Protein AF-A0A8T2HVH9-F1 (afdb_monomer)

Nearest PDB structures (foldseek):
  6mdp-assembly1_C  TM=9.374E-01  e=4.762E-47  Cricetulus griseus
  6mdp-assembly1_D  TM=8.667E-01  e=8.777E-45  Cricetulus griseus
  3j94-assembly1_C  TM=9.258E-01  e=2.550E-43  Cricetulus griseus
  3j95-assembly1_D  TM=8.815E-01  e=1.040E-39  Cricetulus griseus
  1nsf-assembly1_A  TM=9.453E-01  e=9.531E-25  Cricetulus griseus

Structure (mmCIF, N/CA/C/O backbone):
data_AF-A0A8T2HVH9-F1
#
_entry.id   AF-A0A8T2HVH9-F1
#
loop_
_atom_site.group_PDB
_atom_site.id
_atom_site.type_symbol
_atom_site.label_atom_id
_atom_site.label_alt_id
_atom_site.label_comp_id
_atom_site.label_asym_id
_atom_site.label_entity_id
_atom_site.label_seq_id
_atom_site.pdbx_PDB_ins_code
_atom_site.Cartn_x
_atom_site.Cartn_y
_atom_site.Cartn_z
_atom_site.occupancy
_atom_site.B_iso_or_equiv
_atom_site.auth_seq_id
_atom_site.auth_comp_id
_atom_site.auth_asym_id
_atom_site.auth_atom_id
_atom_site.pdbx_PDB_model_num
ATOM 1 N N . MET A 1 1 ? 22.590 8.966 -42.755 1.00 43.91 1 MET A N 1
ATOM 2 C CA . MET A 1 1 ? 21.648 9.404 -41.703 1.00 43.91 1 MET A CA 1
ATOM 3 C C . MET A 1 1 ? 21.648 8.360 -40.606 1.00 43.91 1 MET A C 1
ATOM 5 O O . MET A 1 1 ? 21.025 7.314 -40.762 1.00 43.91 1 MET A O 1
ATOM 9 N N . SER A 1 2 ? 22.388 8.633 -39.539 1.00 50.88 2 SER A N 1
ATOM 10 C CA . SER A 1 2 ? 22.513 7.785 -38.356 1.00 50.88 2 SER A CA 1
ATOM 11 C C . SER A 1 2 ? 21.171 7.737 -37.625 1.00 50.88 2 SER A C 1
ATOM 13 O O . SER A 1 2 ? 20.785 8.691 -36.957 1.00 50.88 2 SER A O 1
ATOM 15 N N . LYS A 1 3 ? 20.405 6.655 -37.791 1.00 59.06 3 LYS A N 1
ATOM 16 C CA . LYS A 1 3 ? 19.099 6.515 -37.130 1.00 59.06 3 LYS A CA 1
ATOM 17 C C . LYS A 1 3 ? 19.305 5.932 -35.741 1.00 59.06 3 LYS A C 1
ATOM 19 O O . LYS A 1 3 ? 19.208 4.728 -35.549 1.00 59.06 3 LYS A O 1
ATOM 24 N N . VAL A 1 4 ? 19.639 6.767 -34.767 1.00 64.25 4 VAL A N 1
ATOM 25 C CA . VAL A 1 4 ? 19.788 6.283 -33.396 1.00 64.25 4 VAL A CA 1
ATOM 26 C C . VAL A 1 4 ? 18.400 6.126 -32.765 1.00 64.25 4 VAL A C 1
ATOM 28 O O . VAL A 1 4 ? 17.608 7.069 -32.719 1.00 64.25 4 VAL A O 1
ATOM 31 N N . PHE A 1 5 ? 18.096 4.908 -32.323 1.00 64.81 5 PHE A N 1
ATOM 32 C CA . PHE A 1 5 ? 16.792 4.495 -31.813 1.00 64.81 5 PHE A CA 1
ATOM 33 C C . PHE A 1 5 ? 16.856 4.304 -30.301 1.00 64.81 5 PHE A C 1
ATOM 35 O O . PHE A 1 5 ? 17.710 3.583 -29.787 1.00 64.81 5 PHE A O 1
ATOM 42 N N . TYR A 1 6 ? 15.949 4.942 -29.574 1.00 69.31 6 TYR A N 1
ATOM 43 C CA . TYR A 1 6 ? 15.973 4.969 -28.119 1.00 69.31 6 TYR A CA 1
ATOM 44 C C . TYR A 1 6 ? 14.690 4.386 -27.532 1.00 69.31 6 TYR A C 1
ATOM 46 O O . TYR A 1 6 ? 13.602 4.846 -27.863 1.00 69.31 6 TYR A O 1
ATOM 54 N N . CYS A 1 7 ? 14.812 3.385 -26.656 1.00 71.06 7 CYS A N 1
ATOM 55 C CA . CYS A 1 7 ? 13.674 2.731 -26.007 1.00 71.06 7 CYS A CA 1
ATOM 56 C C . CYS A 1 7 ? 13.588 3.066 -24.517 1.00 71.06 7 CYS A C 1
ATOM 58 O O . CYS A 1 7 ? 14.483 2.704 -23.749 1.00 71.06 7 CYS A O 1
ATOM 60 N N . THR A 1 8 ? 12.464 3.643 -24.090 1.00 68.94 8 THR A N 1
ATOM 61 C CA . THR A 1 8 ? 12.123 3.843 -22.671 1.00 68.94 8 THR A CA 1
ATOM 62 C C . THR A 1 8 ? 10.962 2.967 -22.270 1.00 68.94 8 THR A C 1
ATOM 64 O O . THR A 1 8 ? 9.930 2.990 -22.932 1.00 68.94 8 THR A O 1
ATOM 67 N N . ALA A 1 9 ? 11.086 2.231 -21.168 1.00 67.94 9 ALA A N 1
ATOM 68 C CA . ALA A 1 9 ? 9.950 1.485 -20.631 1.00 67.94 9 ALA A CA 1
ATOM 69 C C . ALA A 1 9 ? 10.119 1.131 -19.154 1.00 67.94 9 ALA A C 1
ATOM 71 O O . ALA A 1 9 ? 11.252 1.125 -18.666 1.00 67.94 9 ALA A O 1
ATOM 72 N N . PRO A 1 10 ? 9.042 0.719 -18.469 1.00 69.38 10 PRO A N 1
ATOM 73 C CA . PRO A 1 10 ? 9.141 -0.023 -17.217 1.00 69.38 10 PRO A CA 1
ATOM 74 C C . PRO A 1 10 ? 10.019 -1.283 -17.356 1.00 69.38 10 PRO A C 1
ATOM 76 O O . PRO A 1 10 ? 10.120 -1.842 -18.460 1.00 69.38 10 PRO A O 1
ATOM 79 N N . PRO A 1 11 ? 10.665 -1.751 -16.275 1.00 72.31 11 PRO A N 1
ATOM 80 C CA . PRO A 1 11 ? 11.405 -3.014 -16.286 1.00 72.31 11 PRO A CA 1
ATOM 81 C C . PRO A 1 11 ? 10.483 -4.192 -16.655 1.00 72.31 11 PRO A C 1
ATOM 83 O O . PRO A 1 11 ? 9.273 -4.128 -16.462 1.00 72.31 11 PRO A O 1
ATOM 86 N N . GLY A 1 12 ? 11.042 -5.250 -17.251 1.00 75.50 12 GLY A N 1
ATOM 87 C CA . GLY A 1 12 ? 10.284 -6.468 -17.590 1.00 75.50 12 GLY A CA 1
ATOM 88 C C . GLY A 1 12 ? 9.411 -6.401 -18.855 1.00 75.50 12 GLY A C 1
ATOM 89 O O . GLY A 1 12 ? 8.790 -7.390 -19.231 1.00 75.50 12 GLY A O 1
ATOM 90 N N . THR A 1 13 ? 9.385 -5.277 -19.575 1.00 78.69 13 THR A N 1
ATOM 91 C CA . THR A 1 13 ? 8.596 -5.089 -20.818 1.00 78.69 13 THR A CA 1
ATOM 92 C C . THR A 1 13 ? 9.232 -5.679 -22.085 1.00 78.69 13 THR A C 1
ATOM 94 O O . THR A 1 13 ? 8.674 -5.554 -23.170 1.00 78.69 13 THR A O 1
ATOM 97 N N . GLY A 1 14 ? 10.395 -6.332 -21.977 1.00 79.44 14 GLY A N 1
ATOM 98 C CA . GLY A 1 14 ? 11.037 -7.003 -23.113 1.00 79.44 14 GLY A CA 1
ATOM 99 C C . GLY A 1 14 ? 11.838 -6.089 -24.050 1.00 79.44 14 GLY A C 1
ATOM 100 O O . GLY A 1 14 ? 12.079 -6.469 -25.194 1.00 79.44 14 GLY A O 1
ATOM 101 N N . LYS A 1 15 ? 12.297 -4.918 -23.582 1.00 84.00 15 LYS A N 1
ATOM 102 C CA . LYS A 1 15 ? 13.140 -3.979 -24.358 1.00 84.00 15 LYS A CA 1
ATOM 103 C C . LYS A 1 15 ? 14.326 -4.665 -25.048 1.00 84.00 15 LYS A C 1
ATOM 105 O O . LYS A 1 15 ? 14.467 -4.575 -26.265 1.00 84.00 15 LYS A O 1
ATOM 110 N N . THR A 1 16 ? 15.113 -5.428 -24.287 1.00 83.62 16 THR A N 1
ATOM 111 C CA . THR A 1 16 ? 16.286 -6.158 -24.794 1.00 83.62 16 THR A CA 1
ATOM 112 C C . THR A 1 16 ? 15.906 -7.206 -25.842 1.00 83.62 16 THR A C 1
ATOM 114 O O . THR A 1 16 ? 16.629 -7.390 -26.820 1.00 83.62 16 THR A O 1
ATOM 117 N N . LEU A 1 17 ? 14.752 -7.871 -25.694 1.00 84.38 17 LEU A N 1
ATOM 118 C CA . LEU A 1 17 ? 14.256 -8.827 -26.690 1.00 84.38 17 LEU A CA 1
ATOM 119 C C . LEU A 1 17 ? 13.877 -8.122 -27.994 1.00 84.38 17 LEU A C 1
ATOM 121 O O . LEU A 1 17 ? 14.274 -8.584 -29.061 1.00 84.38 17 LEU A O 1
ATOM 125 N N . ILE A 1 18 ? 13.172 -6.991 -27.916 1.00 84.81 18 ILE A N 1
ATOM 126 C CA . ILE A 1 18 ? 12.781 -6.199 -29.088 1.00 84.81 18 ILE A CA 1
ATOM 127 C C . ILE A 1 18 ? 14.023 -5.711 -29.838 1.00 84.81 18 ILE A C 1
ATOM 129 O O . ILE A 1 18 ? 14.132 -5.944 -31.039 1.00 84.81 18 ILE A O 1
ATOM 133 N N . ALA A 1 19 ? 14.996 -5.120 -29.140 1.00 83.06 19 ALA A N 1
ATOM 134 C CA . ALA A 1 19 ? 16.227 -4.637 -29.766 1.00 83.06 19 ALA A CA 1
ATOM 135 C C . ALA A 1 19 ? 17.013 -5.765 -30.455 1.00 83.06 19 ALA A C 1
ATOM 137 O O . ALA A 1 19 ? 17.465 -5.604 -31.588 1.00 83.06 19 ALA A O 1
ATOM 138 N N . ARG A 1 20 ? 17.117 -6.941 -29.817 1.00 83.06 20 ARG A N 1
ATOM 139 C CA . ARG A 1 20 ? 17.764 -8.123 -30.412 1.00 83.06 20 ARG A CA 1
ATOM 140 C C . ARG A 1 20 ? 17.046 -8.612 -31.666 1.00 83.06 20 ARG A C 1
ATOM 142 O O . ARG A 1 20 ? 17.709 -8.990 -32.626 1.00 83.06 20 ARG A O 1
ATOM 149 N N . GLN A 1 21 ? 15.714 -8.631 -31.664 1.00 85.06 21 GLN A N 1
ATOM 150 C CA . GLN A 1 21 ? 14.946 -9.062 -32.833 1.00 85.06 21 GLN A CA 1
ATOM 151 C C . GLN A 1 21 ? 15.016 -8.043 -33.970 1.00 85.06 21 GLN A C 1
ATOM 153 O O . GLN A 1 21 ? 15.196 -8.447 -35.112 1.00 85.06 21 GLN A O 1
ATOM 158 N N . ILE A 1 22 ? 14.977 -6.741 -33.668 1.00 84.25 22 ILE A N 1
ATOM 159 C CA . ILE A 1 22 ? 15.203 -5.683 -34.664 1.00 84.25 22 ILE A CA 1
ATOM 160 C C . ILE A 1 22 ? 16.586 -5.854 -35.300 1.00 84.25 22 ILE A C 1
ATOM 162 O O . ILE A 1 22 ? 16.689 -5.878 -36.522 1.00 84.25 22 ILE A O 1
ATOM 166 N N . GLY A 1 23 ? 17.630 -6.060 -34.491 1.00 82.00 23 GLY A N 1
ATOM 167 C CA . GLY A 1 23 ? 18.984 -6.301 -34.994 1.00 82.00 23 GLY A CA 1
ATOM 168 C C . GLY A 1 23 ? 19.099 -7.537 -35.894 1.00 82.00 23 GLY A C 1
ATOM 169 O O . GLY A 1 23 ? 19.873 -7.512 -36.839 1.00 82.00 23 GLY A O 1
ATOM 170 N N . LYS A 1 24 ? 18.313 -8.594 -35.642 1.00 82.00 24 LYS A N 1
ATOM 171 C CA . LYS A 1 24 ? 18.267 -9.800 -36.491 1.00 82.00 24 LYS A CA 1
ATOM 172 C C . LYS A 1 24 ? 17.433 -9.635 -37.763 1.00 82.00 24 LYS A C 1
ATOM 174 O O . LYS A 1 24 ? 17.734 -10.275 -38.762 1.00 82.00 24 LYS A O 1
ATOM 179 N N . MET A 1 25 ? 16.352 -8.856 -37.708 1.00 82.38 25 MET A N 1
ATOM 180 C CA . MET A 1 25 ? 15.458 -8.614 -38.849 1.00 82.38 25 MET A CA 1
ATOM 181 C C . MET A 1 25 ? 16.049 -7.627 -39.853 1.00 82.38 25 MET A C 1
ATOM 183 O O . MET A 1 25 ? 15.717 -7.668 -41.036 1.00 82.38 25 MET A O 1
ATOM 187 N N . LEU A 1 26 ? 16.900 -6.718 -39.385 1.00 80.19 26 LEU A N 1
ATOM 188 C CA . LEU A 1 26 ? 17.710 -5.887 -40.255 1.00 80.19 26 LEU A CA 1
ATOM 189 C C . LEU A 1 26 ? 18.788 -6.787 -40.866 1.00 80.19 26 LEU A C 1
ATOM 191 O O . LEU A 1 26 ? 19.667 -7.255 -40.153 1.00 80.19 26 LEU A O 1
ATOM 195 N N . ASN A 1 27 ? 18.698 -7.048 -42.172 1.00 67.19 27 ASN A N 1
ATOM 196 C CA . ASN A 1 27 ? 19.650 -7.862 -42.941 1.00 67.19 27 ASN A CA 1
ATOM 197 C C . ASN A 1 27 ? 21.042 -7.190 -43.037 1.00 67.19 27 ASN A C 1
ATOM 199 O O . ASN A 1 27 ? 21.473 -6.805 -44.122 1.00 67.19 27 ASN A O 1
ATOM 203 N N . GLY A 1 28 ? 21.717 -7.001 -41.905 1.00 73.62 28 GLY A N 1
ATOM 204 C CA . GLY A 1 28 ? 23.070 -6.464 -41.780 1.00 73.62 28 GLY A CA 1
ATOM 205 C C . GLY A 1 28 ? 24.011 -7.456 -41.098 1.00 73.62 28 GLY A C 1
ATOM 206 O O . GLY A 1 28 ? 23.739 -8.657 -41.033 1.00 73.62 28 GLY A O 1
ATOM 207 N N . LYS A 1 29 ? 25.132 -6.949 -40.575 1.00 77.81 29 LYS A N 1
ATOM 208 C CA . LYS A 1 29 ? 26.064 -7.759 -39.778 1.00 77.81 29 LYS A CA 1
ATOM 209 C C . LYS A 1 29 ? 25.474 -8.107 -38.412 1.00 77.81 29 LYS A C 1
ATOM 211 O O . LYS A 1 29 ? 24.542 -7.455 -37.942 1.00 77.81 29 LYS A O 1
ATOM 216 N N . GLU A 1 30 ? 26.034 -9.135 -37.768 1.00 79.81 30 GLU A N 1
ATOM 217 C CA . GLU A 1 30 ? 25.585 -9.552 -36.437 1.00 79.81 30 GLU A CA 1
ATOM 218 C C . GLU A 1 30 ? 25.586 -8.367 -35.451 1.00 79.81 30 GLU A C 1
ATOM 220 O O . GLU A 1 30 ? 26.577 -7.630 -35.373 1.00 79.81 30 GLU A O 1
ATOM 225 N N . PRO A 1 31 ? 24.490 -8.160 -34.695 1.00 84.19 31 PRO A N 1
ATOM 226 C CA . PRO A 1 31 ? 24.372 -7.021 -33.800 1.00 84.19 31 PRO A CA 1
ATOM 227 C C . PRO A 1 31 ? 25.344 -7.151 -32.624 1.00 84.19 31 PRO A C 1
ATOM 229 O O . PRO A 1 31 ? 25.348 -8.157 -31.910 1.00 84.19 31 PRO A O 1
ATOM 232 N N . LYS A 1 32 ? 26.116 -6.094 -32.368 1.00 87.56 32 LYS A N 1
ATOM 233 C CA . LYS A 1 32 ? 26.979 -5.994 -31.187 1.00 87.56 32 LYS A CA 1
ATOM 234 C C . LYS A 1 32 ? 26.144 -5.537 -29.999 1.00 87.56 32 LYS A C 1
ATOM 236 O O . LYS A 1 32 ? 25.638 -4.418 -29.999 1.00 87.56 32 LYS A O 1
ATOM 241 N N . ILE A 1 33 ? 25.995 -6.394 -28.995 1.00 87.25 33 ILE A N 1
ATOM 242 C CA . ILE A 1 33 ? 25.245 -6.087 -27.772 1.00 87.25 33 ILE A CA 1
ATOM 243 C C . ILE A 1 33 ? 26.250 -5.808 -26.665 1.00 87.25 33 ILE A C 1
ATOM 245 O O . ILE A 1 33 ? 27.099 -6.650 -26.389 1.00 87.25 33 ILE A O 1
ATOM 249 N N . VAL A 1 34 ? 26.137 -4.643 -26.039 1.00 88.88 34 VAL A N 1
ATOM 250 C CA . VAL A 1 34 ? 27.033 -4.193 -24.975 1.00 88.88 34 VAL A CA 1
ATOM 251 C C . VAL A 1 34 ? 26.195 -3.705 -23.807 1.00 88.88 34 VAL A C 1
ATOM 253 O O . VAL A 1 34 ? 25.233 -2.958 -24.000 1.00 88.88 34 VAL A O 1
ATOM 256 N N . ASN A 1 35 ? 26.551 -4.113 -22.592 1.00 87.31 35 ASN A N 1
ATOM 257 C CA . ASN A 1 35 ? 25.904 -3.584 -21.400 1.00 87.31 35 ASN A CA 1
ATOM 258 C C . ASN A 1 35 ? 26.593 -2.282 -20.956 1.00 87.31 35 ASN A C 1
ATOM 260 O O . ASN A 1 35 ? 27.819 -2.209 -20.936 1.00 87.31 35 ASN A O 1
ATOM 264 N N . GLY A 1 36 ? 25.837 -1.250 -20.581 1.00 83.50 36 GLY A N 1
ATOM 265 C CA . GLY A 1 36 ? 26.367 0.055 -20.178 1.00 83.50 36 GLY A CA 1
ATOM 266 C C . GLY A 1 36 ? 27.497 -0.041 -19.140 1.00 83.50 36 GLY A C 1
ATOM 267 O O . GLY A 1 36 ? 28.587 0.478 -19.387 1.00 83.50 36 GLY A O 1
ATOM 268 N N . PRO A 1 37 ? 27.317 -0.761 -18.016 1.00 84.12 37 PRO A N 1
ATOM 269 C CA . PRO A 1 37 ? 28.366 -0.948 -17.015 1.00 84.12 37 PRO A CA 1
ATOM 270 C C . PRO A 1 37 ? 29.622 -1.667 -17.527 1.00 84.12 37 PRO A C 1
ATOM 272 O O . PRO A 1 37 ? 30.704 -1.422 -17.005 1.00 84.12 37 PRO A O 1
ATOM 275 N N . GLU A 1 38 ? 29.507 -2.523 -18.545 1.00 84.69 38 GLU A N 1
ATOM 276 C CA . GLU A 1 38 ? 30.632 -3.278 -19.118 1.00 84.69 38 GLU A CA 1
ATOM 277 C C . GLU A 1 38 ? 31.627 -2.366 -19.850 1.00 84.69 38 GLU A C 1
ATOM 279 O O . GLU A 1 38 ? 32.821 -2.649 -19.921 1.00 84.69 38 GLU A O 1
ATOM 284 N N . VAL A 1 39 ? 31.150 -1.222 -20.345 1.00 83.44 39 VAL A N 1
ATOM 285 C CA . VAL A 1 39 ? 31.986 -0.206 -20.996 1.00 83.44 39 VAL A CA 1
ATOM 286 C C . VAL A 1 39 ? 32.873 0.528 -19.982 1.00 83.44 39 VAL A C 1
ATOM 288 O O . VAL A 1 39 ? 33.931 1.047 -20.347 1.00 83.44 39 VAL A O 1
ATOM 291 N N . LEU A 1 40 ? 32.471 0.572 -18.707 1.00 81.94 40 LEU A N 1
ATOM 292 C CA . LEU A 1 40 ? 33.159 1.325 -17.663 1.00 81.94 40 LEU A CA 1
ATOM 293 C C . LEU A 1 40 ? 34.313 0.519 -17.053 1.00 81.94 40 LEU A C 1
ATOM 295 O O . LEU A 1 40 ? 34.129 -0.546 -16.472 1.00 81.94 40 LEU A O 1
ATOM 299 N N . SER A 1 41 ? 35.514 1.090 -17.104 1.00 78.75 41 SER A N 1
ATOM 300 C CA . SER A 1 41 ? 36.712 0.575 -16.442 1.00 78.75 41 SER A CA 1
ATOM 301 C C . SER A 1 41 ? 37.213 1.542 -15.366 1.00 78.75 41 SER A C 1
ATOM 303 O O . SER A 1 41 ? 37.041 2.757 -15.461 1.00 78.75 41 SER A O 1
ATOM 305 N N . LYS A 1 42 ? 37.874 0.997 -14.335 1.00 75.38 42 LYS A N 1
ATOM 306 C CA . LYS A 1 42 ? 38.548 1.782 -13.282 1.00 75.38 42 LYS A CA 1
ATOM 307 C C . LYS A 1 42 ? 39.834 2.455 -13.778 1.00 75.38 42 LYS A C 1
ATOM 309 O O . LYS A 1 42 ? 40.339 3.358 -13.117 1.00 75.38 42 LYS A O 1
ATOM 314 N N . TYR A 1 43 ? 40.375 2.010 -14.911 1.00 78.94 43 TYR A N 1
ATOM 315 C CA . TYR A 1 43 ? 41.579 2.575 -15.508 1.00 78.94 43 TYR A CA 1
ATOM 316 C C . TYR A 1 43 ? 41.219 3.784 -16.380 1.00 78.94 43 TYR A C 1
ATOM 318 O O . TYR A 1 43 ? 40.391 3.685 -17.287 1.00 78.94 43 TYR A O 1
ATOM 326 N N . VAL A 1 44 ? 41.843 4.932 -16.104 1.00 76.69 44 VAL A N 1
ATOM 327 C CA . VAL A 1 44 ? 41.630 6.178 -16.858 1.00 76.69 44 VAL A CA 1
ATOM 328 C C . VAL A 1 44 ? 41.968 5.951 -18.337 1.00 76.69 44 VAL A C 1
ATOM 330 O O . VAL A 1 44 ? 43.012 5.390 -18.654 1.00 76.69 44 VAL A O 1
ATOM 333 N N . GLY A 1 45 ? 41.072 6.359 -19.239 1.00 81.19 45 GLY A N 1
ATOM 334 C CA . GLY A 1 45 ? 41.221 6.201 -20.693 1.00 81.19 45 GLY A CA 1
ATOM 335 C C . GLY A 1 45 ? 40.791 4.839 -21.257 1.00 81.19 45 GLY A C 1
ATOM 336 O O . GLY A 1 45 ? 40.420 4.768 -22.428 1.00 81.19 45 GLY A O 1
ATOM 337 N N . ALA A 1 46 ? 40.731 3.779 -20.441 1.00 84.94 46 ALA A N 1
ATOM 338 C CA . ALA A 1 46 ? 40.316 2.451 -20.909 1.00 84.94 46 ALA A CA 1
ATOM 339 C C . ALA A 1 46 ? 38.835 2.417 -21.331 1.00 84.94 46 ALA A C 1
ATOM 341 O O . ALA A 1 46 ? 38.490 1.808 -22.339 1.00 84.94 46 ALA A O 1
ATOM 342 N N . SER A 1 47 ? 37.960 3.131 -20.615 1.00 86.31 47 SER A N 1
ATOM 343 C CA . SER A 1 47 ? 36.538 3.245 -20.981 1.00 86.31 47 SER A CA 1
ATOM 344 C C . SER A 1 47 ? 36.338 3.938 -22.339 1.00 86.31 47 SER A C 1
ATOM 346 O O . SER A 1 47 ? 35.468 3.555 -23.116 1.00 86.31 47 SER A O 1
ATOM 348 N N . GLU A 1 48 ? 37.167 4.935 -22.667 1.00 86.12 48 GLU A N 1
ATOM 349 C CA . GLU A 1 48 ? 37.125 5.634 -23.963 1.00 86.12 48 GLU A CA 1
ATOM 350 C C . GLU A 1 48 ? 37.670 4.764 -25.099 1.00 86.12 48 GLU A C 1
ATOM 352 O O . GLU A 1 48 ? 37.155 4.789 -26.218 1.00 86.12 48 GLU A O 1
ATOM 357 N N . GLU A 1 49 ? 38.722 3.991 -24.825 1.00 87.56 49 GLU A N 1
ATOM 358 C CA . GLU A 1 49 ? 39.256 3.008 -25.763 1.00 87.56 49 GLU A CA 1
ATOM 359 C C . GLU A 1 49 ? 38.230 1.913 -26.072 1.00 87.56 49 GLU A C 1
ATOM 361 O O . GLU A 1 49 ? 38.014 1.607 -27.243 1.00 87.56 49 GLU A O 1
ATOM 366 N N . ASN A 1 50 ? 37.519 1.406 -25.060 1.00 87.94 50 ASN A N 1
ATOM 367 C CA . ASN A 1 50 ? 36.438 0.438 -25.240 1.00 87.94 50 ASN A CA 1
ATOM 368 C C . ASN A 1 50 ? 35.347 0.976 -26.170 1.00 87.94 50 ASN A C 1
ATOM 370 O O . ASN A 1 50 ? 34.975 0.296 -27.124 1.00 87.94 50 ASN A O 1
ATOM 374 N N . VAL A 1 51 ? 34.891 2.219 -25.961 1.00 87.50 51 VAL A N 1
ATOM 375 C CA . VAL A 1 51 ? 33.934 2.857 -26.880 1.00 87.50 51 VAL A CA 1
ATOM 376 C C . VAL A 1 51 ? 34.521 2.944 -28.288 1.00 87.50 51 VAL A C 1
ATOM 378 O O . VAL A 1 51 ? 33.859 2.534 -29.232 1.00 87.50 51 VAL A O 1
ATOM 381 N N . ARG A 1 52 ? 35.771 3.395 -28.466 1.00 87.44 52 ARG A N 1
ATOM 382 C CA . ARG A 1 52 ? 36.404 3.464 -29.800 1.00 87.44 52 ARG A CA 1
ATOM 383 C C . ARG A 1 52 ? 36.490 2.102 -30.491 1.00 87.44 52 ARG A C 1
ATOM 385 O O . ARG A 1 52 ? 36.214 2.013 -31.685 1.00 87.44 52 ARG A O 1
ATOM 392 N N . ASN A 1 53 ? 36.816 1.049 -29.750 1.00 88.75 53 ASN A N 1
ATOM 393 C CA . ASN A 1 53 ? 36.923 -0.305 -30.283 1.00 88.75 53 ASN A CA 1
ATOM 394 C C . ASN A 1 53 ? 35.575 -0.849 -30.785 1.00 88.75 53 ASN A C 1
ATOM 396 O O . ASN A 1 53 ? 35.558 -1.592 -31.764 1.00 88.75 53 ASN A O 1
ATOM 400 N N . LEU A 1 54 ? 34.444 -0.435 -30.199 1.00 87.69 54 LEU A N 1
ATOM 401 C CA . LEU A 1 54 ? 33.113 -0.838 -30.675 1.00 87.69 54 LEU A CA 1
ATOM 402 C C . LEU A 1 54 ? 32.803 -0.314 -32.087 1.00 87.69 54 LEU A C 1
ATOM 404 O O . LEU A 1 54 ? 32.240 -1.055 -32.899 1.00 87.69 54 LEU A O 1
ATOM 408 N N . PHE A 1 55 ? 33.211 0.925 -32.386 1.00 87.69 55 PHE A N 1
ATOM 409 C CA . PHE A 1 55 ? 32.971 1.593 -33.674 1.00 87.69 55 PHE A CA 1
ATOM 410 C C . PHE A 1 55 ? 34.041 1.288 -34.738 1.00 87.69 55 PHE A C 1
ATOM 412 O O . PHE A 1 55 ? 33.772 1.433 -35.928 1.00 87.69 55 PHE A O 1
ATOM 419 N N . LYS A 1 56 ? 35.227 0.805 -34.342 1.00 88.31 56 LYS A N 1
ATOM 420 C CA . LYS A 1 56 ? 36.380 0.573 -35.232 1.00 88.31 56 LYS A CA 1
ATOM 421 C C . LYS A 1 56 ? 36.079 -0.330 -36.434 1.00 88.31 56 LYS A C 1
ATOM 423 O O . LYS A 1 56 ? 36.542 -0.051 -37.537 1.00 88.31 56 LYS A O 1
ATOM 428 N N . ASP A 1 57 ? 35.305 -1.396 -36.240 1.00 86.31 57 ASP A N 1
ATOM 429 C CA . ASP A 1 57 ? 34.965 -2.315 -37.338 1.00 86.31 57 ASP A CA 1
ATOM 430 C C . ASP A 1 57 ? 34.030 -1.655 -38.358 1.00 86.31 57 ASP A C 1
ATOM 432 O O . ASP A 1 57 ? 34.196 -1.831 -39.564 1.00 86.31 57 ASP A O 1
ATOM 436 N N . ALA A 1 58 ? 33.082 -0.848 -37.875 1.00 84.50 58 ALA A N 1
ATOM 437 C CA . ALA A 1 58 ? 32.161 -0.112 -38.729 1.00 84.50 58 ALA A CA 1
ATOM 438 C C . ALA A 1 58 ? 32.880 1.002 -39.508 1.00 84.50 58 ALA A C 1
ATOM 440 O O . ALA A 1 58 ? 32.605 1.193 -40.693 1.00 84.50 58 ALA A O 1
ATOM 441 N N . GLU A 1 59 ? 33.851 1.671 -38.874 1.00 84.44 59 GLU A N 1
ATOM 442 C CA . GLU A 1 59 ? 34.755 2.638 -39.512 1.00 84.44 59 GLU A CA 1
ATOM 443 C C . GLU A 1 59 ? 35.589 1.993 -40.620 1.00 84.44 59 GLU A C 1
ATOM 445 O O . GLU A 1 59 ? 35.659 2.517 -41.732 1.00 84.44 59 GLU A O 1
ATOM 450 N N . ALA A 1 60 ? 36.200 0.840 -40.340 1.00 85.88 60 ALA A N 1
ATOM 451 C CA . ALA A 1 60 ? 37.040 0.134 -41.301 1.00 85.88 60 ALA A CA 1
ATOM 452 C C . ALA A 1 60 ? 36.247 -0.337 -42.529 1.00 85.88 60 ALA A C 1
ATOM 454 O O . ALA A 1 60 ? 36.736 -0.242 -43.656 1.00 85.88 60 ALA A O 1
ATOM 455 N N . ASP A 1 61 ? 35.022 -0.824 -42.329 1.00 84.06 61 ASP A N 1
ATOM 456 C CA . ASP A 1 61 ? 34.152 -1.242 -43.428 1.00 84.06 61 ASP A CA 1
ATOM 457 C C . ASP A 1 61 ? 33.651 -0.053 -44.253 1.00 84.06 61 ASP A C 1
ATOM 459 O O . ASP A 1 61 ? 33.666 -0.111 -45.485 1.00 84.06 61 ASP A O 1
ATOM 463 N N . TYR A 1 62 ? 33.280 1.051 -43.597 1.00 83.56 62 TYR A N 1
ATOM 464 C CA . TYR A 1 62 ? 32.873 2.276 -44.284 1.00 83.56 62 TYR A CA 1
ATOM 465 C C . TYR A 1 62 ? 34.014 2.862 -45.125 1.00 83.56 62 TYR A C 1
ATOM 467 O O . TYR A 1 62 ? 33.805 3.245 -46.271 1.00 83.56 62 TYR A O 1
ATOM 475 N N . GLN A 1 63 ? 35.251 2.855 -44.617 1.00 83.56 63 GLN A N 1
ATOM 476 C CA . GLN A 1 63 ? 36.425 3.303 -45.380 1.00 83.56 63 GLN A CA 1
ATOM 477 C C . GLN A 1 63 ? 36.714 2.431 -46.611 1.00 83.56 63 GLN A C 1
ATOM 479 O O . GLN A 1 63 ? 37.252 2.928 -47.600 1.00 83.56 63 GLN A O 1
ATOM 484 N N . ARG A 1 64 ? 36.379 1.135 -46.568 1.00 84.19 64 ARG A N 1
ATOM 485 C CA . ARG A 1 64 ? 36.618 0.195 -47.678 1.00 84.19 64 ARG A CA 1
ATOM 486 C C . ARG A 1 64 ? 35.543 0.250 -48.756 1.00 84.19 64 ARG A C 1
ATOM 488 O O . ARG A 1 64 ? 35.868 0.111 -49.931 1.00 84.19 64 ARG A O 1
ATOM 495 N N . MET A 1 65 ? 34.279 0.374 -48.358 1.00 79.56 65 MET A N 1
ATOM 496 C CA . MET A 1 65 ? 33.123 0.168 -49.242 1.00 79.56 65 MET A CA 1
ATOM 497 C C . MET A 1 65 ? 32.221 1.405 -49.376 1.00 79.56 65 MET A C 1
ATOM 499 O O . MET A 1 65 ? 31.287 1.394 -50.176 1.00 79.56 65 MET A O 1
ATOM 503 N N . GLY A 1 66 ? 32.500 2.481 -48.634 1.00 80.62 66 GLY A N 1
ATOM 504 C CA . GLY A 1 66 ? 31.711 3.712 -48.641 1.00 80.62 66 GLY A CA 1
ATOM 505 C C . GLY A 1 66 ? 30.244 3.459 -48.286 1.00 80.62 66 GLY A C 1
ATOM 506 O O . GLY A 1 66 ? 29.928 2.681 -47.383 1.00 80.62 66 GLY A O 1
ATOM 507 N N . ASP A 1 67 ? 29.338 4.075 -49.043 1.00 74.44 67 ASP A N 1
ATOM 508 C CA . ASP A 1 67 ? 27.884 3.962 -48.851 1.00 74.44 67 ASP A CA 1
ATOM 509 C C . ASP A 1 67 ? 27.306 2.573 -49.185 1.00 74.44 67 ASP A C 1
ATOM 511 O O . ASP A 1 67 ? 26.155 2.297 -48.859 1.00 74.44 67 ASP A O 1
ATOM 515 N N . ALA A 1 68 ? 28.090 1.687 -49.811 1.00 75.38 68 ALA A N 1
ATOM 516 C CA . ALA A 1 68 ? 27.704 0.297 -50.068 1.00 75.38 68 ALA A CA 1
ATOM 517 C C . ALA A 1 68 ? 28.068 -0.654 -48.911 1.00 75.38 68 ALA A C 1
ATOM 519 O O . ALA A 1 68 ? 27.953 -1.869 -49.056 1.00 75.38 68 ALA A O 1
ATOM 520 N N . SER A 1 69 ? 28.555 -0.119 -47.788 1.00 79.81 69 SER A N 1
ATOM 521 C CA . SER A 1 69 ? 28.890 -0.911 -46.605 1.00 79.81 69 SER A CA 1
ATOM 522 C C . SER A 1 69 ? 27.646 -1.483 -45.919 1.00 79.81 69 SER A C 1
ATOM 524 O O . SER A 1 69 ? 26.585 -0.857 -45.871 1.00 79.81 69 SER A O 1
ATOM 526 N N . ASP A 1 70 ? 27.799 -2.681 -45.355 1.00 82.50 70 ASP A N 1
ATOM 527 C CA . ASP A 1 70 ? 26.746 -3.316 -44.566 1.00 82.50 70 ASP A CA 1
ATOM 528 C C . ASP A 1 70 ? 26.405 -2.480 -43.327 1.00 82.50 70 ASP A C 1
ATOM 530 O O . ASP A 1 70 ? 27.268 -1.841 -42.716 1.00 82.50 70 ASP A O 1
ATOM 534 N N . LEU A 1 71 ? 25.136 -2.536 -42.920 1.00 84.62 71 LEU A N 1
ATOM 535 C CA . LEU A 1 71 ? 24.670 -1.889 -41.701 1.00 84.62 71 LEU A CA 1
ATOM 536 C C . LEU A 1 71 ? 25.255 -2.594 -40.469 1.00 84.62 71 LEU A C 1
ATOM 538 O O . LEU A 1 71 ? 25.029 -3.789 -40.254 1.00 84.62 71 LEU A O 1
ATOM 542 N N . HIS A 1 72 ? 25.947 -1.831 -39.627 1.00 86.56 72 HIS A N 1
ATOM 543 C CA . HIS A 1 72 ? 26.406 -2.261 -38.309 1.00 86.56 72 HIS A CA 1
ATOM 544 C C . HIS A 1 72 ? 25.404 -1.828 -37.245 1.00 86.56 72 HIS A C 1
ATOM 546 O O . HIS A 1 72 ? 25.136 -0.638 -37.079 1.00 86.56 72 HIS A O 1
ATOM 552 N N . VAL A 1 73 ? 24.857 -2.790 -36.503 1.00 87.25 73 VAL A N 1
ATOM 553 C CA . VAL A 1 73 ? 23.921 -2.518 -35.406 1.00 87.25 73 VAL A CA 1
ATOM 554 C C . VAL A 1 73 ? 24.656 -2.635 -34.074 1.00 87.25 73 VAL A C 1
ATOM 556 O O . VAL A 1 73 ? 25.183 -3.698 -33.743 1.00 87.25 73 VAL A O 1
ATOM 559 N N . ILE A 1 74 ? 24.672 -1.553 -33.296 1.00 88.50 74 ILE A N 1
ATOM 560 C CA . ILE A 1 74 ? 25.234 -1.521 -31.941 1.00 88.50 74 ILE A CA 1
ATOM 561 C C . ILE A 1 74 ? 24.086 -1.291 -30.958 1.00 88.50 74 ILE A C 1
ATOM 563 O O . ILE A 1 74 ? 23.336 -0.325 -31.081 1.00 88.50 74 ILE A O 1
ATOM 567 N N . ILE A 1 75 ? 23.936 -2.187 -29.988 1.00 88.81 75 ILE A N 1
ATOM 568 C CA . ILE A 1 75 ? 22.876 -2.153 -28.981 1.00 88.81 75 ILE A CA 1
ATOM 569 C C . ILE A 1 75 ? 23.519 -1.907 -27.616 1.00 88.81 75 ILE A C 1
ATOM 571 O O . ILE A 1 75 ? 24.253 -2.764 -27.127 1.00 88.81 75 ILE A O 1
ATOM 575 N N . PHE A 1 76 ? 23.210 -0.770 -26.994 1.00 89.00 76 PHE A N 1
ATOM 576 C CA . PHE A 1 76 ? 23.540 -0.491 -25.598 1.00 89.00 76 PHE A CA 1
ATOM 577 C C . PHE A 1 76 ? 22.340 -0.799 -24.708 1.00 89.00 76 PHE A C 1
ATOM 579 O O . PHE A 1 76 ? 21.293 -0.154 -24.826 1.00 89.00 76 PHE A O 1
ATOM 586 N N . ASP A 1 77 ? 22.500 -1.769 -23.810 1.00 87.94 77 ASP A N 1
ATOM 587 C CA . ASP A 1 77 ? 21.588 -1.946 -22.677 1.00 87.94 77 ASP A CA 1
ATOM 588 C C . ASP A 1 77 ? 22.026 -1.053 -21.511 1.00 87.94 77 ASP A C 1
ATOM 590 O O . ASP A 1 77 ? 23.214 -0.778 -21.365 1.00 87.94 77 ASP A O 1
ATOM 594 N N . GLU A 1 78 ? 21.075 -0.569 -20.713 1.00 86.69 78 GLU A N 1
ATOM 595 C CA . GLU A 1 78 ? 21.333 0.331 -19.573 1.00 86.69 78 GLU A CA 1
ATOM 596 C C . GLU A 1 78 ? 22.252 1.520 -19.919 1.00 86.69 78 GLU A C 1
ATOM 598 O O . GLU A 1 78 ? 23.224 1.830 -19.221 1.00 86.69 78 GLU A O 1
ATOM 603 N N . ILE A 1 79 ? 21.951 2.213 -21.026 1.00 87.25 79 ILE A N 1
ATOM 604 C CA . ILE A 1 79 ? 22.773 3.335 -21.512 1.00 87.25 79 ILE A CA 1
ATOM 605 C C . ILE A 1 79 ? 22.859 4.492 -20.495 1.00 87.25 79 ILE A C 1
ATOM 607 O O . ILE A 1 79 ? 23.822 5.255 -20.492 1.00 87.25 79 ILE A O 1
ATOM 611 N N . ASP A 1 80 ? 21.913 4.592 -19.560 1.00 85.00 80 ASP A N 1
ATOM 612 C CA . ASP A 1 80 ? 21.938 5.535 -18.436 1.00 85.00 80 ASP A CA 1
ATOM 613 C C . ASP A 1 80 ? 23.074 5.288 -17.434 1.00 85.00 80 ASP A C 1
ATOM 615 O O . ASP A 1 80 ? 23.439 6.197 -16.686 1.00 85.00 80 ASP A O 1
ATOM 619 N N . ALA A 1 81 ? 23.698 4.107 -17.439 1.00 84.38 81 ALA A N 1
ATOM 620 C CA . ALA A 1 81 ? 24.895 3.853 -16.642 1.00 84.38 81 ALA A CA 1
ATOM 621 C C . ALA A 1 81 ? 26.106 4.665 -17.139 1.00 84.38 81 ALA A C 1
ATOM 623 O O . ALA A 1 81 ? 26.895 5.159 -16.325 1.00 84.38 81 ALA A O 1
ATOM 624 N N . ILE A 1 82 ? 26.236 4.826 -18.462 1.00 84.88 82 ILE A N 1
ATOM 625 C CA . ILE A 1 82 ? 27.346 5.545 -19.107 1.00 84.88 82 ILE A CA 1
ATOM 626 C C . ILE A 1 82 ? 27.003 7.003 -19.410 1.00 84.88 82 ILE A C 1
ATOM 628 O O . ILE A 1 82 ? 27.873 7.862 -19.304 1.00 84.88 82 ILE A O 1
ATOM 632 N N . CYS A 1 83 ? 25.742 7.293 -19.733 1.00 82.31 83 CYS A N 1
ATOM 633 C CA . CYS A 1 83 ? 25.295 8.576 -20.265 1.00 82.31 83 CYS A CA 1
ATOM 634 C C . CYS A 1 83 ? 24.534 9.441 -19.260 1.00 82.31 83 CYS A C 1
ATOM 636 O O . CYS A 1 83 ? 23.479 9.981 -19.584 1.00 82.31 83 CYS A O 1
ATOM 638 N N . LYS A 1 84 ? 25.067 9.586 -18.044 1.00 81.19 84 LYS A N 1
ATOM 639 C CA . LYS A 1 84 ? 24.446 10.413 -16.998 1.00 81.19 84 LYS A CA 1
ATOM 640 C C . LYS A 1 84 ? 24.523 11.908 -17.317 1.00 81.19 84 LYS A C 1
ATOM 642 O O . LYS A 1 84 ? 25.459 12.349 -17.982 1.00 81.19 84 LYS A O 1
ATOM 647 N N . GLN A 1 85 ? 23.586 12.696 -16.783 1.00 77.12 85 GLN A N 1
ATOM 648 C CA . GLN A 1 85 ? 23.662 14.160 -16.833 1.00 77.12 85 GLN A CA 1
ATOM 649 C C . GLN A 1 85 ? 25.004 14.672 -16.291 1.00 77.12 85 GLN A C 1
ATOM 651 O O . GLN A 1 85 ? 25.403 14.370 -15.158 1.00 77.12 85 GLN A O 1
ATOM 656 N N . ARG A 1 86 ? 25.681 15.483 -17.107 1.00 71.44 86 ARG A N 1
ATOM 657 C CA . ARG A 1 86 ? 26.979 16.090 -16.788 1.00 71.44 86 ARG A CA 1
ATOM 658 C C . ARG A 1 86 ? 26.864 16.998 -15.568 1.00 71.44 86 ARG A C 1
ATOM 660 O O . ARG A 1 86 ? 25.896 17.741 -15.434 1.00 71.44 86 ARG A O 1
ATOM 667 N N . GLY A 1 87 ? 27.858 16.957 -14.684 1.00 64.56 87 GLY A N 1
ATOM 668 C CA . GLY A 1 87 ? 27.901 17.812 -13.489 1.00 64.56 87 GLY A CA 1
ATOM 669 C C . GLY A 1 87 ? 26.977 17.396 -12.333 1.00 64.56 87 GLY A C 1
ATOM 670 O O . GLY A 1 87 ? 26.953 18.082 -11.315 1.00 64.56 87 GLY A O 1
ATOM 671 N N . SER A 1 88 ? 26.256 16.271 -12.442 1.00 60.72 88 SER A N 1
ATOM 672 C CA . SER A 1 88 ? 25.373 15.759 -11.376 1.00 60.72 88 SER A CA 1
ATOM 673 C C . SER A 1 88 ? 26.110 15.055 -10.223 1.00 60.72 88 SER A C 1
ATOM 675 O O . SER A 1 88 ? 25.538 14.862 -9.151 1.00 60.72 88 SER A O 1
ATOM 677 N N . VAL A 1 89 ? 27.385 14.684 -10.402 1.00 56.09 89 VAL A N 1
ATOM 678 C CA . VAL A 1 89 ? 28.170 13.925 -9.413 1.00 56.09 89 VAL A CA 1
ATOM 679 C C . VAL A 1 89 ? 29.371 14.751 -8.940 1.00 56.09 89 VAL A C 1
ATOM 681 O O . VAL A 1 89 ? 30.378 14.838 -9.633 1.00 56.09 89 VAL A O 1
ATOM 684 N N . GLN A 1 90 ? 29.304 15.306 -7.723 1.00 53.47 90 GLN A N 1
ATOM 685 C CA . GLN A 1 90 ? 30.428 16.005 -7.064 1.00 53.47 90 GLN A CA 1
ATOM 686 C C . GLN A 1 90 ? 31.583 15.069 -6.629 1.00 53.47 90 GLN A C 1
ATOM 688 O O . GLN A 1 90 ? 32.588 15.542 -6.107 1.00 53.47 90 GLN A O 1
ATOM 693 N N . SER A 1 91 ? 31.464 13.747 -6.820 1.00 51.53 91 SER A N 1
ATOM 694 C CA . SER A 1 91 ? 32.365 12.743 -6.213 1.00 51.53 91 SER A CA 1
ATOM 695 C C . SER A 1 91 ? 32.936 11.681 -7.172 1.00 51.53 91 SER A C 1
ATOM 697 O O . SER A 1 91 ? 33.480 10.683 -6.708 1.00 51.53 91 SER A O 1
ATOM 699 N N . GLY A 1 92 ? 32.828 11.851 -8.496 1.00 56.31 92 GLY A N 1
ATOM 700 C CA . GLY A 1 92 ? 33.324 10.887 -9.494 1.00 56.31 92 GLY A CA 1
ATOM 701 C C . GLY A 1 92 ? 34.484 11.440 -10.325 1.00 56.31 92 GLY A C 1
ATOM 702 O O . GLY A 1 92 ? 34.516 12.628 -10.617 1.00 56.31 92 GLY A O 1
ATOM 703 N N . SER A 1 93 ? 35.419 10.582 -10.743 1.00 61.19 93 SER A N 1
ATOM 704 C CA . SER A 1 93 ? 36.683 10.909 -11.434 1.00 61.19 93 SER A CA 1
ATOM 705 C C . SER A 1 93 ? 36.560 11.512 -12.850 1.00 61.19 93 SER A C 1
ATOM 707 O O . SER A 1 93 ? 37.460 11.325 -13.664 1.00 61.19 93 SER A O 1
ATOM 709 N N . GLY A 1 94 ? 35.450 12.171 -13.203 1.00 69.50 94 GLY A N 1
ATOM 710 C CA . GLY A 1 94 ? 35.212 12.765 -14.530 1.00 69.50 94 GLY A CA 1
ATOM 711 C C . GLY A 1 94 ? 35.112 11.765 -15.695 1.00 69.50 94 GLY A C 1
ATOM 712 O O . GLY A 1 94 ? 34.778 12.156 -16.807 1.00 69.50 94 GLY A O 1
ATOM 713 N N . VAL A 1 95 ? 35.345 10.469 -15.449 1.00 75.06 95 VAL A N 1
ATOM 714 C CA . VAL A 1 95 ? 35.362 9.400 -16.467 1.00 75.06 95 VAL A CA 1
ATOM 715 C C . VAL A 1 95 ? 34.012 9.262 -17.174 1.00 75.06 95 VAL A C 1
ATOM 717 O O . VAL A 1 95 ? 33.968 8.953 -18.359 1.00 75.06 95 VAL A O 1
ATOM 720 N N . HIS A 1 96 ? 32.901 9.524 -16.480 1.00 76.75 96 HIS A N 1
ATOM 721 C CA . HIS A 1 96 ? 31.577 9.508 -17.108 1.00 76.75 96 HIS A CA 1
ATOM 722 C C . HIS A 1 96 ? 31.454 10.587 -18.193 1.00 76.75 96 HIS A C 1
ATOM 724 O O . HIS A 1 96 ? 31.035 10.285 -19.306 1.00 76.75 96 HIS A O 1
ATOM 730 N N . ASP A 1 97 ? 31.896 11.816 -17.915 1.00 81.44 97 ASP A N 1
ATOM 731 C CA . ASP A 1 97 ? 31.784 12.928 -18.864 1.00 81.44 97 ASP A CA 1
ATOM 732 C C . ASP A 1 97 ? 32.644 12.692 -20.116 1.00 81.44 97 ASP A C 1
ATOM 734 O O . ASP A 1 97 ? 32.226 13.013 -21.234 1.00 81.44 97 ASP A O 1
ATOM 738 N N . THR A 1 98 ? 33.833 12.097 -19.958 1.00 83.44 98 THR A N 1
ATOM 739 C CA . THR A 1 98 ? 34.717 11.812 -21.097 1.00 83.44 98 THR A CA 1
ATOM 740 C C . THR A 1 98 ? 34.181 10.688 -21.983 1.00 83.44 98 THR A C 1
ATOM 742 O O . THR A 1 98 ? 34.211 10.817 -23.209 1.00 83.44 98 THR A O 1
ATOM 745 N N . VAL A 1 99 ? 33.581 9.646 -21.398 1.00 86.12 99 VAL A N 1
ATOM 746 C CA . VAL A 1 99 ? 32.907 8.566 -22.141 1.00 86.12 99 VAL A CA 1
ATOM 747 C C . VAL A 1 99 ? 31.714 9.098 -22.941 1.00 86.12 99 VAL A C 1
ATOM 749 O O . VAL A 1 99 ? 31.566 8.752 -24.116 1.00 86.12 99 VAL A O 1
ATOM 752 N N . VAL A 1 100 ? 30.896 9.989 -22.365 1.00 86.06 100 VAL A N 1
ATOM 753 C CA . VAL A 1 100 ? 29.772 10.609 -23.091 1.00 86.06 100 VAL A CA 1
ATOM 754 C C . VAL A 1 100 ? 30.264 11.457 -24.260 1.00 86.06 100 VAL A C 1
ATOM 756 O O . VAL A 1 100 ? 29.722 11.364 -25.361 1.00 86.06 100 VAL A O 1
ATOM 759 N N . ASN A 1 101 ? 31.313 12.258 -24.062 1.00 86.25 101 ASN A N 1
ATOM 760 C CA . ASN A 1 101 ? 31.917 13.045 -25.141 1.00 86.25 101 ASN A CA 1
ATOM 761 C C . ASN A 1 101 ? 32.470 12.164 -26.265 1.00 86.25 101 ASN A C 1
ATOM 763 O O . ASN A 1 101 ? 32.281 12.477 -27.444 1.00 86.25 101 ASN A O 1
ATOM 767 N N . GLN A 1 102 ? 33.111 11.051 -25.914 1.00 87.12 102 GLN A N 1
ATOM 768 C CA . GLN A 1 102 ? 33.624 10.098 -26.889 1.00 87.12 102 GLN A CA 1
ATOM 769 C C . GLN A 1 102 ? 32.492 9.461 -27.706 1.00 87.12 102 GLN A C 1
ATOM 771 O O . GLN A 1 102 ? 32.611 9.365 -28.929 1.00 87.12 102 GLN A O 1
ATOM 776 N N . LEU A 1 103 ? 31.384 9.076 -27.063 1.00 87.06 103 LEU A N 1
ATOM 777 C CA . LEU A 1 103 ? 30.212 8.526 -27.747 1.00 87.06 103 LEU A CA 1
ATOM 778 C C . LEU A 1 103 ? 29.571 9.560 -28.686 1.00 87.06 103 LEU A C 1
ATOM 780 O O . LEU A 1 103 ? 29.305 9.257 -29.845 1.00 87.06 103 LEU A O 1
ATOM 784 N N . LEU A 1 104 ? 29.393 10.802 -28.226 1.00 84.88 104 LEU A N 1
ATOM 785 C CA . LEU A 1 104 ? 28.853 11.894 -29.044 1.00 84.88 104 LEU A CA 1
ATOM 786 C C . LEU A 1 104 ? 29.711 12.198 -30.273 1.00 84.88 104 LEU A C 1
ATOM 788 O O . LEU A 1 104 ? 29.172 12.406 -31.356 1.00 84.88 104 LEU A O 1
ATOM 792 N N . THR A 1 105 ? 31.035 12.177 -30.119 1.00 84.12 105 THR A N 1
ATOM 793 C CA . THR A 1 105 ? 31.974 12.409 -31.226 1.00 84.12 105 THR A CA 1
ATOM 794 C C . THR A 1 105 ? 31.884 11.304 -32.281 1.00 84.12 105 THR A C 1
ATOM 796 O O . THR A 1 105 ? 32.066 11.575 -33.461 1.00 84.12 105 THR A O 1
ATOM 799 N N . LYS A 1 106 ? 31.570 10.061 -31.891 1.00 83.44 106 LYS A N 1
ATOM 800 C CA . LYS A 1 106 ? 31.381 8.949 -32.839 1.00 83.44 106 LYS A CA 1
ATOM 801 C C . LYS A 1 106 ? 30.020 8.956 -33.542 1.00 83.44 106 LYS A C 1
ATOM 803 O O . LYS A 1 106 ? 29.904 8.385 -34.619 1.00 83.44 106 LYS A O 1
ATOM 808 N N . ILE A 1 107 ? 29.009 9.603 -32.961 1.00 81.75 107 ILE A N 1
ATOM 809 C CA . ILE A 1 107 ? 27.660 9.695 -33.545 1.00 81.75 107 ILE A CA 1
ATOM 810 C C . ILE A 1 107 ? 27.523 10.914 -34.475 1.00 81.75 107 ILE A C 1
ATOM 812 O O . ILE A 1 107 ? 26.940 10.791 -35.547 1.00 81.75 107 ILE A O 1
ATOM 816 N N . ASP A 1 108 ? 28.043 12.071 -34.055 1.00 78.31 108 ASP A N 1
ATOM 817 C CA . ASP A 1 108 ? 27.772 13.398 -34.646 1.00 78.31 108 ASP A CA 1
ATOM 818 C C . ASP A 1 108 ? 29.063 14.189 -34.957 1.00 78.31 108 ASP A C 1
ATOM 820 O O . ASP A 1 108 ? 29.038 15.380 -35.254 1.00 78.31 108 ASP A O 1
ATOM 824 N N . GLY A 1 109 ? 30.232 13.558 -34.820 1.00 74.62 109 GLY A N 1
ATOM 825 C CA . GLY A 1 109 ? 31.513 14.206 -35.098 1.00 74.62 109 GLY A CA 1
ATOM 826 C C . GLY A 1 109 ? 31.822 14.340 -36.589 1.00 74.62 109 GLY A C 1
ATOM 827 O O . GLY A 1 109 ? 31.046 13.963 -37.462 1.00 74.62 109 GLY A O 1
ATOM 828 N N . VAL A 1 110 ? 33.018 14.857 -36.877 1.00 67.50 110 VAL A N 1
ATOM 829 C CA . VAL A 1 110 ? 33.524 15.068 -38.247 1.00 67.50 110 VAL A CA 1
ATOM 830 C C . VAL A 1 110 ? 33.594 13.754 -39.046 1.00 67.50 110 VAL A C 1
ATOM 832 O O . VAL A 1 110 ? 33.400 13.770 -40.257 1.00 67.50 110 VAL A O 1
ATOM 835 N N . ASP A 1 111 ? 33.775 12.625 -38.352 1.00 68.69 111 ASP A N 1
ATOM 836 C CA . ASP A 1 111 ? 33.803 11.267 -38.909 1.00 68.69 111 ASP A CA 1
ATOM 837 C C . ASP A 1 111 ? 32.470 10.512 -38.691 1.00 68.69 111 ASP A C 1
ATOM 839 O O . ASP A 1 111 ? 32.471 9.329 -38.350 1.00 68.69 111 ASP A O 1
ATOM 843 N N . ALA A 1 112 ? 31.316 11.180 -38.810 1.00 68.00 112 ALA A N 1
ATOM 844 C CA . ALA A 1 112 ? 30.016 10.526 -38.634 1.00 68.00 112 ALA A CA 1
ATOM 845 C C . ALA A 1 112 ? 29.741 9.487 -39.739 1.00 68.00 112 ALA A C 1
ATOM 847 O O . ALA A 1 112 ? 29.805 9.775 -40.936 1.00 68.00 112 ALA A O 1
ATOM 848 N N . LEU A 1 113 ? 29.399 8.266 -39.325 1.00 73.12 113 LEU A N 1
ATOM 849 C CA . LEU A 1 113 ? 29.250 7.106 -40.205 1.00 73.12 113 LEU A CA 1
ATOM 850 C C . LEU A 1 113 ? 27.780 6.864 -40.545 1.00 73.12 113 LEU A C 1
ATOM 852 O O . LEU A 1 113 ? 26.936 6.722 -39.661 1.00 73.12 113 LEU A O 1
ATOM 856 N N . ASN A 1 114 ? 27.467 6.759 -41.838 1.00 76.25 114 ASN A N 1
ATOM 857 C CA . ASN A 1 114 ? 26.096 6.533 -42.304 1.00 76.25 114 ASN A CA 1
ATOM 858 C C . ASN A 1 114 ? 25.638 5.068 -42.210 1.00 76.25 114 ASN A C 1
ATOM 860 O O . ASN A 1 114 ? 24.439 4.810 -42.313 1.00 76.25 114 ASN A O 1
ATOM 864 N N . ASN A 1 115 ? 26.564 4.128 -42.008 1.00 82.25 115 ASN A N 1
ATOM 865 C CA . ASN A 1 115 ? 26.330 2.682 -41.975 1.00 82.25 115 ASN A CA 1
ATOM 866 C C . ASN A 1 115 ? 26.160 2.116 -40.553 1.00 82.25 115 ASN A C 1
ATOM 868 O O . ASN A 1 115 ? 26.288 0.908 -40.358 1.00 82.25 115 ASN A O 1
ATOM 872 N N . ILE A 1 116 ? 25.879 2.962 -39.555 1.00 84.38 116 ILE A N 1
ATOM 873 C CA . ILE A 1 116 ? 25.691 2.535 -38.162 1.00 84.38 116 ILE A CA 1
ATOM 874 C C . ILE A 1 116 ? 24.270 2.829 -37.692 1.00 84.38 116 ILE A C 1
ATOM 876 O O . ILE A 1 116 ? 23.775 3.954 -37.789 1.00 84.38 116 ILE A O 1
ATOM 880 N N . LEU A 1 117 ? 23.636 1.809 -37.118 1.00 85.38 117 LEU A N 1
ATOM 881 C CA . LEU A 1 117 ? 22.411 1.933 -36.343 1.00 85.38 117 LEU A CA 1
ATOM 882 C C . LEU A 1 117 ? 22.746 1.737 -34.870 1.00 85.38 117 LEU A C 1
ATOM 884 O O . LEU A 1 117 ? 23.166 0.654 -34.461 1.00 85.38 117 LEU A O 1
ATOM 888 N N . LEU A 1 118 ? 22.528 2.775 -34.069 1.00 86.88 118 LEU A N 1
ATOM 889 C CA . LEU A 1 118 ? 22.742 2.696 -32.635 1.00 86.88 118 LEU A CA 1
ATOM 890 C C . LEU A 1 118 ? 21.399 2.593 -31.902 1.00 86.88 118 LEU A C 1
ATOM 892 O O . LEU A 1 118 ? 20.519 3.428 -32.087 1.00 86.88 118 LEU A O 1
ATOM 896 N N . ILE A 1 119 ? 21.238 1.563 -31.074 1.00 87.81 119 ILE A N 1
ATOM 897 C CA . ILE A 1 119 ? 20.036 1.331 -30.272 1.00 87.81 119 ILE A CA 1
ATOM 898 C C . ILE A 1 119 ? 20.394 1.479 -28.796 1.00 87.81 119 ILE A C 1
ATOM 900 O O . ILE A 1 119 ? 21.154 0.676 -28.264 1.00 87.81 119 ILE A O 1
ATOM 904 N N . GLY A 1 120 ? 19.849 2.496 -28.131 1.00 88.62 120 GLY A N 1
ATOM 905 C CA . GLY A 1 120 ? 20.027 2.716 -26.696 1.00 88.62 120 GLY A CA 1
ATOM 906 C C . GLY A 1 120 ? 18.777 2.316 -25.918 1.00 88.62 120 GLY A C 1
ATOM 907 O O . GLY A 1 120 ? 17.679 2.787 -26.215 1.00 88.62 120 GLY A O 1
ATOM 908 N N . MET A 1 121 ? 18.927 1.470 -24.906 1.00 88.00 121 MET A N 1
ATOM 909 C CA . MET A 1 121 ? 17.835 1.067 -24.021 1.00 88.00 121 MET A CA 1
ATOM 910 C C . MET A 1 121 ? 18.075 1.600 -22.615 1.00 88.00 121 MET A C 1
ATOM 912 O O . MET A 1 121 ? 19.188 1.539 -22.098 1.00 88.00 121 MET A O 1
ATOM 916 N N . THR A 1 122 ? 17.020 2.106 -21.979 1.00 84.75 122 THR A N 1
ATOM 917 C CA . THR A 1 122 ? 17.071 2.474 -20.563 1.00 84.75 122 THR A CA 1
ATOM 918 C C . THR A 1 122 ? 15.711 2.337 -19.886 1.00 84.75 122 THR A C 1
ATOM 920 O O . THR A 1 122 ? 14.648 2.304 -20.517 1.00 84.75 122 THR A O 1
ATOM 923 N N . ASN A 1 123 ? 15.755 2.278 -18.560 1.00 79.19 123 ASN A N 1
ATOM 924 C CA . ASN A 1 123 ? 14.589 2.390 -17.696 1.00 79.19 123 ASN A CA 1
ATOM 925 C C . ASN A 1 123 ? 14.363 3.834 -17.206 1.00 79.19 123 ASN A C 1
ATOM 927 O O . ASN A 1 123 ? 13.261 4.147 -16.754 1.00 79.19 123 ASN A O 1
ATOM 931 N N . ARG A 1 124 ? 15.378 4.709 -17.288 1.00 75.31 124 ARG A N 1
ATOM 932 C CA . ARG A 1 124 ? 15.394 6.049 -16.680 1.00 75.31 124 ARG A CA 1
ATOM 933 C C . ARG A 1 124 ? 15.791 7.130 -17.682 1.00 75.31 124 ARG A C 1
ATOM 935 O O . ARG A 1 124 ? 16.964 7.455 -17.842 1.00 75.31 124 ARG A O 1
ATOM 942 N N . LYS A 1 125 ? 14.791 7.727 -18.335 1.00 78.44 125 LYS A N 1
ATOM 943 C CA . LYS A 1 125 ? 15.003 8.853 -19.261 1.00 78.44 125 LYS A CA 1
ATOM 944 C C . LYS A 1 125 ? 15.524 10.107 -18.556 1.00 78.44 125 LYS A C 1
ATOM 946 O O . LYS A 1 125 ? 16.291 10.852 -19.146 1.00 78.44 125 LYS A O 1
ATOM 951 N N . ASP A 1 126 ? 15.107 10.321 -17.313 1.00 76.62 126 ASP A N 1
ATOM 952 C CA . ASP A 1 126 ? 15.467 11.462 -16.466 1.00 76.62 126 ASP A CA 1
ATOM 953 C C . ASP A 1 126 ? 16.970 11.557 -16.180 1.00 76.62 126 ASP A C 1
ATOM 955 O O . ASP A 1 126 ? 17.494 12.649 -15.990 1.00 76.62 126 ASP A O 1
ATOM 959 N N . MET A 1 127 ? 17.668 10.421 -16.159 1.00 79.31 127 MET A N 1
ATOM 960 C CA . MET A 1 127 ? 19.092 10.372 -15.830 1.00 79.31 127 MET A CA 1
ATOM 961 C C . MET A 1 127 ? 20.003 10.681 -17.016 1.00 79.31 127 MET A C 1
ATOM 963 O O . MET A 1 127 ? 21.200 10.881 -16.807 1.00 79.31 127 MET A O 1
ATOM 967 N N . LEU A 1 128 ? 19.470 10.686 -18.240 1.00 83.12 128 LEU A N 1
ATOM 968 C CA . LEU A 1 128 ? 20.276 10.828 -19.445 1.00 83.12 128 LEU A CA 1
ATOM 969 C C . LEU A 1 128 ? 20.693 12.269 -19.725 1.00 83.12 128 LEU A C 1
ATOM 971 O O . LEU A 1 128 ? 19.982 13.223 -19.425 1.00 83.12 128 LEU A O 1
ATOM 975 N N . ASP A 1 129 ? 21.851 12.407 -20.363 1.00 84.88 129 ASP A N 1
ATOM 976 C CA . ASP A 1 129 ? 22.329 13.680 -20.892 1.00 84.88 129 ASP A CA 1
ATOM 977 C C . ASP A 1 129 ? 21.453 14.174 -22.061 1.00 84.88 129 ASP A C 1
ATOM 979 O O . ASP A 1 129 ? 21.362 13.535 -23.116 1.00 84.88 129 ASP A O 1
ATOM 983 N N . ASP A 1 130 ? 20.871 15.366 -21.903 1.00 82.50 130 ASP A N 1
ATOM 984 C CA . ASP A 1 130 ? 20.069 16.053 -22.921 1.00 82.50 130 ASP A CA 1
ATOM 985 C C . ASP A 1 130 ? 20.832 16.271 -24.236 1.00 82.50 130 ASP A C 1
ATOM 987 O O . ASP A 1 130 ? 20.223 16.389 -25.302 1.00 82.50 130 ASP A O 1
ATOM 991 N N . ALA A 1 131 ? 22.170 16.304 -24.202 1.00 83.50 131 ALA A N 1
ATOM 992 C CA . ALA A 1 131 ? 22.991 16.411 -25.402 1.00 83.50 131 ALA A CA 1
ATOM 993 C C . ALA A 1 131 ? 22.805 15.216 -26.350 1.00 83.50 131 ALA A C 1
ATOM 995 O O . ALA A 1 131 ? 22.944 15.389 -27.562 1.00 83.50 131 ALA A O 1
ATOM 996 N N . LEU A 1 132 ? 22.495 14.022 -25.838 1.00 82.00 132 LEU A N 1
ATOM 997 C CA . LEU A 1 132 ? 22.246 12.836 -26.661 1.00 82.00 132 LEU A CA 1
ATOM 998 C C . LEU A 1 132 ? 20.852 12.852 -27.293 1.00 82.00 132 LEU A C 1
ATOM 1000 O O . LEU A 1 132 ? 20.683 12.307 -28.380 1.00 82.00 132 LEU A O 1
ATOM 1004 N N . LEU A 1 133 ? 19.882 13.502 -26.644 1.00 80.62 133 LEU A N 1
ATOM 1005 C CA . LEU A 1 133 ? 18.481 13.582 -27.078 1.00 80.62 133 LEU A CA 1
ATOM 1006 C C . LEU A 1 133 ? 18.238 14.619 -28.188 1.00 80.62 133 LEU A C 1
ATOM 1008 O O . LEU A 1 133 ? 17.107 14.779 -28.646 1.00 80.62 133 LEU A O 1
ATOM 1012 N N . ARG A 1 134 ? 19.276 15.351 -28.612 1.00 83.31 134 ARG A N 1
ATOM 1013 C CA . ARG A 1 134 ? 19.160 16.361 -29.669 1.00 83.31 134 ARG A CA 1
ATOM 1014 C C . ARG A 1 134 ? 18.935 15.710 -31.045 1.00 83.31 134 ARG A C 1
ATOM 1016 O O . ARG A 1 134 ? 19.519 14.658 -31.317 1.00 83.31 134 ARG A O 1
ATOM 1023 N N . PRO A 1 135 ? 18.148 16.350 -31.934 1.00 76.56 135 PRO A N 1
ATOM 1024 C CA . PRO A 1 135 ? 17.979 15.891 -33.313 1.00 76.56 135 PRO A CA 1
ATOM 1025 C C . PRO A 1 135 ? 19.330 15.692 -34.019 1.00 76.56 135 PRO A C 1
ATOM 1027 O O . PRO A 1 135 ? 20.233 16.508 -33.845 1.00 76.56 135 PRO A O 1
ATOM 1030 N N . GLY A 1 136 ? 19.469 14.604 -34.786 1.00 72.94 136 GLY A N 1
ATOM 1031 C CA . GLY A 1 136 ? 20.735 14.174 -35.406 1.00 72.94 136 GLY A CA 1
ATOM 1032 C C . GLY A 1 136 ? 21.536 13.145 -34.592 1.00 72.94 136 GLY A C 1
ATOM 1033 O O . GLY A 1 136 ? 22.441 12.516 -35.131 1.00 72.94 136 GLY A O 1
ATOM 1034 N N . ARG A 1 137 ? 21.176 12.931 -33.316 1.00 82.81 137 ARG A N 1
ATOM 1035 C CA . ARG A 1 137 ? 21.720 11.882 -32.432 1.00 82.81 137 ARG A CA 1
ATOM 1036 C C . ARG A 1 137 ? 20.619 10.861 -32.131 1.00 82.81 137 ARG A C 1
ATOM 1038 O O . ARG A 1 137 ? 20.175 10.209 -33.069 1.00 82.81 137 ARG A O 1
ATOM 1045 N N . LEU A 1 138 ? 20.134 10.747 -30.882 1.00 78.88 138 LEU A N 1
ATOM 1046 C CA . LEU A 1 138 ? 18.948 9.950 -30.497 1.00 78.88 138 LEU A CA 1
ATOM 1047 C C . LEU A 1 138 ? 17.658 10.630 -30.980 1.00 78.88 138 LEU A C 1
ATOM 1049 O O . LEU A 1 138 ? 16.882 11.166 -30.188 1.00 78.88 138 LEU A O 1
ATOM 1053 N N . GLU A 1 139 ? 17.445 10.631 -32.293 1.00 75.62 139 GLU A N 1
ATOM 1054 C CA . GLU A 1 139 ? 16.305 11.296 -32.928 1.00 75.62 139 GLU A CA 1
ATOM 1055 C C . GLU A 1 139 ? 14.972 10.615 -32.587 1.00 75.62 139 GLU A C 1
ATOM 1057 O O . GLU A 1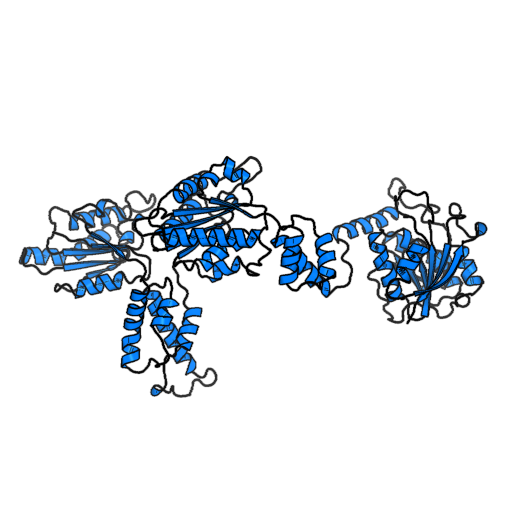 139 ? 13.994 11.287 -32.261 1.00 75.62 139 GLU A O 1
ATOM 1062 N N . VAL A 1 140 ? 14.924 9.279 -32.633 1.00 80.88 140 VAL A N 1
ATOM 1063 C CA . VAL A 1 140 ? 13.676 8.528 -32.454 1.00 80.88 140 VAL A CA 1
ATOM 1064 C C . VAL A 1 140 ? 13.590 7.979 -31.038 1.00 80.88 140 VAL A C 1
ATOM 1066 O O . VAL A 1 140 ? 14.356 7.098 -30.650 1.00 80.88 140 VAL A O 1
ATOM 1069 N N . GLN A 1 141 ? 12.607 8.469 -30.283 1.00 79.31 141 GLN A N 1
ATOM 1070 C CA . GLN A 1 141 ? 12.293 8.000 -28.937 1.00 79.31 141 GLN A CA 1
ATOM 1071 C C . GLN A 1 141 ? 11.021 7.154 -28.982 1.00 79.31 141 GLN A C 1
ATOM 1073 O O . GLN A 1 141 ? 9.952 7.645 -29.339 1.00 79.31 141 GLN A O 1
ATOM 1078 N N . VAL A 1 142 ? 11.139 5.882 -28.616 1.00 82.12 142 VAL A N 1
ATOM 1079 C CA . VAL A 1 142 ? 10.024 4.941 -28.526 1.00 82.12 142 VAL A CA 1
ATOM 1080 C C . VAL A 1 142 ? 9.792 4.582 -27.073 1.00 82.12 142 VAL A C 1
ATOM 1082 O O . VAL A 1 142 ? 10.647 4.010 -26.397 1.00 82.12 142 VAL A O 1
ATOM 1085 N N . GLU A 1 143 ? 8.598 4.898 -26.593 1.00 77.06 143 GLU A N 1
ATOM 1086 C CA . GLU A 1 143 ? 8.147 4.457 -25.285 1.00 77.06 143 GLU A CA 1
ATOM 1087 C C . GLU A 1 143 ? 7.420 3.116 -25.416 1.00 77.06 143 GLU A C 1
ATOM 1089 O O . GLU A 1 143 ? 6.422 3.005 -26.129 1.00 77.06 143 GLU A O 1
ATOM 1094 N N . ILE A 1 144 ? 7.924 2.084 -24.737 1.00 81.06 144 ILE A N 1
ATOM 1095 C CA . ILE A 1 144 ? 7.273 0.774 -24.673 1.00 81.06 144 ILE A CA 1
ATOM 1096 C C . ILE A 1 144 ? 6.487 0.714 -23.358 1.00 81.06 144 ILE A C 1
ATOM 1098 O O . ILE A 1 144 ? 7.040 0.790 -22.264 1.00 81.06 144 ILE A O 1
ATOM 1102 N N . GLY A 1 145 ? 5.165 0.614 -23.464 1.00 75.44 145 GLY A N 1
ATOM 1103 C CA . GLY A 1 145 ? 4.279 0.473 -22.311 1.00 75.44 145 GLY A CA 1
ATOM 1104 C C . GLY A 1 145 ? 4.163 -0.971 -21.820 1.00 75.44 145 GLY A C 1
ATOM 1105 O O . GLY A 1 145 ? 4.721 -1.903 -22.400 1.00 75.44 145 GLY A O 1
ATOM 1106 N N . LEU A 1 146 ? 3.379 -1.162 -20.760 1.00 79.50 146 LEU A N 1
ATOM 1107 C CA . LEU A 1 146 ? 2.906 -2.492 -20.378 1.00 79.50 146 LEU A CA 1
ATOM 1108 C C . LEU A 1 146 ? 1.966 -3.066 -21.455 1.00 79.50 146 LEU A C 1
ATOM 1110 O O . LEU A 1 146 ? 1.256 -2.305 -22.122 1.00 79.50 146 LEU A O 1
ATOM 1114 N N . PRO A 1 147 ? 1.926 -4.399 -21.629 1.00 84.12 147 PRO A N 1
ATOM 1115 C CA . PRO A 1 147 ? 1.050 -5.021 -22.609 1.00 84.12 147 PRO A CA 1
ATOM 1116 C C . PRO A 1 147 ? -0.433 -4.871 -22.229 1.00 84.12 147 PRO A C 1
ATOM 1118 O O . PRO A 1 147 ? -0.860 -5.161 -21.107 1.00 84.12 147 PRO A O 1
ATOM 1121 N N . ASN A 1 148 ? -1.244 -4.482 -23.215 1.00 83.38 148 ASN A N 1
ATOM 1122 C CA . ASN A 1 148 ? -2.708 -4.513 -23.126 1.00 83.38 148 ASN A CA 1
ATOM 1123 C C . ASN A 1 148 ? -3.222 -5.961 -23.022 1.00 83.38 148 ASN A C 1
ATOM 1125 O O . ASN A 1 148 ? -2.482 -6.892 -23.314 1.00 83.38 148 ASN A O 1
ATOM 1129 N N . GLU A 1 149 ? -4.501 -6.171 -22.693 1.00 84.75 149 GLU A N 1
ATOM 1130 C CA . GLU A 1 149 ? -5.112 -7.515 -22.576 1.00 84.75 149 GLU A CA 1
ATOM 1131 C C . GLU A 1 149 ? -4.837 -8.409 -23.796 1.00 84.75 149 GLU A C 1
ATOM 1133 O O . GLU A 1 149 ? -4.323 -9.516 -23.658 1.00 84.75 149 GLU A O 1
ATOM 1138 N N . ARG A 1 150 ? -5.049 -7.878 -25.008 1.00 89.12 150 ARG A N 1
ATOM 1139 C CA . ARG A 1 150 ? -4.716 -8.578 -26.262 1.00 89.12 150 ARG A CA 1
ATOM 1140 C C . ARG A 1 150 ? -3.222 -8.885 -26.392 1.00 89.12 150 ARG A C 1
ATOM 1142 O O . ARG A 1 150 ? -2.860 -9.947 -26.881 1.00 89.12 150 ARG A O 1
ATOM 1149 N N . GLY A 1 151 ? -2.363 -7.968 -25.947 1.00 89.69 151 GLY A N 1
ATOM 1150 C CA . GLY A 1 151 ? -0.913 -8.168 -25.940 1.00 89.69 151 GLY A CA 1
ATOM 1151 C C . GLY A 1 151 ? -0.489 -9.250 -24.945 1.00 89.69 151 GLY A C 1
ATOM 1152 O O . GLY A 1 151 ? 0.351 -10.079 -25.271 1.00 89.69 151 GLY A O 1
ATOM 1153 N N . ARG A 1 152 ? -1.117 -9.311 -23.765 1.00 90.75 152 ARG A N 1
ATOM 1154 C CA . ARG A 1 152 ? -0.880 -10.375 -22.779 1.00 90.75 152 ARG A CA 1
ATOM 1155 C C . ARG A 1 152 ? -1.307 -11.735 -23.307 1.00 90.75 152 ARG A C 1
ATOM 1157 O O . ARG A 1 152 ? -0.548 -12.685 -23.165 1.00 90.75 152 ARG A O 1
ATOM 1164 N N . LEU A 1 153 ? -2.458 -11.814 -23.978 1.00 93.25 153 LEU A N 1
ATOM 1165 C CA . LEU A 1 153 ? -2.893 -13.033 -24.661 1.00 93.25 153 LEU A CA 1
ATOM 1166 C C . LEU A 1 153 ? -1.856 -13.498 -25.694 1.00 93.25 153 LEU A C 1
ATOM 1168 O O . LEU A 1 153 ? -1.502 -14.671 -25.713 1.00 93.25 153 LEU A O 1
ATOM 1172 N N . GLN A 1 154 ? -1.328 -12.585 -26.515 1.00 93.31 154 GLN A N 1
ATOM 1173 C CA . GLN A 1 154 ? -0.286 -12.911 -27.495 1.00 93.31 154 GLN A CA 1
ATOM 1174 C C . GLN A 1 154 ? 1.002 -13.407 -26.828 1.00 93.31 154 GLN A C 1
ATOM 1176 O O . GLN A 1 154 ? 1.574 -14.399 -27.269 1.00 93.31 154 GLN A O 1
ATOM 1181 N N . ILE A 1 155 ? 1.449 -12.755 -25.752 1.00 92.38 155 ILE A N 1
ATOM 1182 C CA . ILE A 1 155 ? 2.646 -13.168 -25.005 1.00 92.38 155 ILE A CA 1
ATOM 1183 C C . ILE A 1 155 ? 2.432 -14.558 -24.384 1.00 92.38 155 ILE A C 1
ATOM 1185 O O . ILE A 1 155 ? 3.277 -15.438 -24.554 1.00 92.38 155 ILE A O 1
ATOM 1189 N N . LEU A 1 156 ? 1.279 -14.793 -23.750 1.00 93.19 156 LEU A N 1
ATOM 1190 C CA . LEU A 1 156 ? 0.888 -16.104 -23.226 1.00 93.19 156 LEU A CA 1
ATOM 1191 C C . LEU A 1 156 ? 0.897 -17.167 -24.330 1.00 93.19 156 LEU A C 1
ATOM 1193 O O . LEU A 1 156 ? 1.485 -18.228 -24.145 1.00 93.19 156 LEU A O 1
ATOM 1197 N N . GLN A 1 157 ? 0.319 -16.877 -25.498 1.00 93.06 157 GLN A N 1
ATOM 1198 C CA . GLN A 1 157 ? 0.330 -17.779 -26.654 1.00 93.06 157 GLN A CA 1
ATOM 1199 C C . GLN A 1 157 ? 1.751 -18.082 -27.143 1.00 93.06 157 GLN A C 1
ATOM 1201 O O . GLN A 1 157 ? 2.051 -19.229 -27.453 1.00 93.06 157 GLN A O 1
ATOM 1206 N N . ILE A 1 158 ? 2.649 -17.095 -27.183 1.00 92.06 158 ILE A N 1
ATOM 1207 C CA . ILE A 1 158 ? 4.043 -17.296 -27.608 1.00 92.06 158 ILE A CA 1
ATOM 1208 C C . ILE A 1 158 ? 4.773 -18.244 -26.650 1.00 92.06 158 ILE A C 1
ATOM 1210 O O . ILE A 1 158 ? 5.405 -19.201 -27.104 1.00 92.06 158 ILE A O 1
ATOM 1214 N N . HIS A 1 159 ? 4.668 -18.015 -25.338 1.00 90.88 159 HIS A N 1
ATOM 1215 C CA . HIS A 1 159 ? 5.351 -18.845 -24.342 1.00 90.88 159 HIS A CA 1
ATOM 1216 C C . HIS A 1 159 ? 4.733 -20.246 -24.212 1.00 90.88 159 HIS A C 1
ATOM 1218 O O . HIS A 1 159 ? 5.462 -21.212 -23.993 1.00 90.88 159 HIS A O 1
ATOM 1224 N N . THR A 1 160 ? 3.422 -20.384 -24.425 1.00 89.81 160 THR A N 1
ATOM 1225 C CA . THR A 1 160 ? 2.720 -21.679 -24.367 1.00 89.81 160 THR A CA 1
ATOM 1226 C C . THR A 1 160 ? 2.712 -22.443 -25.694 1.00 89.81 160 THR A C 1
ATOM 1228 O O . THR A 1 160 ? 2.452 -23.643 -25.694 1.00 89.81 160 THR A O 1
ATOM 1231 N N . SER A 1 161 ? 3.060 -21.813 -26.824 1.00 90.00 161 SER A N 1
ATOM 1232 C CA . SER A 1 161 ? 3.027 -22.434 -28.161 1.00 90.00 161 SER A CA 1
ATOM 1233 C C . SER A 1 161 ? 3.865 -23.713 -28.242 1.00 90.00 161 SER A C 1
ATOM 1235 O O . SER A 1 161 ? 3.372 -24.749 -28.683 1.00 90.00 161 SER A O 1
ATOM 1237 N N . ARG A 1 162 ? 5.103 -23.692 -27.728 1.00 88.06 162 ARG A N 1
ATOM 1238 C CA . ARG A 1 162 ? 5.970 -24.888 -27.704 1.00 88.06 162 ARG A CA 1
ATOM 1239 C C . ARG A 1 162 ? 5.413 -25.995 -26.804 1.00 88.06 162 ARG A C 1
ATOM 1241 O O . ARG A 1 162 ? 5.494 -27.166 -27.156 1.00 88.06 162 ARG A O 1
ATOM 1248 N N . MET A 1 163 ? 4.824 -25.629 -25.664 1.00 86.69 163 MET A N 1
ATOM 1249 C CA . MET A 1 163 ? 4.208 -26.584 -24.731 1.00 86.69 163 MET A CA 1
ATOM 1250 C C . MET A 1 163 ? 2.961 -27.230 -25.342 1.00 86.69 163 MET A C 1
ATOM 1252 O O . MET A 1 163 ? 2.748 -28.430 -25.199 1.00 86.69 163 MET A O 1
ATOM 1256 N N . SER A 1 164 ? 2.165 -26.440 -26.063 1.00 85.88 164 SER A N 1
ATOM 1257 C CA . SER A 1 164 ? 0.978 -26.903 -26.774 1.00 85.88 164 SER A CA 1
ATOM 1258 C C . SER A 1 164 ? 1.336 -27.824 -27.945 1.00 85.88 164 SER A C 1
ATOM 1260 O O . SER A 1 164 ? 0.755 -28.899 -28.061 1.00 85.88 164 SER A O 1
ATOM 1262 N N . GLN A 1 165 ? 2.340 -27.466 -28.759 1.00 86.88 165 GLN A N 1
ATOM 1263 C CA . GLN A 1 165 ? 2.830 -28.299 -29.869 1.00 86.88 165 GLN A CA 1
ATOM 1264 C C . GLN A 1 165 ? 3.316 -29.673 -29.397 1.00 86.88 165 GLN A C 1
ATOM 1266 O O . GLN A 1 165 ? 3.043 -30.683 -30.040 1.00 86.88 165 GLN A O 1
ATOM 1271 N N . ASN A 1 166 ? 3.978 -29.713 -28.242 1.00 86.44 166 ASN A N 1
ATOM 1272 C CA . ASN A 1 166 ? 4.498 -30.939 -27.648 1.00 86.44 166 ASN A CA 1
ATOM 1273 C C . ASN A 1 166 ? 3.478 -31.664 -26.743 1.00 86.44 166 ASN A C 1
ATOM 1275 O O . ASN A 1 166 ? 3.844 -32.607 -26.057 1.00 86.44 166 ASN A O 1
ATOM 1279 N N . SER A 1 167 ? 2.203 -31.249 -26.729 1.00 83.19 167 SER A N 1
ATOM 1280 C CA . SER A 1 167 ? 1.119 -31.853 -25.926 1.00 83.19 167 SER A CA 1
ATOM 1281 C C . SER A 1 167 ? 1.307 -31.834 -24.394 1.00 83.19 167 SER A C 1
ATOM 1283 O O . SER A 1 167 ? 0.604 -32.556 -23.685 1.00 83.19 167 SER A O 1
ATOM 1285 N N . PHE A 1 168 ? 2.178 -30.962 -23.872 1.00 84.88 168 PHE A N 1
ATOM 1286 C CA . PHE A 1 168 ? 2.384 -30.733 -22.430 1.00 84.88 168 PHE A CA 1
ATOM 1287 C C . PHE A 1 168 ? 1.382 -29.733 -21.823 1.00 84.88 168 PHE A C 1
ATOM 1289 O O . PHE A 1 168 ? 1.321 -29.571 -20.605 1.00 84.88 168 PHE A O 1
ATOM 1296 N N . LEU A 1 169 ? 0.595 -29.038 -22.650 1.00 87.88 169 LEU A N 1
ATOM 1297 C CA . LEU A 1 169 ? -0.481 -28.154 -22.197 1.00 87.88 169 LEU A CA 1
ATOM 1298 C C . LEU A 1 169 ? -1.816 -28.904 -22.218 1.00 87.88 169 LEU A C 1
ATOM 1300 O O . LEU A 1 169 ? -2.201 -29.471 -23.245 1.00 87.88 169 LEU A O 1
ATOM 1304 N N . SER A 1 170 ? -2.529 -28.904 -21.096 1.00 87.88 170 SER A N 1
ATOM 1305 C CA . SER A 1 170 ? -3.849 -29.520 -21.015 1.00 87.88 170 SER A CA 1
ATOM 1306 C C . SER A 1 170 ? -4.923 -28.664 -21.711 1.00 87.88 170 SER A C 1
ATOM 1308 O O . SER A 1 170 ? -4.767 -27.462 -21.919 1.00 87.88 170 SER A O 1
ATOM 1310 N N . ARG A 1 171 ? -6.023 -29.306 -22.129 1.00 85.25 171 ARG A N 1
ATOM 1311 C CA . ARG A 1 171 ? -7.132 -28.667 -22.871 1.00 85.25 171 ARG A CA 1
ATOM 1312 C C . ARG A 1 171 ? -8.046 -27.806 -21.993 1.00 85.25 171 ARG A C 1
ATOM 1314 O O . ARG A 1 171 ? -8.913 -27.124 -22.523 1.00 85.25 171 ARG A O 1
ATOM 1321 N N . ASP A 1 172 ? -7.886 -27.890 -20.678 1.00 88.56 172 ASP A N 1
ATOM 1322 C CA . ASP A 1 172 ? -8.613 -27.115 -19.668 1.00 88.56 172 ASP A CA 1
ATOM 1323 C C . ASP A 1 172 ? -8.094 -25.675 -19.529 1.00 88.56 172 ASP A C 1
ATOM 1325 O O . ASP A 1 172 ? -8.772 -24.844 -18.933 1.00 88.56 172 ASP A O 1
ATOM 1329 N N . VAL A 1 173 ? -6.906 -25.371 -20.060 1.00 89.19 173 VAL A N 1
ATOM 1330 C CA . VAL A 1 173 ? -6.285 -24.052 -19.923 1.00 89.19 173 VAL A CA 1
ATOM 1331 C C . VAL A 1 173 ? -6.895 -23.061 -20.913 1.00 89.19 173 VAL A C 1
ATOM 1333 O O . VAL A 1 173 ? -6.641 -23.134 -22.118 1.00 89.19 173 VAL A O 1
ATOM 1336 N N . ASP A 1 174 ? -7.632 -22.078 -20.393 1.00 90.75 174 ASP A N 1
ATOM 1337 C CA . ASP A 1 174 ? -8.079 -20.919 -21.164 1.00 90.75 174 ASP A CA 1
ATOM 1338 C C . ASP A 1 174 ? -7.097 -19.742 -21.020 1.00 90.75 174 ASP A C 1
ATOM 1340 O O . ASP A 1 174 ? -7.046 -19.032 -20.012 1.00 90.75 174 ASP A O 1
ATOM 1344 N N . LEU A 1 175 ? -6.319 -19.499 -22.079 1.00 91.50 175 LEU A N 1
ATOM 1345 C CA . LEU A 1 175 ? -5.380 -18.374 -22.140 1.00 91.50 175 LEU A CA 1
ATOM 1346 C C . LEU A 1 175 ? -6.089 -17.012 -22.130 1.00 91.50 175 LEU A C 1
ATOM 1348 O O . LEU A 1 175 ? -5.488 -16.015 -21.719 1.00 91.50 175 LEU A O 1
ATOM 1352 N N . TYR A 1 176 ? -7.344 -16.947 -22.588 1.00 91.31 176 TYR A N 1
ATOM 1353 C CA . TYR A 1 176 ? -8.120 -15.713 -22.564 1.00 91.31 176 TYR A CA 1
ATOM 1354 C C . TYR A 1 176 ? -8.479 -15.331 -21.127 1.00 91.31 176 TYR A C 1
ATOM 1356 O O . TYR A 1 176 ? -8.201 -14.201 -20.715 1.00 91.31 176 TYR A O 1
ATOM 1364 N N . GLU A 1 177 ? -8.969 -16.284 -20.333 1.00 90.94 177 GLU A N 1
ATOM 1365 C CA . GLU A 1 177 ? -9.227 -16.081 -18.904 1.00 90.94 177 GLU A CA 1
ATOM 1366 C C . GLU A 1 177 ? -7.956 -15.640 -18.152 1.00 90.94 177 GLU A C 1
ATOM 1368 O O . GLU A 1 177 ? -7.978 -14.667 -17.390 1.00 90.94 177 GLU A O 1
ATOM 1373 N N . LEU A 1 178 ? -6.810 -16.275 -18.427 1.00 90.12 178 LEU A N 1
ATOM 1374 C CA . LEU A 1 178 ? -5.526 -15.879 -17.834 1.00 90.12 178 LEU A CA 1
ATOM 1375 C C . LEU A 1 178 ? -5.124 -14.445 -18.210 1.00 90.12 178 LEU A C 1
ATOM 1377 O O . LEU A 1 178 ? -4.625 -13.699 -17.364 1.00 90.12 178 LEU A O 1
ATOM 1381 N N . SER A 1 179 ? -5.376 -14.010 -19.448 1.00 89.19 179 SER A N 1
ATOM 1382 C CA . SER A 1 179 ? -5.071 -12.641 -19.893 1.00 89.19 179 SER A CA 1
ATOM 1383 C C . SER A 1 179 ? -5.891 -11.566 -19.156 1.00 89.19 179 SER A C 1
ATOM 1385 O O . SER A 1 179 ? -5.405 -10.444 -18.942 1.00 89.19 179 SER A O 1
ATOM 1387 N N . GLN A 1 180 ? -7.108 -11.916 -18.717 1.00 86.12 180 GLN A N 1
ATOM 1388 C CA . GLN A 1 180 ? -7.973 -11.049 -17.915 1.00 86.12 180 GLN A CA 1
ATOM 1389 C C . GLN A 1 180 ? -7.536 -10.983 -16.448 1.00 86.12 180 GLN A C 1
ATOM 1391 O O . GLN A 1 180 ? -7.620 -9.912 -15.843 1.00 86.12 180 GLN A O 1
ATOM 1396 N N . LYS A 1 181 ? -7.052 -12.100 -15.884 1.00 84.06 181 LYS A N 1
ATOM 1397 C CA . LYS A 1 181 ? -6.563 -12.184 -14.495 1.00 84.06 181 LYS A CA 1
ATOM 1398 C C . LYS A 1 181 ? -5.167 -11.571 -14.312 1.00 84.06 181 LYS A C 1
ATOM 1400 O O . LYS A 1 181 ? -4.892 -10.985 -13.273 1.00 84.06 181 LYS A O 1
ATOM 1405 N N . THR A 1 182 ? -4.317 -11.599 -15.338 1.00 85.25 182 THR A N 1
ATOM 1406 C CA . THR A 1 182 ? -2.937 -11.058 -15.325 1.00 85.25 182 THR A CA 1
ATOM 1407 C C . THR A 1 182 ? -2.859 -9.543 -15.569 1.00 85.25 182 THR A C 1
ATOM 1409 O O . THR A 1 182 ? -2.055 -9.050 -16.365 1.00 85.25 182 THR A O 1
ATOM 1412 N N . LYS A 1 183 ? -3.710 -8.745 -14.914 1.00 78.25 183 LYS A N 1
ATOM 1413 C CA . LYS A 1 183 ? -3.687 -7.280 -15.085 1.00 78.25 183 LYS A CA 1
ATOM 1414 C C . LYS A 1 183 ? -2.342 -6.701 -14.620 1.00 78.25 183 LYS A C 1
ATOM 1416 O O . LYS A 1 183 ? -1.865 -7.031 -13.544 1.00 78.25 183 LYS A O 1
ATOM 1421 N N . ASN A 1 184 ? -1.760 -5.815 -15.434 1.00 75.94 184 ASN A N 1
ATOM 1422 C CA . ASN A 1 184 ? -0.454 -5.158 -15.225 1.00 75.94 184 ASN A CA 1
ATOM 1423 C C . ASN A 1 184 ? 0.786 -6.047 -15.274 1.00 75.94 184 ASN A C 1
ATOM 1425 O O . ASN A 1 184 ? 1.878 -5.537 -15.038 1.00 75.94 184 ASN A O 1
ATOM 1429 N N . PHE A 1 185 ? 0.650 -7.324 -15.630 1.00 82.94 185 PHE A N 1
ATOM 1430 C CA . PHE A 1 185 ? 1.823 -8.165 -15.804 1.00 82.94 185 PHE A CA 1
ATOM 1431 C C . PHE A 1 185 ? 2.654 -7.660 -16.989 1.00 82.94 185 PHE A C 1
ATOM 1433 O O . PHE A 1 185 ? 2.146 -7.414 -18.090 1.00 82.94 185 PHE A O 1
ATOM 1440 N N . SER A 1 186 ? 3.948 -7.509 -16.753 1.00 85.94 186 SER A N 1
ATOM 1441 C CA . SER A 1 186 ? 4.968 -7.289 -17.766 1.00 85.94 186 SER A CA 1
ATOM 1442 C C . SER A 1 186 ? 5.267 -8.587 -18.526 1.00 85.94 186 SER A C 1
ATOM 1444 O O . SER A 1 186 ? 4.910 -9.681 -18.092 1.00 85.94 186 SER A O 1
ATOM 1446 N N . GLY A 1 187 ? 5.938 -8.492 -19.677 1.00 87.56 187 GLY A N 1
ATOM 1447 C CA . GLY A 1 187 ? 6.284 -9.679 -20.468 1.00 87.56 187 GLY A CA 1
ATOM 1448 C C . GLY A 1 187 ? 7.126 -10.691 -19.683 1.00 87.56 187 GLY A C 1
ATOM 1449 O O . GLY A 1 187 ? 6.868 -11.888 -19.757 1.00 87.56 187 GLY A O 1
ATOM 1450 N N . ALA A 1 188 ? 8.070 -10.206 -18.872 1.00 87.31 188 ALA A N 1
ATOM 1451 C CA . ALA A 1 188 ? 8.900 -11.047 -18.012 1.00 87.31 188 ALA A CA 1
ATOM 1452 C C . ALA A 1 188 ? 8.099 -11.727 -16.888 1.00 87.31 188 ALA A C 1
ATOM 1454 O O . ALA A 1 188 ? 8.371 -12.875 -16.550 1.00 87.31 188 ALA A O 1
ATOM 1455 N N . GLU A 1 189 ? 7.093 -11.055 -16.325 1.00 89.31 189 GLU A N 1
ATOM 1456 C CA . GLU A 1 189 ? 6.222 -11.645 -15.298 1.00 89.31 189 GLU A CA 1
ATOM 1457 C C . GLU A 1 189 ? 5.284 -12.697 -15.890 1.00 89.31 189 GLU A C 1
ATOM 1459 O O . GLU A 1 189 ? 5.056 -13.724 -15.262 1.00 89.31 189 GLU A O 1
ATOM 1464 N N . ILE A 1 190 ? 4.787 -12.496 -17.115 1.00 91.50 190 ILE A N 1
ATOM 1465 C CA . ILE A 1 190 ? 4.009 -13.519 -17.833 1.00 91.50 190 ILE A CA 1
ATOM 1466 C C . ILE A 1 190 ? 4.880 -14.745 -18.127 1.00 91.50 190 ILE A C 1
ATOM 1468 O O . ILE A 1 190 ? 4.433 -15.878 -17.959 1.00 91.50 190 ILE A O 1
ATOM 1472 N N . GLU A 1 191 ? 6.135 -14.543 -18.533 1.00 90.88 191 GLU A N 1
ATOM 1473 C CA . GLU A 1 191 ? 7.093 -15.642 -18.687 1.00 90.88 191 GLU A CA 1
ATOM 1474 C C . GLU A 1 191 ? 7.338 -16.361 -17.349 1.00 90.88 191 GLU A C 1
ATOM 1476 O O . GLU A 1 191 ? 7.347 -17.593 -17.299 1.00 90.88 191 GLU A O 1
ATOM 1481 N N . GLY A 1 192 ? 7.497 -15.601 -16.261 1.00 91.00 192 GLY A N 1
ATOM 1482 C CA . GLY A 1 192 ? 7.622 -16.121 -14.899 1.00 91.00 192 GLY A CA 1
ATOM 1483 C C . GLY A 1 192 ? 6.409 -16.945 -14.469 1.00 91.00 192 GLY A C 1
ATOM 1484 O O . GLY A 1 192 ? 6.582 -18.039 -13.937 1.00 91.00 192 GLY A O 1
ATOM 1485 N N . LEU A 1 193 ? 5.198 -16.482 -14.784 1.00 92.62 193 LEU A N 1
ATOM 1486 C CA . LEU A 1 193 ? 3.947 -17.188 -14.513 1.00 92.62 193 LEU A CA 1
ATOM 1487 C C . LEU A 1 193 ? 3.907 -18.556 -15.205 1.00 92.62 193 LEU A C 1
ATOM 1489 O O . LEU A 1 193 ? 3.600 -19.560 -14.570 1.00 92.62 193 LEU A O 1
ATOM 1493 N N . VAL A 1 194 ? 4.262 -18.618 -16.493 1.00 93.12 194 VAL A N 1
ATOM 1494 C CA . VAL A 1 194 ? 4.303 -19.885 -17.247 1.00 93.12 194 VAL A CA 1
ATOM 1495 C C . VAL A 1 194 ? 5.358 -20.838 -16.669 1.00 93.12 194 VAL A C 1
ATOM 1497 O O . VAL A 1 194 ? 5.116 -22.043 -16.568 1.00 93.12 194 VAL A O 1
ATOM 1500 N N . LYS A 1 195 ? 6.519 -20.318 -16.248 1.00 92.25 195 LYS A N 1
ATOM 1501 C CA . LYS A 1 195 ? 7.572 -21.120 -15.602 1.00 92.25 195 LYS A CA 1
ATOM 1502 C C . LYS A 1 195 ? 7.142 -21.656 -14.236 1.00 92.25 195 LYS A C 1
ATOM 1504 O O . LYS A 1 195 ? 7.356 -22.838 -13.981 1.00 92.25 195 LYS A O 1
ATOM 1509 N N . SER A 1 196 ? 6.519 -20.830 -13.396 1.00 92.94 196 SER A N 1
ATOM 1510 C CA . SER A 1 196 ? 5.992 -21.249 -12.089 1.00 92.94 196 SER A CA 1
ATOM 1511 C C . SER A 1 196 ? 4.886 -22.300 -12.262 1.00 92.94 196 SER A C 1
ATOM 1513 O O . SER A 1 196 ? 4.982 -23.377 -11.680 1.00 92.94 196 SER A O 1
ATOM 1515 N N . ALA A 1 197 ? 3.938 -22.101 -13.187 1.00 91.94 197 ALA A N 1
ATOM 1516 C CA . ALA A 1 197 ? 2.914 -23.104 -13.504 1.00 91.94 197 ALA A CA 1
ATOM 1517 C C . ALA A 1 197 ? 3.523 -24.442 -13.968 1.00 91.94 197 ALA A C 1
ATOM 1519 O O . ALA A 1 197 ? 3.079 -25.517 -13.567 1.00 91.94 197 ALA A O 1
ATOM 1520 N N . THR A 1 198 ? 4.591 -24.389 -14.770 1.00 90.69 198 THR A N 1
ATOM 1521 C CA . THR A 1 198 ? 5.339 -25.592 -15.169 1.00 90.69 198 THR A CA 1
ATOM 1522 C C . THR A 1 198 ? 6.011 -26.255 -13.963 1.00 90.69 198 THR A C 1
ATOM 1524 O O . THR A 1 198 ? 5.994 -27.477 -13.845 1.00 90.69 198 THR A O 1
ATOM 1527 N N . SER A 1 199 ? 6.566 -25.469 -13.037 1.00 90.12 199 SER A N 1
ATOM 1528 C CA . SER A 1 199 ? 7.165 -25.981 -11.803 1.00 90.12 199 SER A CA 1
ATOM 1529 C C . SER A 1 199 ? 6.133 -26.650 -10.892 1.00 90.12 199 SER A C 1
ATOM 1531 O O . SER A 1 199 ? 6.420 -27.729 -10.380 1.00 90.12 199 SER A O 1
ATOM 1533 N N . PHE A 1 200 ? 4.927 -26.089 -10.746 1.00 89.75 200 PHE A N 1
ATOM 1534 C CA . PHE A 1 200 ? 3.823 -26.718 -10.010 1.00 89.75 200 PHE A CA 1
ATOM 1535 C C . PHE A 1 200 ? 3.382 -28.038 -10.644 1.00 89.75 200 PHE A C 1
ATOM 1537 O O . PHE A 1 200 ? 3.232 -29.039 -9.941 1.00 89.75 200 PHE A O 1
ATOM 1544 N N . ALA A 1 201 ? 3.259 -28.073 -11.973 1.00 88.06 201 ALA A N 1
ATOM 1545 C CA . ALA A 1 201 ? 2.912 -29.294 -12.691 1.00 88.06 201 ALA A CA 1
ATOM 1546 C C . ALA A 1 201 ? 3.968 -30.400 -12.510 1.00 88.06 201 ALA A C 1
ATOM 1548 O O . ALA A 1 201 ? 3.603 -31.565 -12.347 1.00 88.06 201 ALA A O 1
ATOM 1549 N N . LEU A 1 202 ? 5.258 -30.038 -12.499 1.00 85.50 202 LEU A N 1
ATOM 1550 C CA . LEU A 1 202 ? 6.358 -30.963 -12.205 1.00 85.50 202 LEU A CA 1
ATOM 1551 C C . LEU A 1 202 ? 6.334 -31.424 -10.745 1.00 85.50 202 LEU A C 1
ATOM 1553 O O . LEU A 1 202 ? 6.442 -32.617 -10.481 1.00 85.50 202 LEU A O 1
ATOM 1557 N N . ASN A 1 203 ? 6.138 -30.504 -9.799 1.00 85.44 203 ASN A N 1
ATOM 1558 C CA . ASN A 1 203 ? 6.114 -30.812 -8.369 1.00 85.44 203 ASN A CA 1
ATOM 1559 C C . ASN A 1 203 ? 4.959 -31.761 -8.008 1.00 85.44 203 ASN A C 1
ATOM 1561 O O . ASN A 1 203 ? 5.129 -32.663 -7.199 1.00 85.44 203 ASN A O 1
ATOM 1565 N N . ARG A 1 204 ? 3.807 -31.647 -8.681 1.00 81.56 204 ARG A N 1
ATOM 1566 C CA . ARG A 1 204 ? 2.679 -32.581 -8.521 1.00 81.56 204 ARG A CA 1
ATOM 1567 C C . ARG A 1 204 ? 3.031 -34.031 -8.875 1.00 81.56 204 ARG A C 1
ATOM 1569 O O . ARG A 1 204 ? 2.385 -34.945 -8.372 1.00 81.56 204 ARG A O 1
ATOM 1576 N N . GLN A 1 205 ? 4.006 -34.247 -9.755 1.00 75.44 205 GLN A N 1
ATOM 1577 C CA . GLN A 1 205 ? 4.448 -35.589 -10.140 1.00 75.44 205 GLN A CA 1
ATOM 1578 C C . GLN A 1 205 ? 5.573 -36.142 -9.261 1.00 75.44 205 GLN A C 1
ATOM 1580 O O . GLN A 1 205 ? 5.859 -37.336 -9.321 1.00 75.44 205 GLN A O 1
ATOM 1585 N N . VAL A 1 206 ? 6.197 -35.299 -8.438 1.00 72.75 206 VAL A N 1
ATOM 1586 C CA . VAL A 1 206 ? 7.237 -35.717 -7.501 1.00 72.75 206 VAL A CA 1
ATOM 1587 C C . VAL A 1 206 ? 6.574 -36.089 -6.177 1.00 72.75 206 VAL A C 1
ATOM 1589 O O . VAL A 1 206 ? 6.039 -35.244 -5.464 1.00 72.75 206 VAL A O 1
ATOM 1592 N N . ASP A 1 207 ? 6.606 -37.375 -5.834 1.00 68.25 207 ASP A N 1
ATOM 1593 C CA . ASP A 1 207 ? 6.143 -37.854 -4.532 1.00 68.25 207 ASP A CA 1
ATOM 1594 C C . ASP A 1 207 ? 7.184 -37.480 -3.466 1.00 68.25 207 ASP A C 1
ATOM 1596 O O . ASP A 1 207 ? 8.274 -38.049 -3.411 1.00 68.25 207 ASP A O 1
ATOM 1600 N N . VAL A 1 208 ? 6.860 -36.501 -2.616 1.00 66.25 208 VAL A N 1
ATOM 1601 C CA . VAL A 1 208 ? 7.759 -35.989 -1.561 1.00 66.25 208 VAL A CA 1
ATOM 1602 C C . VAL A 1 208 ? 8.189 -37.096 -0.585 1.00 66.25 208 VAL A C 1
ATOM 1604 O O . VAL A 1 208 ? 9.245 -36.994 0.037 1.00 66.25 208 VAL A O 1
ATOM 1607 N N . ASN A 1 209 ? 7.406 -38.174 -0.474 1.00 68.00 209 ASN A N 1
ATOM 1608 C CA . ASN A 1 209 ? 7.709 -39.307 0.398 1.00 68.00 209 ASN A CA 1
ATOM 1609 C C . ASN A 1 209 ? 8.549 -40.401 -0.283 1.00 68.00 209 ASN A C 1
ATOM 1611 O O . ASN A 1 209 ? 9.093 -41.258 0.414 1.00 68.00 209 ASN A O 1
ATOM 1615 N N . ASP A 1 210 ? 8.668 -40.392 -1.615 1.00 64.88 210 ASP A N 1
ATOM 1616 C CA . ASP A 1 210 ? 9.394 -41.410 -2.377 1.00 64.88 210 ASP A CA 1
ATOM 1617 C C . ASP A 1 210 ? 10.003 -40.832 -3.667 1.00 64.88 210 ASP A C 1
ATOM 1619 O O . ASP A 1 210 ? 9.456 -40.941 -4.766 1.00 64.88 210 ASP A O 1
ATOM 1623 N N . LEU A 1 211 ? 11.197 -40.252 -3.521 1.00 70.19 211 LEU A N 1
ATOM 1624 C CA . LEU A 1 211 ? 11.994 -39.667 -4.608 1.00 70.19 211 LEU A CA 1
ATOM 1625 C C . LEU A 1 211 ? 12.544 -40.708 -5.606 1.00 70.19 211 LEU A C 1
ATOM 1627 O O . LEU A 1 211 ? 13.225 -40.330 -6.558 1.00 70.19 211 LEU A O 1
ATOM 1631 N N . SER A 1 212 ? 12.317 -42.009 -5.379 1.00 68.81 212 SER A N 1
ATOM 1632 C CA . SER A 1 212 ? 12.854 -43.090 -6.215 1.00 68.81 212 SER A CA 1
ATOM 1633 C C . SER A 1 212 ? 11.915 -43.533 -7.342 1.00 68.81 212 SER A C 1
ATOM 1635 O O . SER A 1 212 ? 12.344 -44.257 -8.245 1.00 68.81 212 SER A O 1
ATOM 1637 N N . LYS A 1 213 ? 10.650 -43.089 -7.324 1.00 69.50 213 LYS A N 1
ATOM 1638 C CA . LYS A 1 213 ? 9.694 -43.384 -8.397 1.00 69.50 213 LYS A CA 1
ATOM 1639 C C . LYS A 1 213 ? 10.102 -42.671 -9.693 1.00 69.50 213 LYS A C 1
ATOM 1641 O O . LYS A 1 213 ? 10.360 -41.467 -9.665 1.00 69.50 213 LYS A O 1
ATOM 1646 N N . PRO A 1 214 ? 10.140 -43.381 -10.835 1.00 64.88 214 PRO A N 1
ATOM 1647 C CA . PRO A 1 214 ? 10.373 -42.745 -12.122 1.00 64.88 214 PRO A CA 1
ATOM 1648 C C . PRO A 1 214 ? 9.225 -41.779 -12.429 1.00 64.88 214 PRO A C 1
ATOM 1650 O O . PRO A 1 214 ? 8.054 -42.118 -12.256 1.00 64.88 214 PRO A O 1
ATOM 1653 N N . ILE A 1 215 ? 9.580 -40.570 -12.861 1.00 65.88 215 ILE A N 1
ATOM 1654 C CA . ILE A 1 215 ? 8.617 -39.560 -13.296 1.00 65.88 215 ILE A CA 1
ATOM 1655 C C . ILE A 1 215 ? 7.980 -40.060 -14.594 1.00 65.88 215 ILE A C 1
ATOM 1657 O O . ILE A 1 215 ? 8.681 -40.452 -15.527 1.00 65.88 215 ILE A O 1
ATOM 1661 N N . ASP A 1 216 ? 6.653 -40.053 -14.646 1.00 66.81 216 ASP A N 1
ATOM 1662 C CA . ASP A 1 216 ? 5.891 -40.522 -15.799 1.00 66.81 216 ASP A CA 1
ATOM 1663 C C . ASP A 1 216 ? 5.834 -39.397 -16.850 1.00 66.81 216 ASP A C 1
ATOM 1665 O O . ASP A 1 216 ? 4.882 -38.613 -16.915 1.00 66.81 216 ASP A O 1
ATOM 1669 N N . GLU A 1 217 ? 6.911 -39.267 -17.637 1.00 65.81 217 GLU A N 1
ATOM 1670 C CA . GLU A 1 217 ? 7.147 -38.148 -18.569 1.00 65.81 217 GLU A CA 1
ATOM 1671 C C . GLU A 1 217 ? 5.994 -37.927 -19.568 1.00 65.81 217 GLU A C 1
ATOM 1673 O O . GLU A 1 217 ? 5.726 -36.791 -19.965 1.00 65.81 217 GLU A O 1
ATOM 1678 N N . GLU A 1 218 ? 5.261 -38.984 -19.933 1.00 65.38 218 GLU A N 1
ATOM 1679 C CA . GLU A 1 218 ? 4.136 -38.927 -20.878 1.00 65.38 218 GLU A CA 1
ATOM 1680 C C . GLU A 1 218 ? 2.856 -38.304 -20.285 1.00 65.38 218 GLU A C 1
ATOM 1682 O O . GLU A 1 218 ? 1.981 -37.843 -21.026 1.00 65.38 218 GLU A O 1
ATOM 1687 N N . ASN A 1 219 ? 2.739 -38.245 -18.954 1.00 69.75 219 ASN A N 1
ATOM 1688 C CA . ASN A 1 219 ? 1.554 -37.740 -18.253 1.00 69.75 219 ASN A CA 1
ATOM 1689 C C . ASN A 1 219 ? 1.719 -36.321 -17.694 1.00 69.75 219 ASN A C 1
ATOM 1691 O O . ASN A 1 219 ? 0.767 -35.774 -17.125 1.00 69.75 219 ASN A O 1
ATOM 1695 N N . ILE A 1 220 ? 2.896 -35.702 -17.829 1.00 78.12 220 ILE A N 1
ATOM 1696 C CA . ILE A 1 220 ? 3.115 -34.338 -17.338 1.00 78.12 220 ILE A CA 1
ATOM 1697 C C . ILE A 1 220 ? 2.297 -33.383 -18.202 1.00 78.12 220 ILE A C 1
ATOM 1699 O O . ILE A 1 220 ? 2.621 -33.116 -19.353 1.00 78.12 220 ILE A O 1
ATOM 1703 N N . LYS A 1 221 ? 1.214 -32.849 -17.644 1.00 86.62 221 LYS A N 1
ATOM 1704 C CA . LYS A 1 221 ? 0.435 -31.790 -18.282 1.00 86.62 221 LYS A CA 1
ATOM 1705 C C . LYS A 1 221 ? 0.271 -30.629 -17.329 1.00 86.62 221 LYS A C 1
ATOM 1707 O O . LYS A 1 221 ? -0.062 -30.826 -16.162 1.00 86.62 221 LYS A O 1
ATOM 1712 N N . VAL A 1 222 ? 0.486 -29.424 -17.843 1.00 89.50 222 VAL A N 1
ATOM 1713 C CA . VAL A 1 222 ? 0.179 -28.189 -17.124 1.00 89.50 222 VAL A CA 1
ATOM 1714 C C . VAL A 1 222 ? -1.317 -27.934 -17.251 1.00 89.50 222 VAL A C 1
ATOM 1716 O O . VAL A 1 222 ? -1.844 -27.859 -18.364 1.00 89.50 222 VAL A O 1
ATOM 1719 N N . THR A 1 223 ? -1.984 -27.853 -16.105 1.00 91.38 223 THR A N 1
ATOM 1720 C CA . THR A 1 223 ? -3.436 -27.677 -15.960 1.00 91.38 223 THR A CA 1
ATOM 1721 C C . THR A 1 223 ? -3.774 -26.249 -15.550 1.00 91.38 223 THR A C 1
ATOM 1723 O O . THR A 1 223 ? -2.902 -25.495 -15.113 1.00 91.38 223 THR A O 1
ATOM 1726 N N . MET A 1 224 ? -5.049 -25.867 -15.647 1.00 90.38 224 MET A N 1
ATOM 1727 C CA . MET A 1 224 ? -5.494 -24.526 -15.250 1.00 90.38 224 MET A CA 1
ATOM 1728 C C . MET A 1 224 ? -5.266 -24.268 -13.753 1.00 90.38 224 MET A C 1
ATOM 1730 O O . MET A 1 224 ? -4.938 -23.153 -13.357 1.00 90.38 224 MET A O 1
ATOM 1734 N N . VAL A 1 225 ? -5.364 -25.311 -12.922 1.00 91.19 225 VAL A N 1
ATOM 1735 C CA . VAL A 1 225 ? -5.090 -25.227 -11.478 1.00 91.19 225 VAL A CA 1
ATOM 1736 C C . VAL A 1 225 ? -3.645 -24.805 -11.211 1.00 91.19 225 VAL A C 1
ATOM 1738 O O . VAL A 1 225 ? -3.417 -23.944 -10.369 1.00 91.19 225 VAL A O 1
ATOM 1741 N N . ASP A 1 226 ? -2.685 -25.332 -11.978 1.00 91.69 226 ASP A N 1
ATOM 1742 C CA . ASP A 1 226 ? -1.266 -24.988 -11.825 1.00 91.69 226 ASP A CA 1
ATOM 1743 C C . ASP A 1 226 ? -1.017 -23.505 -12.161 1.00 91.69 226 ASP A C 1
ATOM 1745 O O . ASP A 1 226 ? -0.231 -22.833 -11.496 1.00 91.69 226 ASP A O 1
ATOM 1749 N N . PHE A 1 227 ? -1.732 -22.963 -13.156 1.00 92.00 227 PHE A N 1
ATOM 1750 C CA . PHE A 1 227 ? -1.693 -21.532 -13.475 1.00 92.00 227 PHE A CA 1
ATOM 1751 C C . PHE A 1 227 ? -2.339 -20.661 -12.396 1.00 92.00 227 PHE A C 1
ATOM 1753 O O . PHE A 1 227 ? -1.839 -19.571 -12.130 1.00 92.00 227 PHE A O 1
ATOM 1760 N N . LEU A 1 228 ? -3.432 -21.115 -11.776 1.00 90.62 228 LEU A N 1
ATOM 1761 C CA . LEU A 1 228 ? -4.059 -20.395 -10.667 1.00 90.62 228 LEU A CA 1
ATOM 1762 C C . LEU A 1 228 ? -3.134 -20.356 -9.443 1.00 90.62 228 LEU A C 1
ATOM 1764 O O . LEU A 1 228 ? -2.933 -19.284 -8.887 1.00 90.62 228 LEU A O 1
ATOM 1768 N N . SER A 1 229 ? -2.487 -21.471 -9.092 1.00 90.12 229 SER A N 1
ATOM 1769 C CA . SER A 1 229 ? -1.477 -21.495 -8.024 1.00 90.12 229 SER A CA 1
ATOM 1770 C C . SER A 1 229 ? -0.262 -20.620 -8.347 1.00 90.12 229 SER A C 1
ATOM 1772 O O . SER A 1 229 ? 0.260 -19.932 -7.473 1.00 90.12 229 SER A O 1
ATOM 1774 N N . ALA A 1 230 ? 0.160 -20.578 -9.613 1.00 91.81 230 ALA A N 1
ATOM 1775 C CA . ALA A 1 230 ? 1.236 -19.696 -10.052 1.00 91.81 230 ALA A CA 1
ATOM 1776 C C . ALA A 1 230 ? 0.870 -18.203 -9.971 1.00 91.81 230 ALA A C 1
ATOM 1778 O O . ALA A 1 230 ? 1.753 -17.378 -9.742 1.00 91.81 230 ALA A O 1
ATOM 1779 N N . LEU A 1 231 ? -0.409 -17.835 -10.132 1.00 87.81 231 LEU A N 1
ATOM 1780 C CA . LEU A 1 231 ? -0.873 -16.451 -9.950 1.00 87.81 231 LEU A CA 1
ATOM 1781 C C . LEU A 1 231 ? -0.799 -15.996 -8.487 1.00 87.81 231 LEU A C 1
ATOM 1783 O O . LEU A 1 231 ? -0.604 -14.806 -8.243 1.00 87.81 231 LEU A O 1
ATOM 1787 N N . ASP A 1 232 ? -0.926 -16.919 -7.532 1.00 85.31 232 ASP A N 1
ATOM 1788 C CA . ASP A 1 232 ? -0.791 -16.604 -6.106 1.00 85.31 232 ASP A CA 1
ATOM 1789 C C . ASP A 1 232 ? 0.677 -16.329 -5.722 1.00 85.31 232 ASP A C 1
ATOM 1791 O O . ASP A 1 232 ? 0.959 -15.481 -4.867 1.00 85.31 232 ASP A O 1
ATOM 1795 N N . GLU A 1 233 ? 1.624 -17.011 -6.377 1.00 84.88 233 GLU A N 1
ATOM 1796 C CA . GLU A 1 233 ? 3.068 -16.832 -6.174 1.00 84.88 233 GLU A CA 1
ATOM 1797 C C . GLU A 1 233 ? 3.618 -15.610 -6.931 1.00 84.88 233 GLU A C 1
ATOM 1799 O O . GLU A 1 233 ? 4.330 -14.775 -6.363 1.00 84.88 233 GLU A O 1
ATOM 1804 N N . VAL A 1 234 ? 3.297 -15.488 -8.223 1.00 84.19 234 VAL A N 1
ATOM 1805 C CA . VAL A 1 234 ? 3.855 -14.457 -9.106 1.00 84.19 234 VAL A CA 1
ATOM 1806 C C . VAL A 1 234 ? 2.993 -13.202 -9.052 1.00 84.19 234 VAL A C 1
ATOM 1808 O O . VAL A 1 234 ? 1.958 -13.102 -9.707 1.00 84.19 234 VAL A O 1
ATOM 1811 N N . LYS A 1 235 ? 3.461 -12.200 -8.306 1.00 79.50 235 LYS A N 1
ATOM 1812 C CA . LYS A 1 235 ? 2.785 -10.904 -8.163 1.00 79.50 235 LYS A CA 1
ATOM 1813 C C . LYS A 1 235 ? 3.370 -9.860 -9.122 1.00 79.50 235 LYS A C 1
ATOM 1815 O O . LYS A 1 235 ? 4.585 -9.850 -9.331 1.00 79.50 235 LYS A O 1
ATOM 1820 N N . PRO A 1 236 ? 2.544 -8.960 -9.687 1.00 75.44 236 PRO A N 1
ATOM 1821 C CA . PRO A 1 236 ? 3.039 -7.893 -10.547 1.00 75.44 236 PRO A CA 1
ATOM 1822 C C . PRO A 1 236 ? 3.883 -6.904 -9.734 1.00 75.44 236 PRO A C 1
ATOM 1824 O O . PRO A 1 236 ? 3.487 -6.462 -8.656 1.00 75.44 236 PRO A O 1
ATOM 1827 N N . ALA A 1 237 ? 5.036 -6.514 -10.269 1.00 67.44 237 ALA A N 1
ATOM 1828 C CA . ALA A 1 237 ? 5.901 -5.493 -9.690 1.00 67.44 237 ALA A CA 1
ATOM 1829 C C . ALA A 1 237 ? 5.377 -4.068 -9.951 1.00 67.44 237 ALA A C 1
ATOM 1831 O O . ALA A 1 237 ? 5.768 -3.125 -9.258 1.00 67.44 237 ALA A O 1
ATOM 1832 N N . PHE A 1 238 ? 4.511 -3.894 -10.959 1.00 64.31 238 PHE A N 1
ATOM 1833 C CA . PHE A 1 238 ? 3.935 -2.605 -11.345 1.00 64.31 238 PHE A CA 1
ATOM 1834 C C . PHE A 1 238 ? 2.467 -2.477 -10.910 1.00 64.31 238 PHE A C 1
ATOM 1836 O O . PHE A 1 238 ? 1.620 -3.277 -11.304 1.00 64.31 238 PHE A O 1
ATOM 1843 N N . GLY A 1 239 ? 2.157 -1.423 -10.146 1.00 58.16 239 GLY A N 1
ATOM 1844 C CA . GLY A 1 239 ? 0.867 -1.267 -9.458 1.00 58.16 239 GLY A CA 1
ATOM 1845 C C . GLY A 1 239 ? 0.862 -1.975 -8.099 1.00 58.16 239 GLY A C 1
ATOM 1846 O O . GLY A 1 239 ? 1.659 -2.875 -7.858 1.00 58.16 239 GLY A O 1
ATOM 1847 N N . ALA A 1 240 ? 0.047 -1.510 -7.152 1.00 52.25 240 ALA A N 1
ATOM 1848 C CA . ALA A 1 240 ? -0.074 -2.158 -5.851 1.00 52.25 240 ALA A CA 1
ATOM 1849 C C . ALA A 1 240 ? -0.537 -3.609 -6.023 1.00 52.25 240 ALA A C 1
ATOM 1851 O O . ALA A 1 240 ? -1.508 -3.883 -6.729 1.00 52.25 240 ALA A O 1
ATOM 1852 N N . THR A 1 241 ? 0.126 -4.522 -5.320 1.00 56.81 241 THR A N 1
ATOM 1853 C CA . THR A 1 241 ? -0.482 -5.779 -4.900 1.00 56.81 241 THR A CA 1
ATOM 1854 C C . THR A 1 241 ? -1.798 -5.441 -4.214 1.00 56.81 241 THR A C 1
ATOM 1856 O O . THR A 1 241 ? -1.816 -4.634 -3.284 1.00 56.81 241 THR A O 1
ATOM 1859 N N . ILE A 1 242 ? -2.902 -6.009 -4.696 1.00 63.03 242 ILE A N 1
ATOM 1860 C CA . ILE A 1 242 ? -4.240 -5.826 -4.111 1.00 63.03 242 ILE A CA 1
ATOM 1861 C C . ILE A 1 242 ? -4.189 -6.103 -2.594 1.00 63.03 242 ILE A C 1
ATOM 1863 O O . ILE A 1 242 ? -4.765 -5.348 -1.819 1.00 63.03 242 ILE A O 1
ATOM 1867 N N . ASP A 1 243 ? -3.335 -7.039 -2.171 1.00 61.16 243 ASP A N 1
ATOM 1868 C CA . ASP A 1 243 ? -3.011 -7.350 -0.772 1.00 61.16 243 ASP A CA 1
ATOM 1869 C C . ASP A 1 243 ? -2.619 -6.132 0.083 1.00 61.16 243 ASP A C 1
ATOM 1871 O O . ASP A 1 243 ? -2.964 -6.046 1.261 1.00 61.16 243 ASP A O 1
ATOM 1875 N N . ALA A 1 244 ? -1.889 -5.170 -0.493 1.00 66.38 244 ALA A N 1
ATOM 1876 C CA . ALA A 1 244 ? -1.486 -3.961 0.216 1.00 66.38 244 ALA A CA 1
ATOM 1877 C C . ALA A 1 244 ? -2.657 -2.991 0.412 1.00 66.38 244 ALA A C 1
ATOM 1879 O O . ALA A 1 244 ? -2.608 -2.184 1.329 1.00 66.38 244 ALA A O 1
ATOM 1880 N N . LEU A 1 245 ? -3.691 -3.046 -0.434 1.00 74.25 245 LEU A N 1
ATOM 1881 C CA . LEU A 1 245 ? -4.930 -2.281 -0.263 1.00 74.25 245 LEU A CA 1
ATOM 1882 C C . LEU A 1 245 ? -5.905 -2.989 0.686 1.00 74.25 245 LEU A C 1
ATOM 1884 O O . LEU A 1 245 ? -6.606 -2.317 1.443 1.00 74.25 245 LEU A O 1
ATOM 1888 N N . ASP A 1 246 ? -5.920 -4.323 0.680 1.00 76.69 246 ASP A N 1
ATOM 1889 C CA . ASP A 1 246 ? -6.745 -5.131 1.583 1.00 76.69 246 ASP A CA 1
ATOM 1890 C C . ASP A 1 246 ? -6.329 -4.971 3.051 1.00 76.69 246 ASP A C 1
ATOM 1892 O O . ASP A 1 246 ? -7.187 -4.968 3.936 1.00 76.69 246 ASP A O 1
ATOM 1896 N N . SER A 1 247 ? -5.046 -4.706 3.329 1.00 78.69 247 SER A N 1
ATOM 1897 C CA . SER A 1 247 ? -4.576 -4.372 4.683 1.00 78.69 247 SER A CA 1
ATOM 1898 C C . SER A 1 247 ? -5.237 -3.107 5.259 1.00 78.69 247 SER A C 1
ATOM 1900 O O . SER A 1 247 ? -5.448 -3.014 6.468 1.00 78.69 247 SER A O 1
ATOM 1902 N N . TYR A 1 248 ? -5.654 -2.156 4.412 1.00 80.19 248 TYR A N 1
ATOM 1903 C CA . TYR A 1 248 ? -6.399 -0.964 4.838 1.00 80.19 248 TYR A CA 1
ATOM 1904 C C . TYR A 1 248 ? -7.890 -1.249 5.101 1.00 80.19 248 TYR A C 1
ATOM 1906 O O . TYR A 1 248 ? -8.605 -0.376 5.606 1.00 80.19 248 TYR A O 1
ATOM 1914 N N . ARG A 1 249 ? -8.372 -2.460 4.785 1.00 78.94 249 ARG A N 1
ATOM 1915 C CA . ARG A 1 249 ? -9.766 -2.913 4.925 1.00 78.94 249 ARG A CA 1
ATOM 1916 C C . ARG A 1 249 ? -9.873 -4.212 5.737 1.00 78.94 249 ARG A C 1
ATOM 1918 O O . ARG A 1 249 ? -10.594 -5.123 5.342 1.00 78.94 249 ARG A O 1
ATOM 1925 N N . LEU A 1 250 ? -9.226 -4.274 6.904 1.00 68.62 250 LEU A N 1
ATOM 1926 C CA . LEU A 1 250 ? -9.195 -5.463 7.782 1.00 68.62 250 LEU A CA 1
ATOM 1927 C C . LEU A 1 250 ? -10.565 -6.130 8.038 1.00 68.62 250 LEU A C 1
ATOM 1929 O O . LEU A 1 250 ? -10.638 -7.349 8.130 1.00 68.62 250 LEU A O 1
ATOM 1933 N N . HIS A 1 251 ? -11.651 -5.352 8.120 1.00 68.75 251 HIS A N 1
ATOM 1934 C CA . HIS A 1 251 ? -13.020 -5.855 8.334 1.00 68.75 251 HIS A CA 1
ATOM 1935 C C . HIS A 1 251 ? -13.942 -5.635 7.121 1.00 68.75 251 HIS A C 1
ATOM 1937 O O . HIS A 1 251 ? -15.165 -5.614 7.254 1.00 68.75 251 HIS A O 1
ATOM 1943 N N . GLY A 1 252 ? -13.372 -5.404 5.936 1.00 73.25 252 GLY A N 1
ATOM 1944 C CA . GLY A 1 252 ? -14.116 -4.934 4.772 1.00 73.25 252 GLY A CA 1
ATOM 1945 C C . GLY A 1 252 ? -14.639 -3.502 4.947 1.00 73.25 252 GLY A C 1
ATOM 1946 O O . GLY A 1 252 ? -14.128 -2.722 5.751 1.00 73.25 252 GLY A O 1
ATOM 1947 N N . VAL A 1 253 ? -15.647 -3.133 4.151 1.00 77.69 253 VAL A N 1
ATOM 1948 C CA . VAL A 1 253 ? -16.406 -1.887 4.347 1.00 77.69 253 VAL A CA 1
ATOM 1949 C C . VAL A 1 253 ? -17.833 -2.251 4.710 1.00 77.69 253 VAL A C 1
ATOM 1951 O O . VAL A 1 253 ? -18.516 -2.918 3.937 1.00 77.69 253 VAL A O 1
ATOM 1954 N N . VAL A 1 254 ? -18.244 -1.824 5.901 1.00 78.00 254 VAL A N 1
ATOM 1955 C CA . VAL A 1 254 ? -19.595 -2.019 6.426 1.00 78.00 254 VAL A CA 1
ATOM 1956 C C . VAL A 1 254 ? -20.466 -0.873 5.936 1.00 78.00 254 VAL A C 1
ATOM 1958 O O . VAL A 1 254 ? -20.108 0.294 6.109 1.00 78.00 254 VAL A O 1
ATOM 1961 N N . ASP A 1 255 ? -21.608 -1.199 5.342 1.00 80.31 255 ASP A N 1
ATOM 1962 C CA . ASP A 1 255 ? -22.557 -0.188 4.902 1.00 80.31 255 ASP A CA 1
ATOM 1963 C C . ASP A 1 255 ? -23.429 0.253 6.075 1.00 80.31 255 ASP A C 1
ATOM 1965 O O . ASP A 1 255 ? -24.310 -0.470 6.536 1.00 80.31 255 ASP A O 1
ATOM 1969 N N . TYR A 1 256 ? -23.179 1.459 6.570 1.00 80.00 256 TYR A N 1
ATOM 1970 C CA . TYR A 1 256 ? -23.850 1.975 7.755 1.00 80.00 256 TYR A CA 1
ATOM 1971 C C . TYR A 1 256 ? -25.051 2.872 7.461 1.00 80.00 256 TYR A C 1
ATOM 1973 O O . TYR A 1 256 ? -25.643 3.392 8.400 1.00 80.00 256 TYR A O 1
ATOM 1981 N N . GLY A 1 257 ? -25.454 3.038 6.196 1.00 84.25 257 GLY A N 1
ATOM 1982 C CA . GLY A 1 257 ? -26.718 3.692 5.857 1.00 84.25 257 GLY A CA 1
ATOM 1983 C C . GLY A 1 257 ? -26.660 4.608 4.639 1.00 84.25 257 GLY A C 1
ATOM 1984 O O . GLY A 1 257 ? -25.696 4.644 3.876 1.00 84.25 257 GLY A O 1
ATOM 1985 N N . ARG A 1 258 ? -27.720 5.411 4.461 1.00 86.25 258 ARG A N 1
ATOM 1986 C CA . ARG A 1 258 ? -27.917 6.231 3.251 1.00 86.25 258 ARG A CA 1
ATOM 1987 C C . ARG A 1 258 ? -26.771 7.207 2.985 1.00 86.25 258 ARG A C 1
ATOM 1989 O O . ARG A 1 258 ? -26.423 7.410 1.826 1.00 86.25 258 ARG A O 1
ATOM 1996 N N . ARG A 1 259 ? -26.176 7.801 4.031 1.00 86.75 259 ARG A N 1
ATOM 1997 C CA . ARG A 1 259 ? -25.032 8.718 3.876 1.00 86.75 259 ARG A CA 1
ATOM 1998 C C . ARG A 1 259 ? -23.826 7.993 3.284 1.00 86.75 259 ARG A C 1
ATOM 2000 O O . ARG A 1 259 ? -23.236 8.484 2.327 1.00 86.75 259 ARG A O 1
ATOM 2007 N N . HIS A 1 260 ? -23.512 6.805 3.796 1.00 87.12 260 HIS A N 1
ATOM 2008 C CA . HIS A 1 260 ? -22.415 5.982 3.294 1.00 87.12 260 HIS A CA 1
ATOM 2009 C C . HIS A 1 260 ? -22.652 5.519 1.850 1.00 87.12 260 HIS A C 1
ATOM 2011 O O . HIS A 1 260 ? -21.785 5.700 0.994 1.00 87.12 260 HIS A O 1
ATOM 2017 N N . GLN A 1 261 ? -23.854 5.018 1.547 1.00 88.06 261 GLN A N 1
ATOM 2018 C CA . GLN A 1 261 ? -24.242 4.639 0.184 1.00 88.06 261 GLN A CA 1
ATOM 2019 C C . GLN A 1 261 ? -24.138 5.816 -0.789 1.00 88.06 261 GLN A C 1
ATOM 2021 O O . GLN A 1 261 ? -23.629 5.663 -1.901 1.00 88.06 261 GLN A O 1
ATOM 2026 N N . HIS A 1 262 ? -24.581 7.006 -0.373 1.00 90.94 262 HIS A N 1
ATOM 2027 C CA . HIS A 1 262 ? -24.479 8.212 -1.183 1.00 90.94 262 HIS A CA 1
ATOM 2028 C C . HIS A 1 262 ? -23.015 8.586 -1.457 1.00 90.94 262 HIS A C 1
ATOM 2030 O O . HIS A 1 262 ? -22.668 8.839 -2.611 1.00 90.94 262 HIS A O 1
ATOM 2036 N N . LEU A 1 263 ? -22.141 8.549 -0.442 1.00 90.75 263 LEU A N 1
ATOM 2037 C CA . LEU A 1 263 ? -20.699 8.773 -0.608 1.00 90.75 263 LEU A CA 1
ATOM 2038 C C . LEU A 1 263 ? -20.087 7.772 -1.604 1.00 90.75 263 LEU A C 1
ATOM 2040 O O . LEU A 1 263 ? -19.496 8.186 -2.600 1.00 90.75 263 LEU A O 1
ATOM 2044 N N . LEU A 1 264 ? -20.301 6.467 -1.404 1.00 89.75 264 LEU A N 1
ATOM 2045 C CA . LEU A 1 264 ? -19.796 5.420 -2.302 1.00 89.75 264 LEU A CA 1
ATOM 2046 C C . LEU A 1 264 ? -20.323 5.573 -3.732 1.00 89.75 264 LEU A C 1
ATOM 2048 O O . LEU A 1 264 ? -19.556 5.493 -4.690 1.00 89.75 264 LEU A O 1
ATOM 2052 N N . SER A 1 265 ? -21.628 5.803 -3.899 1.00 90.94 265 SER A N 1
ATOM 2053 C CA . SER A 1 265 ? -22.241 5.983 -5.221 1.00 90.94 265 SER A CA 1
ATOM 2054 C C . SER A 1 265 ? -21.705 7.224 -5.944 1.00 90.94 265 SER A C 1
ATOM 2056 O O . SER A 1 265 ? -21.474 7.176 -7.155 1.00 90.94 265 SER A O 1
ATOM 2058 N N . SER A 1 266 ? -21.422 8.298 -5.202 1.00 92.88 266 SER A N 1
ATOM 2059 C CA . SER A 1 266 ? -20.817 9.517 -5.737 1.00 92.88 266 SER A CA 1
ATOM 2060 C C . SER A 1 266 ? -19.380 9.252 -6.189 1.00 92.88 266 SER A C 1
ATOM 2062 O O . SER A 1 266 ? -19.043 9.542 -7.336 1.00 92.88 266 SER A O 1
ATOM 2064 N N . CYS A 1 267 ? -18.557 8.599 -5.359 1.00 91.81 267 CYS A N 1
ATOM 2065 C CA . CYS A 1 267 ? -17.204 8.194 -5.745 1.00 91.81 267 CYS A CA 1
ATOM 2066 C C . CYS A 1 267 ? -17.209 7.275 -6.978 1.00 91.81 267 CYS A C 1
ATOM 2068 O O . CYS A 1 267 ? -16.451 7.506 -7.917 1.00 91.81 267 CYS A O 1
ATOM 2070 N N . ARG A 1 268 ? -18.104 6.279 -7.033 1.00 91.75 268 ARG A N 1
ATOM 2071 C CA . ARG A 1 268 ? -18.269 5.393 -8.202 1.00 91.75 268 ARG A CA 1
ATOM 2072 C C . ARG A 1 268 ? -18.650 6.168 -9.463 1.00 91.75 268 ARG A C 1
ATOM 2074 O O . ARG A 1 268 ? -18.178 5.841 -10.550 1.00 91.75 268 ARG A O 1
ATOM 2081 N N . THR A 1 269 ? -19.487 7.193 -9.332 1.00 92.88 269 THR A N 1
ATOM 2082 C CA . THR A 1 269 ? -19.869 8.063 -10.453 1.00 92.88 269 THR A CA 1
ATOM 2083 C C . THR A 1 269 ? -18.667 8.851 -10.970 1.00 92.88 269 THR A C 1
ATOM 2085 O O . THR A 1 269 ? -18.446 8.887 -12.179 1.00 92.88 269 THR A O 1
ATOM 2088 N N . LEU A 1 270 ? -17.834 9.389 -10.075 1.00 93.00 270 LEU A N 1
ATOM 2089 C CA . LEU A 1 270 ? -16.606 10.100 -10.443 1.00 93.00 270 LEU A CA 1
ATOM 2090 C C . LEU A 1 270 ? -15.572 9.175 -11.101 1.00 93.00 270 LEU A C 1
ATOM 2092 O O . LEU A 1 270 ? -14.982 9.541 -12.113 1.00 93.00 270 LEU A O 1
ATOM 2096 N N . VAL A 1 271 ? -15.409 7.945 -10.605 1.00 92.25 271 VAL A N 1
ATOM 2097 C CA . VAL A 1 271 ? -14.547 6.932 -11.242 1.00 92.25 271 VAL A CA 1
ATOM 2098 C C . VAL A 1 271 ? -15.020 6.628 -12.667 1.00 92.25 271 VAL A C 1
ATOM 2100 O O . VAL A 1 271 ? -14.216 6.636 -13.601 1.00 92.25 271 VAL A O 1
ATOM 2103 N N . ARG A 1 272 ? -16.331 6.424 -12.869 1.00 90.38 272 ARG A N 1
ATOM 2104 C CA . ARG A 1 272 ? -16.901 6.229 -14.214 1.00 90.38 272 ARG A CA 1
ATOM 2105 C C . ARG A 1 272 ? -16.682 7.445 -15.104 1.00 90.38 272 ARG A C 1
ATOM 2107 O O . ARG A 1 272 ? -16.376 7.271 -16.277 1.00 90.38 272 ARG A O 1
ATOM 2114 N N . GLN A 1 273 ? -16.788 8.654 -14.555 1.00 89.31 273 GLN A N 1
ATOM 2115 C CA . GLN A 1 273 ? -16.518 9.883 -15.291 1.00 89.31 273 GLN A CA 1
ATOM 2116 C C . GLN A 1 273 ? -15.064 9.945 -15.765 1.00 89.31 273 GLN A C 1
ATOM 2118 O O . GLN A 1 273 ? -14.847 10.233 -16.938 1.00 89.31 273 GLN A O 1
ATOM 2123 N N . VAL A 1 274 ? -14.078 9.606 -14.923 1.00 88.50 274 VAL A N 1
ATOM 2124 C CA . VAL A 1 274 ? -12.678 9.467 -15.373 1.00 88.50 274 VAL A CA 1
ATOM 2125 C C . VAL A 1 274 ? -12.584 8.420 -16.479 1.00 88.50 274 VAL A C 1
ATOM 2127 O O . VAL A 1 274 ? -11.921 8.636 -17.487 1.00 88.50 274 VAL A O 1
ATOM 2130 N N . GLN A 1 275 ? -13.288 7.298 -16.354 1.00 86.88 275 GLN A N 1
ATOM 2131 C CA . GLN A 1 275 ? -13.223 6.212 -17.328 1.00 86.88 275 GLN A CA 1
ATOM 2132 C C . GLN A 1 275 ? -13.903 6.523 -18.675 1.00 86.88 275 GLN A C 1
ATOM 2134 O O . GLN A 1 275 ? -13.463 6.002 -19.699 1.00 86.88 275 GLN A O 1
ATOM 2139 N N . SER A 1 276 ? -14.926 7.384 -18.726 1.00 84.31 276 SER A N 1
ATOM 2140 C CA . SER A 1 276 ? -15.687 7.677 -19.955 1.00 84.31 276 SER A CA 1
ATOM 2141 C C . SER A 1 276 ? -15.418 9.057 -20.563 1.00 84.31 276 SER A C 1
ATOM 2143 O O . SER A 1 276 ? -15.504 9.201 -21.777 1.00 84.31 276 SER A O 1
ATOM 2145 N N . SER A 1 277 ? -15.067 10.062 -19.759 1.00 83.56 277 SER A N 1
ATOM 2146 C CA . SER A 1 277 ? -14.905 11.453 -20.202 1.00 83.56 277 SER A CA 1
ATOM 2147 C C . SER A 1 277 ? -13.564 11.703 -20.893 1.00 83.56 277 SER A C 1
ATOM 2149 O O . SER A 1 277 ? -12.506 11.383 -20.357 1.00 83.56 277 SER A O 1
ATOM 2151 N N . GLU A 1 278 ? -13.598 12.345 -22.059 1.00 75.56 278 GLU A N 1
ATOM 2152 C CA . GLU A 1 278 ? -12.395 12.837 -22.749 1.00 75.56 278 GLU A CA 1
ATOM 2153 C C . GLU A 1 278 ? -11.993 14.253 -22.309 1.00 75.56 278 GLU A C 1
ATOM 2155 O O . GLU A 1 278 ? -10.848 14.656 -22.493 1.00 75.56 278 GLU A O 1
ATOM 2160 N N . VAL A 1 279 ? -12.916 15.001 -21.694 1.00 82.50 279 VAL A N 1
ATOM 2161 C CA . VAL A 1 279 ? -12.716 16.408 -21.301 1.00 82.50 279 VAL A CA 1
ATOM 2162 C C . VAL A 1 279 ? -12.027 16.525 -19.941 1.00 82.50 279 VAL A C 1
ATOM 2164 O O . VAL A 1 279 ? -11.269 17.461 -19.702 1.00 82.50 279 VAL A O 1
ATOM 2167 N N . THR A 1 280 ? -12.277 15.570 -19.042 1.00 84.31 280 THR A N 1
ATOM 2168 C CA . THR A 1 280 ? -11.764 15.573 -17.663 1.00 84.31 280 THR A CA 1
ATOM 2169 C C . THR A 1 280 ? -10.851 14.365 -17.438 1.00 84.31 280 THR A C 1
ATOM 2171 O O . THR A 1 280 ? -11.291 13.375 -16.848 1.00 84.31 280 THR A O 1
ATOM 2174 N N . PRO A 1 281 ? -9.595 14.406 -17.926 1.00 88.81 281 PRO A N 1
ATOM 2175 C CA . PRO A 1 281 ? -8.655 13.293 -17.791 1.00 88.81 281 PRO A CA 1
ATOM 2176 C C . PRO A 1 281 ? -8.099 13.150 -16.366 1.00 88.81 281 PRO A C 1
ATOM 2178 O O . PRO A 1 281 ? -7.562 12.100 -16.024 1.00 88.81 281 PRO A O 1
ATOM 2181 N N . LEU A 1 282 ? -8.233 14.191 -15.540 1.00 93.12 282 LEU A N 1
ATOM 2182 C CA . LEU A 1 282 ? -7.874 14.209 -14.127 1.00 93.12 282 LEU A CA 1
ATOM 2183 C C . LEU A 1 282 ? -9.115 14.550 -13.304 1.00 93.12 282 LEU A C 1
ATOM 2185 O O . LEU A 1 282 ? -9.761 15.561 -13.574 1.00 93.12 282 LEU A O 1
ATOM 2189 N N . ILE A 1 283 ? -9.428 13.719 -12.310 1.00 94.44 283 ILE A N 1
ATOM 2190 C CA . ILE A 1 283 ? -10.394 14.054 -11.259 1.00 94.44 283 ILE A CA 1
ATOM 2191 C C . ILE A 1 283 ? -9.741 13.792 -9.910 1.00 94.44 283 ILE A C 1
ATOM 2193 O O . ILE A 1 283 ? -9.229 12.700 -9.654 1.00 94.44 283 ILE A O 1
ATOM 2197 N N . THR A 1 284 ? -9.781 14.799 -9.049 1.00 95.31 284 THR A N 1
ATOM 2198 C CA . THR A 1 284 ? -9.243 14.752 -7.694 1.00 95.31 284 THR A CA 1
ATOM 2199 C C . THR A 1 284 ? -10.382 14.881 -6.678 1.00 95.31 284 THR A C 1
ATOM 2201 O O . THR A 1 284 ? -11.227 15.773 -6.769 1.00 95.31 284 THR A O 1
ATOM 2204 N N . VAL A 1 285 ? -10.427 13.968 -5.708 1.00 96.19 285 VAL A N 1
ATOM 2205 C CA . VAL A 1 285 ? -11.445 13.915 -4.650 1.00 96.19 285 VAL A CA 1
ATOM 2206 C C . VAL A 1 285 ? -10.775 13.975 -3.287 1.00 96.19 285 VAL A C 1
ATOM 2208 O O . VAL A 1 285 ? -9.856 13.205 -3.034 1.00 96.19 285 VAL A O 1
ATOM 2211 N N . LEU A 1 286 ? -11.245 14.844 -2.397 1.00 96.38 286 LEU A N 1
ATOM 2212 C CA . LEU A 1 286 ? -10.814 14.902 -1.003 1.00 96.38 286 LEU A CA 1
ATOM 2213 C C . LEU A 1 286 ? -11.887 14.291 -0.101 1.00 96.38 286 LEU A C 1
ATOM 2215 O O . LEU A 1 286 ? -13.030 14.736 -0.101 1.00 96.38 286 LEU A O 1
ATOM 2219 N N . LEU A 1 287 ? -11.513 13.286 0.683 1.00 95.81 287 LEU A N 1
ATOM 2220 C CA . LEU A 1 287 ? -12.318 12.727 1.762 1.00 95.81 287 LEU A CA 1
ATOM 2221 C C . LEU A 1 287 ? -11.857 13.344 3.082 1.00 95.81 287 LEU A C 1
ATOM 2223 O O . LEU A 1 287 ? -10.791 13.003 3.603 1.00 95.81 287 LEU A O 1
ATOM 2227 N N . GLU A 1 288 ? -12.671 14.228 3.639 1.00 94.94 288 GLU A N 1
ATOM 2228 C CA . GLU A 1 288 ? -12.401 14.896 4.911 1.00 94.94 288 GLU A CA 1
ATOM 2229 C C . GLU A 1 288 ? -13.356 14.425 6.010 1.00 94.94 288 GLU A C 1
ATOM 2231 O O . GLU A 1 288 ? -14.445 13.932 5.739 1.00 94.94 288 GLU A O 1
ATOM 2236 N N . GLY A 1 289 ? -12.956 14.539 7.273 1.00 93.12 289 GLY A N 1
ATOM 2237 C CA . GLY A 1 289 ? -13.824 14.219 8.409 1.00 93.12 289 GLY A CA 1
ATOM 2238 C C . GLY A 1 289 ? -13.038 13.824 9.655 1.00 93.12 289 GLY A C 1
ATOM 2239 O O . GLY A 1 289 ? -11.814 13.745 9.597 1.00 93.12 289 GLY A O 1
ATOM 2240 N N . PRO A 1 290 ? -13.692 13.528 10.786 1.00 91.38 290 PRO A N 1
ATOM 2241 C CA . PRO A 1 290 ? -13.007 13.181 12.031 1.00 91.38 290 PRO A CA 1
ATOM 2242 C C . PRO A 1 290 ? -12.099 11.946 11.917 1.00 91.38 290 PRO A C 1
ATOM 2244 O O . PRO A 1 290 ? -12.291 11.070 11.066 1.00 91.38 290 PRO A O 1
ATOM 2247 N N . GLN A 1 291 ? -11.089 11.844 12.780 1.00 90.50 291 GLN A N 1
ATOM 2248 C CA . GLN A 1 291 ? -10.221 10.666 12.816 1.00 90.50 291 GLN A CA 1
ATOM 2249 C C . GLN A 1 291 ? -11.036 9.400 13.141 1.00 90.50 291 GLN A C 1
ATOM 2251 O O . GLN A 1 291 ? -11.936 9.411 13.977 1.00 90.50 291 GLN A O 1
ATOM 2256 N N . GLY A 1 292 ? -10.721 8.290 12.470 1.00 88.25 292 GLY A N 1
ATOM 2257 C CA . GLY A 1 292 ? -11.359 7.000 12.740 1.00 88.25 292 GLY A CA 1
ATOM 2258 C C . GLY A 1 292 ? -12.721 6.775 12.076 1.00 88.25 292 GLY A C 1
ATOM 2259 O O . GLY A 1 292 ? -13.337 5.748 12.342 1.00 88.25 292 GLY A O 1
ATOM 2260 N N . THR A 1 293 ? -13.190 7.664 11.191 1.00 90.44 293 THR A N 1
ATOM 2261 C CA . THR A 1 293 ? -14.457 7.492 10.443 1.00 90.44 293 THR A CA 1
ATOM 2262 C C . THR A 1 293 ? -14.352 6.582 9.212 1.00 90.44 293 THR A C 1
ATOM 2264 O O . THR A 1 293 ? -15.341 6.362 8.527 1.00 90.44 293 THR A O 1
ATOM 2267 N N . GLY A 1 294 ? -13.176 6.007 8.937 1.00 89.31 294 GLY A N 1
ATOM 2268 C CA . GLY A 1 294 ? -13.001 5.022 7.860 1.00 89.31 294 GLY A CA 1
ATOM 2269 C C . GLY A 1 294 ? -12.675 5.606 6.480 1.00 89.31 294 GLY A C 1
ATOM 2270 O O . GLY A 1 294 ? -12.785 4.894 5.490 1.00 89.31 294 GLY A O 1
ATOM 2271 N N . LYS A 1 295 ? -12.227 6.867 6.397 1.00 92.31 295 LYS A N 1
ATOM 2272 C CA . LYS A 1 295 ? -11.852 7.546 5.136 1.00 92.31 295 LYS A CA 1
ATOM 2273 C C . LYS A 1 295 ? -10.854 6.749 4.287 1.00 92.31 295 LYS A C 1
ATOM 2275 O O . LYS A 1 295 ? -11.095 6.542 3.105 1.00 92.31 295 LYS A O 1
ATOM 2280 N N . THR A 1 296 ? -9.774 6.254 4.895 1.00 91.44 296 THR A N 1
ATOM 2281 C CA . THR A 1 296 ? -8.759 5.426 4.221 1.00 91.44 296 THR A CA 1
ATOM 2282 C C . THR A 1 296 ? -9.348 4.124 3.683 1.00 91.44 296 THR A C 1
ATOM 2284 O O . THR A 1 296 ? -9.106 3.768 2.535 1.00 91.44 296 THR A O 1
ATOM 2287 N N . ALA A 1 297 ? -10.194 3.450 4.469 1.00 90.06 297 ALA A N 1
ATOM 2288 C CA . ALA A 1 297 ? -10.869 2.227 4.037 1.00 90.06 297 ALA A CA 1
ATOM 2289 C C . ALA A 1 297 ? -11.844 2.500 2.877 1.00 90.06 297 ALA A C 1
ATOM 2291 O O . ALA A 1 297 ? -11.915 1.714 1.931 1.00 90.06 297 ALA A O 1
ATOM 2292 N N . LEU A 1 298 ? -12.550 3.636 2.906 1.00 90.62 298 LEU A N 1
ATOM 2293 C CA . LEU A 1 298 ? -13.419 4.087 1.818 1.00 90.62 298 LEU A CA 1
ATOM 2294 C C . LEU A 1 298 ? -12.611 4.370 0.542 1.00 90.62 298 LEU A C 1
ATOM 2296 O O . LEU A 1 298 ? -12.961 3.862 -0.521 1.00 90.62 298 LEU A O 1
ATOM 2300 N N . ALA A 1 299 ? -11.503 5.110 0.648 1.00 92.38 299 ALA A N 1
ATOM 2301 C CA . ALA A 1 299 ? -10.614 5.397 -0.476 1.00 92.38 299 ALA A CA 1
ATOM 2302 C C . ALA A 1 299 ? -10.036 4.113 -1.091 1.00 92.38 299 ALA A C 1
ATOM 2304 O O . ALA A 1 299 ? -10.107 3.930 -2.306 1.00 92.38 299 ALA A O 1
ATOM 2305 N N . ALA A 1 300 ? -9.540 3.193 -0.259 1.00 90.44 300 ALA A N 1
ATOM 2306 C CA . ALA A 1 300 ? 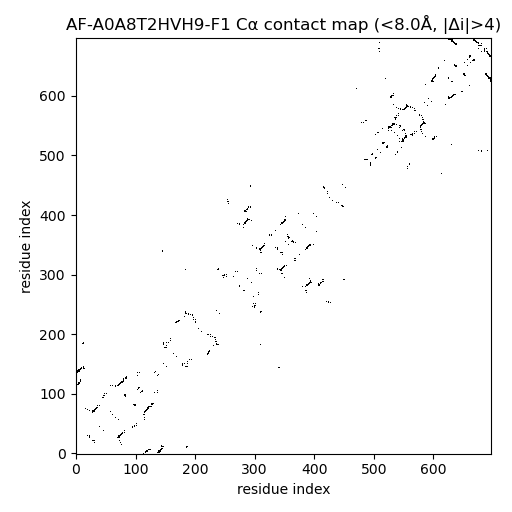-9.034 1.896 -0.700 1.00 90.44 300 ALA A CA 1
ATOM 2307 C C . ALA A 1 300 ? -10.125 1.061 -1.393 1.00 90.44 300 ALA A C 1
ATOM 2309 O O . ALA A 1 300 ? -9.869 0.441 -2.422 1.00 90.44 300 ALA A O 1
ATOM 2310 N N . THR A 1 301 ? -11.361 1.095 -0.887 1.00 89.75 301 THR A N 1
ATOM 2311 C CA . THR A 1 301 ? -12.503 0.388 -1.497 1.00 89.75 301 THR A CA 1
ATOM 2312 C C . THR A 1 301 ? -12.821 0.919 -2.880 1.00 89.75 301 THR A C 1
ATOM 2314 O O . THR A 1 301 ? -12.921 0.139 -3.821 1.00 89.75 301 THR A O 1
ATOM 2317 N N . VAL A 1 302 ? -12.932 2.241 -3.022 1.00 91.12 302 VAL A N 1
ATOM 2318 C CA . VAL A 1 302 ? -13.176 2.884 -4.319 1.00 91.12 302 VAL A CA 1
ATOM 2319 C C . VAL A 1 302 ? -12.036 2.575 -5.289 1.00 91.12 302 VAL A C 1
ATOM 2321 O O . VAL A 1 302 ? -12.282 2.312 -6.465 1.00 91.12 302 VAL A O 1
ATOM 2324 N N . ALA A 1 303 ? -10.795 2.557 -4.801 1.00 89.75 303 ALA A N 1
ATOM 2325 C CA . ALA A 1 303 ? -9.628 2.242 -5.608 1.00 89.75 303 ALA A CA 1
ATOM 2326 C C . ALA A 1 303 ? -9.639 0.787 -6.115 1.00 89.75 303 ALA A C 1
ATOM 2328 O O . ALA A 1 303 ? -9.421 0.570 -7.305 1.00 89.75 303 ALA A O 1
ATOM 2329 N N . ILE A 1 304 ? -9.971 -0.193 -5.266 1.00 85.75 304 ILE A N 1
ATOM 2330 C CA . ILE A 1 304 ? -10.113 -1.606 -5.663 1.00 85.75 304 ILE A CA 1
ATOM 2331 C C . ILE A 1 304 ? -11.295 -1.786 -6.630 1.00 85.75 304 ILE A C 1
ATOM 2333 O O . ILE A 1 304 ? -11.141 -2.367 -7.705 1.00 85.75 304 ILE A O 1
ATOM 2337 N N . GLU A 1 305 ? -12.473 -1.256 -6.284 1.00 87.06 305 GLU A N 1
ATOM 2338 C CA . GLU A 1 305 ? -13.697 -1.392 -7.089 1.00 87.06 305 GLU A CA 1
ATOM 2339 C C . GLU A 1 305 ? -13.607 -0.694 -8.449 1.00 87.06 305 GLU A C 1
ATOM 2341 O O . GLU A 1 305 ? -14.319 -1.077 -9.378 1.00 87.06 305 GLU A O 1
ATOM 2346 N N . SER A 1 306 ? -12.730 0.308 -8.592 1.00 87.06 306 SER A N 1
ATOM 2347 C CA . SER A 1 306 ? -12.487 0.969 -9.878 1.00 87.06 306 SER A CA 1
ATOM 2348 C C . SER A 1 306 ? -12.065 -0.018 -10.969 1.00 87.06 306 SER A C 1
ATOM 2350 O O . SER A 1 306 ? -12.317 0.218 -12.150 1.00 87.06 306 SER A O 1
ATOM 2352 N N . GLY A 1 307 ? -11.406 -1.119 -10.587 1.00 81.31 307 GLY A N 1
ATOM 2353 C CA . GLY A 1 307 ? -10.845 -2.091 -11.519 1.00 81.31 307 GLY A CA 1
ATOM 2354 C C . GLY A 1 307 ? -9.774 -1.504 -12.442 1.00 81.31 307 GLY A C 1
ATOM 2355 O O . GLY A 1 307 ? -9.463 -2.124 -13.467 1.00 81.31 307 GLY A O 1
ATOM 2356 N N . PHE A 1 308 ? -9.238 -0.319 -12.117 1.00 85.94 308 PHE A N 1
ATOM 2357 C CA . PHE A 1 308 ? -8.215 0.335 -12.922 1.00 85.94 308 PHE A CA 1
ATOM 2358 C C . PHE A 1 308 ? -6.919 -0.482 -12.894 1.00 85.94 308 PHE A C 1
ATOM 2360 O O . PHE A 1 308 ? -6.610 -1.105 -11.879 1.00 85.94 308 PHE A O 1
ATOM 2367 N N . PRO A 1 309 ? -6.146 -0.490 -13.996 1.00 77.12 309 PRO A N 1
ATOM 2368 C CA . PRO A 1 309 ? -4.890 -1.219 -14.054 1.00 77.12 309 PRO A CA 1
ATOM 2369 C C . PRO A 1 309 ? -3.920 -0.738 -12.968 1.00 77.12 309 PRO A C 1
ATOM 2371 O O . PRO A 1 309 ? -3.506 -1.522 -12.126 1.00 77.12 309 PRO A O 1
ATOM 2374 N N . PHE A 1 310 ? -3.611 0.553 -12.890 1.00 84.38 310 PHE A N 1
ATOM 2375 C CA . PHE A 1 310 ? -2.678 1.035 -11.874 1.00 84.38 310 PHE A CA 1
ATOM 2376 C C . PHE A 1 310 ? -3.417 1.579 -10.656 1.00 84.38 310 PHE A C 1
ATOM 2378 O O . PHE A 1 310 ? -4.147 2.558 -10.769 1.00 84.38 310 PHE A O 1
ATOM 2385 N N . VAL A 1 311 ? -3.177 0.994 -9.486 1.00 86.69 311 VAL A N 1
ATOM 2386 C CA . VAL A 1 311 ? -3.640 1.532 -8.203 1.00 86.69 311 VAL A CA 1
ATOM 2387 C C . VAL A 1 311 ? -2.443 1.658 -7.272 1.00 86.69 311 VAL A C 1
ATOM 2389 O O . VAL A 1 311 ? -1.663 0.715 -7.155 1.00 86.69 311 VAL A O 1
ATOM 2392 N N . LYS A 1 312 ? -2.261 2.807 -6.615 1.00 88.00 312 LYS A N 1
ATOM 2393 C CA . LYS A 1 312 ? -1.174 2.991 -5.643 1.00 88.00 312 LYS A CA 1
ATOM 2394 C C . LYS A 1 312 ? -1.609 3.852 -4.465 1.00 88.00 312 LYS A C 1
ATOM 2396 O O . LYS A 1 312 ? -2.231 4.891 -4.656 1.00 88.00 312 LYS A O 1
ATOM 2401 N N . VAL A 1 313 ? -1.231 3.430 -3.260 1.00 89.44 313 VAL A N 1
ATOM 2402 C CA . VAL A 1 313 ? -1.374 4.228 -2.037 1.00 89.44 313 VAL A CA 1
ATOM 2403 C C . VAL A 1 313 ? -0.059 4.940 -1.747 1.00 89.44 313 VAL A C 1
ATOM 2405 O O . VAL A 1 313 ? 1.013 4.334 -1.777 1.00 89.44 313 VAL A O 1
ATOM 2408 N N . VAL A 1 314 ? -0.157 6.231 -1.470 1.00 91.50 314 VAL A N 1
ATOM 2409 C CA . VAL A 1 314 ? 0.903 7.090 -0.960 1.00 91.50 314 VAL A CA 1
ATOM 2410 C C . VAL A 1 314 ? 0.568 7.342 0.503 1.00 91.50 314 VAL A C 1
ATOM 2412 O O . VAL A 1 314 ? -0.311 8.143 0.803 1.00 91.50 314 VAL A O 1
ATOM 2415 N N . SER A 1 315 ? 1.238 6.628 1.403 1.00 89.56 315 SER A N 1
ATOM 2416 C CA . SER A 1 315 ? 1.074 6.787 2.849 1.00 89.56 315 SER A CA 1
ATOM 2417 C C . SER A 1 315 ? 2.381 7.258 3.477 1.00 89.56 315 SER A C 1
ATOM 2419 O O . SER A 1 315 ? 3.466 6.835 3.065 1.00 89.56 315 SER A O 1
ATOM 2421 N N . ALA A 1 316 ? 2.275 8.112 4.497 1.00 86.88 316 ALA A N 1
ATOM 2422 C CA . ALA A 1 316 ? 3.417 8.549 5.292 1.00 86.88 316 ALA A CA 1
ATOM 2423 C C . ALA A 1 316 ? 4.116 7.374 6.001 1.00 86.88 316 ALA A C 1
ATOM 2425 O O . ALA A 1 316 ? 5.326 7.429 6.211 1.00 86.88 316 ALA A O 1
ATOM 2426 N N . GLU A 1 317 ? 3.390 6.288 6.296 1.00 85.12 317 GLU A N 1
ATOM 2427 C CA . GLU A 1 317 ? 3.927 5.079 6.938 1.00 85.12 317 GLU A CA 1
ATOM 2428 C C . GLU A 1 317 ? 5.030 4.414 6.101 1.00 85.12 317 GLU A C 1
ATOM 2430 O O . GLU A 1 317 ? 6.045 3.973 6.634 1.00 85.12 317 GLU A O 1
ATOM 2435 N N . ALA A 1 318 ? 4.886 4.413 4.772 1.00 81.81 318 ALA A N 1
ATOM 2436 C CA . ALA A 1 318 ? 5.890 3.864 3.861 1.00 81.81 318 ALA A CA 1
ATOM 2437 C C . ALA A 1 318 ? 7.119 4.780 3.684 1.00 81.81 318 ALA A C 1
ATOM 2439 O O . ALA A 1 318 ? 8.106 4.374 3.071 1.00 81.81 318 ALA A O 1
ATOM 2440 N N . MET A 1 319 ? 7.059 6.016 4.190 1.00 86.94 319 MET A N 1
ATOM 2441 C CA . MET A 1 319 ? 8.087 7.053 4.026 1.00 86.94 319 MET A CA 1
ATOM 2442 C C . MET A 1 319 ? 8.668 7.517 5.369 1.00 86.94 319 MET A C 1
ATOM 2444 O O . MET A 1 319 ? 9.247 8.603 5.466 1.00 86.94 319 MET A O 1
ATOM 2448 N N . VAL A 1 320 ? 8.513 6.712 6.422 1.00 87.31 320 VAL A N 1
ATOM 2449 C CA . VAL A 1 320 ? 9.080 7.008 7.741 1.00 87.31 320 VAL A CA 1
ATOM 2450 C C . VAL A 1 320 ? 10.606 7.099 7.637 1.00 87.31 320 VAL A C 1
ATOM 2452 O O . VAL A 1 320 ? 11.265 6.225 7.077 1.00 87.31 320 VAL A O 1
ATOM 2455 N N . GLY A 1 321 ? 11.172 8.187 8.166 1.00 84.88 321 GLY A N 1
ATOM 2456 C CA . GLY A 1 321 ? 12.614 8.458 8.141 1.00 84.88 321 GLY A CA 1
ATOM 2457 C C . GLY A 1 321 ? 13.132 9.117 6.857 1.00 84.88 321 GLY A C 1
ATOM 2458 O O . GLY A 1 321 ? 14.328 9.387 6.758 1.00 84.88 321 GLY A O 1
ATOM 2459 N N . TYR A 1 322 ? 12.267 9.401 5.879 1.00 89.56 322 TYR A N 1
ATOM 2460 C CA . TYR A 1 322 ? 12.673 10.083 4.650 1.00 89.56 322 TYR A CA 1
ATOM 2461 C C . TYR A 1 322 ? 12.857 11.583 4.898 1.00 89.56 322 TYR A C 1
ATOM 2463 O O . TYR A 1 322 ? 12.083 12.206 5.625 1.00 89.56 322 TYR A O 1
ATOM 2471 N N . SER A 1 323 ? 13.850 12.183 4.234 1.00 92.38 323 SER A N 1
ATOM 2472 C CA . SER A 1 323 ? 13.962 13.642 4.142 1.00 92.38 323 SER A CA 1
ATOM 2473 C C . SER A 1 323 ? 12.851 14.222 3.260 1.00 92.38 323 SER A C 1
ATOM 2475 O O . SER A 1 323 ? 12.279 13.516 2.425 1.00 92.38 323 SER A O 1
ATOM 2477 N N . GLU A 1 324 ? 12.579 15.526 3.378 1.00 91.06 324 GLU A N 1
ATOM 2478 C CA . GLU A 1 324 ? 11.577 16.207 2.540 1.00 91.06 324 GLU A CA 1
ATOM 2479 C C . GLU A 1 324 ? 11.827 15.983 1.041 1.00 91.06 324 GLU A C 1
ATOM 2481 O O . GLU A 1 324 ? 10.907 15.676 0.283 1.00 91.06 324 GLU A O 1
ATOM 2486 N N . ALA A 1 325 ? 13.093 16.066 0.616 1.00 89.94 325 ALA A N 1
ATOM 2487 C CA . ALA A 1 325 ? 13.490 15.839 -0.769 1.00 89.94 325 ALA A CA 1
ATOM 2488 C C . ALA A 1 325 ? 13.214 14.394 -1.217 1.00 89.94 325 ALA A C 1
ATOM 2490 O O . ALA A 1 325 ? 12.692 14.177 -2.311 1.00 89.94 325 ALA A O 1
ATOM 2491 N N . ALA A 1 326 ? 13.508 13.407 -0.364 1.00 89.81 326 ALA A N 1
ATOM 2492 C CA . ALA A 1 326 ? 13.237 12.002 -0.658 1.00 89.81 326 ALA A CA 1
ATOM 2493 C C . ALA A 1 326 ? 11.727 11.715 -0.745 1.00 89.81 326 ALA A C 1
ATOM 2495 O O . ALA A 1 326 ? 11.296 10.972 -1.632 1.00 89.81 326 ALA A O 1
ATOM 2496 N N . LYS A 1 327 ? 10.905 12.346 0.108 1.00 92.25 327 LYS A N 1
ATOM 2497 C CA . LYS A 1 327 ? 9.436 12.283 0.008 1.00 92.25 327 LYS A CA 1
ATOM 2498 C C . LYS A 1 327 ? 8.948 12.862 -1.318 1.00 92.25 327 LYS A C 1
ATOM 2500 O O . LYS A 1 327 ? 8.228 12.183 -2.045 1.00 92.25 327 LYS A O 1
ATOM 2505 N N . CYS A 1 328 ? 9.400 14.063 -1.686 1.00 93.31 328 CYS A N 1
ATOM 2506 C CA . CYS A 1 328 ? 9.014 14.710 -2.945 1.00 93.31 328 CYS A CA 1
ATOM 2507 C C . CYS A 1 328 ? 9.382 13.860 -4.170 1.00 93.31 328 CYS A C 1
ATOM 2509 O O . CYS A 1 328 ? 8.559 13.690 -5.071 1.00 93.31 328 CYS A O 1
ATOM 2511 N N . GLN A 1 329 ? 10.588 13.282 -4.190 1.00 89.31 329 GLN A N 1
ATOM 2512 C CA . GLN A 1 329 ? 11.031 12.380 -5.259 1.00 89.31 329 GLN A CA 1
ATOM 2513 C C . GLN A 1 329 ? 10.172 11.115 -5.335 1.00 89.31 329 GLN A C 1
ATOM 2515 O O . GLN A 1 329 ? 9.787 10.697 -6.425 1.00 89.31 329 GLN A 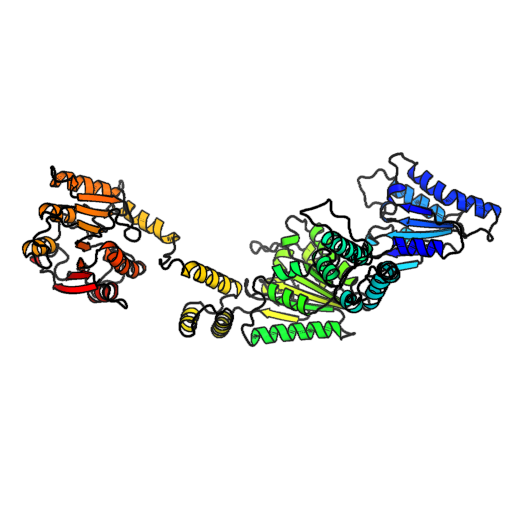O 1
ATOM 2520 N N . THR A 1 330 ? 9.834 10.526 -4.188 1.00 89.88 330 THR A N 1
ATOM 2521 C CA . THR A 1 330 ? 9.014 9.309 -4.128 1.00 89.88 330 THR A CA 1
ATOM 2522 C C . THR A 1 330 ? 7.588 9.574 -4.603 1.00 89.88 330 THR A C 1
ATOM 2524 O O . THR A 1 330 ? 7.075 8.826 -5.433 1.00 89.88 330 THR A O 1
ATOM 2527 N N . ILE A 1 331 ? 6.962 10.662 -4.142 1.00 93.12 331 ILE A N 1
ATOM 2528 C CA . ILE A 1 331 ? 5.619 11.068 -4.577 1.00 93.12 331 ILE A CA 1
ATOM 2529 C C . ILE A 1 331 ? 5.623 11.355 -6.083 1.00 93.12 331 ILE A C 1
ATOM 2531 O O . ILE A 1 331 ? 4.795 10.811 -6.808 1.00 93.12 331 ILE A O 1
ATOM 2535 N N . SER A 1 332 ? 6.590 12.135 -6.574 1.00 91.88 332 SER A N 1
ATOM 2536 C CA . SER A 1 332 ? 6.702 12.458 -8.005 1.00 91.88 332 SER A CA 1
ATOM 2537 C C . SER A 1 332 ? 6.856 11.199 -8.857 1.00 91.88 332 SER A C 1
ATOM 2539 O O . SER A 1 332 ? 6.135 11.029 -9.837 1.00 91.88 332 SER A O 1
ATOM 2541 N N . LYS A 1 333 ? 7.708 10.260 -8.424 1.00 86.75 333 LYS A N 1
ATOM 2542 C CA . LYS A 1 333 ? 7.888 8.966 -9.088 1.00 86.75 333 LYS A CA 1
ATOM 2543 C C . LYS A 1 333 ? 6.583 8.168 -9.173 1.00 86.75 333 LYS A C 1
ATOM 2545 O O . LYS A 1 333 ? 6.311 7.575 -10.211 1.00 86.75 333 LYS A O 1
ATOM 2550 N N . ILE A 1 334 ? 5.765 8.162 -8.117 1.00 90.00 334 ILE A N 1
ATOM 2551 C CA . ILE A 1 334 ? 4.474 7.453 -8.113 1.00 90.00 334 ILE A CA 1
ATOM 2552 C C . ILE A 1 334 ? 3.507 8.057 -9.139 1.00 90.00 334 ILE A C 1
ATOM 2554 O O . ILE A 1 334 ? 2.843 7.309 -9.855 1.00 90.00 334 ILE A O 1
ATOM 2558 N N . PHE A 1 335 ? 3.448 9.386 -9.248 1.00 92.44 335 PHE A N 1
ATOM 2559 C CA . PHE A 1 335 ? 2.647 10.050 -10.281 1.00 92.44 335 PHE A CA 1
ATOM 2560 C C . PHE A 1 335 ? 3.184 9.763 -11.689 1.00 92.44 335 PHE A C 1
ATOM 2562 O O . PHE A 1 335 ? 2.402 9.464 -12.590 1.00 92.44 335 PHE A O 1
ATOM 2569 N N . ASP A 1 336 ? 4.503 9.777 -11.878 1.00 87.19 336 ASP A N 1
ATOM 2570 C CA . ASP A 1 336 ? 5.119 9.452 -13.167 1.00 87.19 336 ASP A CA 1
ATOM 2571 C C . ASP A 1 336 ? 4.862 7.998 -13.586 1.00 87.19 336 ASP A C 1
ATOM 2573 O O . ASP A 1 336 ? 4.590 7.725 -14.756 1.00 87.19 336 ASP A O 1
ATOM 2577 N N . ASP A 1 337 ? 4.878 7.059 -12.639 1.00 83.31 337 ASP A N 1
ATOM 2578 C CA . ASP A 1 337 ? 4.483 5.672 -12.882 1.00 83.31 337 ASP A CA 1
ATOM 2579 C C . ASP A 1 337 ? 2.981 5.560 -13.200 1.00 83.31 337 ASP A C 1
ATOM 2581 O O . ASP A 1 337 ? 2.595 4.823 -14.110 1.00 83.31 337 ASP A O 1
ATOM 2585 N N . ALA A 1 338 ? 2.126 6.352 -12.548 1.00 87.12 338 ALA A N 1
ATOM 2586 C CA . ALA A 1 338 ? 0.695 6.388 -12.845 1.00 87.12 338 ALA A CA 1
ATOM 2587 C C . ALA A 1 338 ? 0.391 6.877 -14.272 1.00 87.12 338 ALA A C 1
ATOM 2589 O O . ALA A 1 338 ? -0.545 6.375 -14.900 1.00 87.12 338 ALA A O 1
ATOM 2590 N N . TYR A 1 339 ? 1.196 7.797 -14.819 1.00 86.62 339 TYR A N 1
ATOM 2591 C CA . TYR A 1 339 ? 1.065 8.264 -16.206 1.00 86.62 339 TYR A CA 1
ATOM 2592 C C . TYR A 1 339 ? 1.424 7.190 -17.240 1.00 86.62 339 TYR A C 1
ATOM 2594 O O . TYR A 1 339 ? 0.948 7.247 -18.375 1.00 86.62 339 TYR A O 1
ATOM 2602 N N . LYS A 1 340 ? 2.196 6.164 -16.856 1.00 78.62 340 LYS A N 1
ATOM 2603 C CA . LYS A 1 340 ? 2.533 5.021 -17.725 1.00 78.62 340 LYS A CA 1
ATOM 2604 C C . LYS A 1 340 ? 1.390 4.020 -17.871 1.00 78.62 340 LYS A C 1
ATOM 2606 O O . LYS A 1 340 ? 1.433 3.211 -18.800 1.00 78.62 340 LYS A O 1
ATOM 2611 N N . SER A 1 341 ? 0.332 4.131 -17.070 1.00 80.56 341 SER A N 1
ATOM 2612 C CA . SER A 1 341 ? -0.907 3.360 -17.221 1.00 80.56 341 SER A CA 1
ATOM 2613 C C . SER A 1 341 ? -1.984 4.142 -17.993 1.00 80.56 341 SER A C 1
ATOM 2615 O O . SER A 1 341 ? -2.050 5.363 -17.850 1.00 80.56 341 SER A O 1
ATOM 2617 N N . PRO A 1 342 ? -2.847 3.490 -18.804 1.00 82.44 342 PRO A N 1
ATOM 2618 C CA . PRO A 1 342 ? -3.985 4.152 -19.454 1.00 82.44 342 PRO A CA 1
ATOM 2619 C C . PRO A 1 342 ? -5.006 4.709 -18.453 1.00 82.44 342 PRO A C 1
ATOM 2621 O O . PRO A 1 342 ? -5.508 5.815 -18.642 1.00 82.44 342 PRO A O 1
ATOM 2624 N N . LEU A 1 343 ? -5.290 3.955 -17.389 1.00 87.44 343 LEU A N 1
ATOM 2625 C CA . LEU A 1 343 ? -6.151 4.361 -16.280 1.00 87.44 343 LEU A CA 1
ATOM 2626 C C . LEU A 1 343 ? -5.396 4.127 -14.972 1.00 87.44 343 LEU A C 1
ATOM 2628 O O . LEU A 1 343 ? -4.794 3.062 -14.778 1.00 87.44 343 LEU A O 1
ATOM 2632 N N . SER A 1 344 ? -5.407 5.110 -14.083 1.00 91.00 344 SER A N 1
ATOM 2633 C CA . SER A 1 344 ? -4.712 5.027 -12.803 1.00 91.00 344 SER A CA 1
ATOM 2634 C C . SER A 1 344 ? -5.519 5.633 -11.659 1.00 91.00 344 SER A C 1
ATOM 2636 O O . SER A 1 344 ? -6.232 6.619 -11.840 1.00 91.00 344 SER A O 1
ATOM 2638 N N . VAL A 1 345 ? -5.413 5.022 -10.478 1.00 92.81 345 VAL A N 1
ATOM 2639 C CA . VAL A 1 345 ? -5.898 5.562 -9.206 1.00 92.81 345 VAL A CA 1
ATOM 2640 C C . VAL A 1 345 ? -4.717 5.775 -8.268 1.00 92.81 345 VAL A C 1
ATOM 2642 O O . VAL A 1 345 ? -3.931 4.856 -8.028 1.00 92.81 345 VAL A O 1
ATOM 2645 N N . ILE A 1 346 ? -4.614 6.971 -7.699 1.00 94.25 346 ILE A N 1
ATOM 2646 C CA . ILE A 1 346 ? -3.681 7.276 -6.615 1.00 94.25 346 ILE A CA 1
ATOM 2647 C C . ILE A 1 346 ? -4.489 7.612 -5.366 1.00 94.25 346 ILE A C 1
ATOM 2649 O O . ILE A 1 346 ? -5.361 8.476 -5.400 1.00 94.25 346 ILE A O 1
ATOM 2653 N N . VAL A 1 347 ? -4.183 6.950 -4.254 1.00 94.44 347 VAL A N 1
ATOM 2654 C CA . VAL A 1 347 ? -4.730 7.285 -2.937 1.00 94.44 347 VAL A CA 1
ATOM 2655 C C . VAL A 1 347 ? -3.648 8.009 -2.143 1.00 94.44 347 VAL A C 1
ATOM 2657 O O . VAL A 1 347 ? -2.612 7.419 -1.857 1.00 94.44 347 VAL A O 1
ATOM 2660 N N . LEU A 1 348 ? -3.865 9.278 -1.809 1.00 95.12 348 LEU A N 1
ATOM 2661 C CA . LEU A 1 348 ? -3.025 10.050 -0.895 1.00 95.12 348 LEU A CA 1
ATOM 2662 C C . LEU A 1 348 ? -3.607 9.906 0.512 1.00 95.12 348 LEU A C 1
ATOM 2664 O O . LEU A 1 348 ? -4.633 10.514 0.817 1.00 95.12 348 LEU A O 1
ATOM 2668 N N . ASP A 1 349 ? -2.987 9.073 1.341 1.00 93.50 349 ASP A N 1
ATOM 2669 C CA . ASP A 1 349 ? -3.499 8.770 2.674 1.00 93.50 349 ASP A CA 1
ATOM 2670 C C . ASP A 1 349 ? -2.913 9.708 3.735 1.00 93.50 349 ASP A C 1
ATOM 2672 O O . ASP A 1 349 ? -1.697 9.892 3.804 1.00 93.50 349 ASP A O 1
ATOM 2676 N N . GLU A 1 350 ? -3.799 10.286 4.549 1.00 92.31 350 GLU A N 1
ATOM 2677 C CA . GLU A 1 350 ? -3.504 11.213 5.643 1.00 92.31 350 GLU A CA 1
ATOM 2678 C C . GLU A 1 350 ? -2.545 12.327 5.204 1.00 92.31 350 GLU A C 1
ATOM 2680 O O . GLU A 1 350 ? -1.395 12.412 5.643 1.00 92.31 350 GLU A O 1
ATOM 2685 N N . ILE A 1 351 ? -3.031 13.202 4.317 1.00 94.50 351 ILE A N 1
ATOM 2686 C CA . ILE A 1 351 ? -2.240 14.285 3.708 1.00 94.50 351 ILE A CA 1
ATOM 2687 C C . ILE A 1 351 ? -1.525 15.132 4.770 1.00 94.50 351 ILE A C 1
ATOM 2689 O O . ILE A 1 351 ? -0.368 15.503 4.582 1.00 94.50 351 ILE A O 1
ATOM 2693 N N . GLU A 1 352 ? -2.157 15.381 5.917 1.00 92.25 352 GLU A N 1
ATOM 2694 C CA . GLU A 1 352 ? -1.536 16.090 7.037 1.00 92.25 352 GLU A CA 1
ATOM 2695 C C . GLU A 1 352 ? -0.239 15.425 7.536 1.00 92.25 352 GLU A C 1
ATOM 2697 O O . GLU A 1 352 ? 0.714 16.119 7.888 1.00 92.25 352 GLU A O 1
ATOM 2702 N N . ARG A 1 353 ? -0.157 14.089 7.518 1.00 92.00 353 ARG A N 1
ATOM 2703 C CA . ARG A 1 353 ? 1.048 13.341 7.904 1.00 92.00 353 ARG A CA 1
ATOM 2704 C C . ARG A 1 353 ? 2.093 13.331 6.799 1.00 92.00 353 ARG A C 1
ATOM 2706 O O . ARG A 1 353 ? 3.282 13.388 7.096 1.00 92.00 353 ARG A O 1
ATOM 2713 N N . LEU A 1 354 ? 1.679 13.300 5.531 1.00 92.19 354 LEU A N 1
ATOM 2714 C CA . LEU A 1 354 ? 2.604 13.457 4.401 1.00 92.19 354 LEU A CA 1
ATOM 2715 C C . LEU A 1 354 ? 3.320 14.814 4.445 1.00 92.19 354 LEU A C 1
ATOM 2717 O O . LEU A 1 354 ? 4.508 14.887 4.136 1.00 92.19 354 LEU A O 1
ATOM 2721 N N . LEU A 1 355 ? 2.608 15.855 4.882 1.00 92.12 355 LEU A N 1
ATOM 2722 C CA . LEU A 1 355 ? 3.122 17.209 5.080 1.00 92.12 355 LEU A CA 1
ATOM 2723 C C . LEU A 1 355 ? 3.921 17.394 6.381 1.00 92.12 355 LEU A C 1
ATOM 2725 O O . LEU A 1 355 ? 4.373 18.506 6.636 1.00 92.12 355 LEU A O 1
ATOM 2729 N N . ASP A 1 356 ? 4.089 16.356 7.208 1.00 90.19 356 ASP A N 1
ATOM 2730 C CA . ASP A 1 356 ? 4.694 16.453 8.547 1.00 90.19 356 ASP A CA 1
ATOM 2731 C C . ASP A 1 356 ? 4.050 17.550 9.417 1.00 90.19 356 ASP A C 1
ATOM 2733 O O . ASP A 1 356 ? 4.734 18.262 10.157 1.00 90.19 356 ASP A O 1
ATOM 2737 N N . TYR A 1 357 ? 2.729 17.726 9.306 1.00 90.94 357 TYR A N 1
ATOM 2738 C CA . TYR A 1 357 ? 2.021 18.776 10.027 1.00 90.94 357 TYR A CA 1
ATOM 2739 C C . TYR A 1 357 ? 2.027 18.531 11.540 1.00 90.94 357 TYR A C 1
ATOM 2741 O O . TYR A 1 357 ? 1.654 17.460 12.026 1.00 90.94 357 TYR A O 1
ATOM 2749 N N . VAL A 1 358 ? 2.381 19.570 12.299 1.00 88.00 358 VAL A N 1
ATOM 2750 C CA . VAL A 1 358 ? 2.324 19.589 13.763 1.00 88.00 358 VAL A CA 1
ATOM 2751 C C . VAL A 1 358 ? 1.580 20.836 14.226 1.00 88.00 358 VAL A C 1
ATOM 2753 O O . VAL A 1 358 ? 1.986 21.956 13.923 1.00 88.00 358 VAL A O 1
ATOM 2756 N N . ALA A 1 359 ? 0.529 20.644 15.030 1.00 82.81 359 ALA A N 1
ATOM 2757 C CA . ALA A 1 359 ? -0.330 21.726 15.520 1.00 82.81 359 ALA A CA 1
ATOM 2758 C C . ALA A 1 359 ? 0.393 22.733 16.441 1.00 82.81 359 ALA A C 1
ATOM 2760 O O . ALA A 1 359 ? -0.004 23.893 16.537 1.00 82.81 359 ALA A O 1
ATOM 2761 N N . ILE A 1 360 ? 1.468 22.314 17.121 1.00 83.38 360 ILE A N 1
ATOM 2762 C CA . ILE A 1 360 ? 2.257 23.191 17.995 1.00 83.38 360 ILE A CA 1
ATOM 2763 C C . ILE A 1 360 ? 3.228 24.021 17.141 1.00 83.38 360 ILE A C 1
ATOM 2765 O O . ILE A 1 360 ? 4.294 23.539 16.746 1.00 83.38 360 ILE A O 1
ATOM 2769 N N . GLY A 1 361 ? 2.857 25.282 16.894 1.00 72.44 361 GLY A N 1
ATOM 2770 C CA . GLY A 1 361 ? 3.666 26.266 16.164 1.00 72.44 361 GLY A CA 1
ATOM 2771 C C . GLY A 1 361 ? 3.611 26.098 14.641 1.00 72.44 361 GLY A C 1
ATOM 2772 O O . GLY A 1 361 ? 4.671 26.133 14.026 1.00 72.44 361 GLY A O 1
ATOM 2773 N N . PRO A 1 362 ? 2.403 25.932 14.066 1.00 75.62 362 PRO A N 1
ATOM 2774 C CA . PRO A 1 362 ? 2.082 25.185 12.836 1.00 75.62 362 PRO A CA 1
ATOM 2775 C C . PRO A 1 362 ? 3.283 24.955 11.916 1.00 75.62 362 PRO A C 1
ATOM 2777 O O . PRO A 1 362 ? 3.578 25.752 11.027 1.00 75.62 362 PRO A O 1
ATOM 2780 N N . ARG A 1 363 ? 3.996 23.849 12.155 1.00 88.12 363 ARG A N 1
ATOM 2781 C CA . ARG A 1 363 ? 5.114 23.420 11.308 1.00 88.12 363 ARG A CA 1
ATOM 2782 C C . ARG A 1 363 ? 4.617 22.381 10.321 1.00 88.12 363 ARG A C 1
ATOM 2784 O O . ARG A 1 363 ? 3.867 21.490 10.704 1.00 88.12 363 ARG A O 1
ATOM 2791 N N . PHE A 1 364 ? 5.044 22.517 9.075 1.00 91.31 364 PHE A N 1
ATOM 2792 C CA . PHE A 1 364 ? 4.791 21.573 7.995 1.00 91.31 364 PHE A CA 1
ATOM 2793 C C . PHE A 1 364 ? 5.899 21.697 6.949 1.00 91.31 364 PHE A C 1
ATOM 2795 O O . PHE A 1 364 ? 6.590 22.718 6.865 1.00 91.31 364 PHE A O 1
ATOM 2802 N N . SER A 1 365 ? 6.050 20.668 6.126 1.00 92.25 365 SER A N 1
ATOM 2803 C CA . SER A 1 365 ? 6.986 20.658 5.015 1.00 92.25 365 SER A CA 1
ATOM 2804 C C . SER A 1 365 ? 6.419 21.421 3.817 1.00 92.25 365 SER A C 1
ATOM 2806 O O . SER A 1 365 ? 5.613 20.900 3.039 1.00 92.25 365 SER A O 1
ATOM 2808 N N . ASN A 1 366 ? 6.860 22.668 3.630 1.00 91.62 366 ASN A N 1
ATOM 2809 C CA . ASN A 1 366 ? 6.447 23.473 2.477 1.00 91.62 366 ASN A CA 1
ATOM 2810 C C . ASN A 1 366 ? 6.910 22.854 1.144 1.00 91.62 366 ASN A C 1
ATOM 2812 O O . ASN A 1 366 ? 6.212 22.945 0.138 1.00 91.62 366 ASN A O 1
ATOM 2816 N N . THR A 1 367 ? 8.062 22.179 1.127 1.00 93.69 367 THR A N 1
ATOM 2817 C CA . THR A 1 367 ? 8.584 21.507 -0.072 1.00 93.69 367 THR A CA 1
ATOM 2818 C C . THR A 1 367 ? 7.622 20.419 -0.565 1.00 93.69 367 THR A C 1
ATOM 2820 O O . THR A 1 367 ? 7.300 20.352 -1.756 1.00 93.69 367 THR A O 1
ATOM 2823 N N . VAL A 1 368 ? 7.104 19.598 0.357 1.00 94.31 368 VAL A N 1
ATOM 2824 C CA . VAL A 1 368 ? 6.127 18.544 0.041 1.00 94.31 368 VAL A CA 1
ATOM 2825 C C . VAL A 1 368 ? 4.780 19.155 -0.349 1.00 94.31 368 VAL A C 1
ATOM 2827 O O . VAL A 1 368 ? 4.178 18.713 -1.328 1.00 94.31 368 VAL A O 1
ATOM 2830 N N . LEU A 1 369 ? 4.347 20.217 0.342 1.00 94.12 369 LEU A N 1
ATOM 2831 C CA . LEU A 1 369 ? 3.127 20.962 0.019 1.00 94.12 369 LEU A CA 1
ATOM 2832 C C . LEU A 1 369 ? 3.121 21.460 -1.431 1.00 94.12 369 LEU A C 1
ATOM 2834 O O . LEU A 1 369 ? 2.212 21.133 -2.191 1.00 94.12 369 LEU A O 1
ATOM 2838 N N . GLN A 1 370 ? 4.154 22.203 -1.835 1.00 93.75 370 GLN A N 1
ATOM 2839 C CA . GLN A 1 370 ? 4.252 22.739 -3.196 1.00 93.75 370 GLN A CA 1
ATOM 2840 C C . GLN A 1 370 ? 4.294 21.621 -4.243 1.00 93.75 370 GLN A C 1
ATOM 2842 O O . GLN A 1 370 ? 3.661 21.726 -5.294 1.00 93.75 370 GLN A O 1
ATOM 2847 N N . THR A 1 371 ? 4.978 20.516 -3.935 1.00 93.94 371 THR A N 1
ATOM 2848 C CA . THR A 1 371 ? 5.014 19.337 -4.809 1.00 93.94 371 THR A CA 1
ATOM 2849 C C . THR A 1 371 ? 3.610 18.757 -5.018 1.00 93.94 371 THR A C 1
ATOM 2851 O O . THR A 1 371 ? 3.218 18.507 -6.158 1.00 93.94 371 THR A O 1
ATOM 2854 N N . LEU A 1 372 ? 2.817 18.599 -3.952 1.00 94.00 372 LEU A N 1
ATOM 2855 C CA . LEU A 1 372 ? 1.437 18.108 -4.047 1.00 94.00 372 LEU A CA 1
ATOM 2856 C C . LEU A 1 372 ? 0.530 19.065 -4.830 1.00 94.00 372 LEU A C 1
ATOM 2858 O O . LEU A 1 372 ? -0.203 18.607 -5.705 1.00 94.00 372 LEU A O 1
ATOM 2862 N N . LEU A 1 373 ? 0.613 20.377 -4.586 1.00 93.31 373 LEU A N 1
ATOM 2863 C CA . LEU A 1 373 ? -0.184 21.381 -5.308 1.00 93.31 373 LEU A CA 1
ATOM 2864 C C . LEU A 1 373 ? 0.066 21.337 -6.824 1.00 93.31 373 LEU A C 1
ATOM 2866 O O . LEU A 1 373 ? -0.870 21.474 -7.615 1.00 93.31 373 LEU A O 1
ATOM 2870 N N . VAL A 1 374 ? 1.319 21.122 -7.238 1.00 93.56 374 VAL A N 1
ATOM 2871 C CA . VAL A 1 374 ? 1.681 20.971 -8.654 1.00 93.56 374 VAL A CA 1
ATOM 2872 C C . VAL A 1 374 ? 1.140 19.658 -9.218 1.00 93.56 374 VAL A C 1
ATOM 2874 O O . VAL A 1 374 ? 0.528 19.659 -10.286 1.00 93.56 374 VAL A O 1
ATOM 2877 N N . LEU A 1 375 ? 1.328 18.539 -8.514 1.00 94.12 375 LEU A N 1
ATOM 2878 C CA . LEU A 1 375 ? 0.914 17.217 -8.994 1.00 94.12 375 LEU A CA 1
ATOM 2879 C C . LEU A 1 375 ? -0.611 17.060 -9.077 1.00 94.12 375 LEU A C 1
ATOM 2881 O O . LEU A 1 375 ? -1.096 16.449 -10.024 1.00 94.12 375 LEU A O 1
ATOM 2885 N N . LEU A 1 376 ? -1.368 17.662 -8.156 1.00 93.38 376 LEU A N 1
ATOM 2886 C CA . LEU A 1 376 ? -2.838 17.644 -8.160 1.00 93.38 376 LEU A CA 1
ATOM 2887 C C . LEU A 1 376 ? -3.455 18.492 -9.285 1.00 93.38 376 LEU A C 1
ATOM 2889 O O . LEU A 1 376 ? -4.609 18.272 -9.642 1.00 93.38 376 LEU A O 1
ATOM 2893 N N . LYS A 1 377 ? -2.701 19.439 -9.862 1.00 91.44 377 LYS A N 1
ATOM 2894 C CA . LYS A 1 377 ? -3.135 20.274 -11.000 1.00 91.44 377 LYS A CA 1
ATOM 2895 C C . LYS A 1 377 ? -2.572 19.807 -12.347 1.00 91.44 377 LYS A C 1
ATOM 2897 O O . LYS A 1 377 ? -3.087 20.194 -13.396 1.00 91.44 377 LYS A O 1
ATOM 2902 N N . LYS A 1 378 ? -1.503 19.005 -12.345 1.00 91.44 378 LYS A N 1
ATOM 2903 C CA . LYS A 1 378 ? -0.827 18.537 -13.560 1.00 91.44 378 LYS A CA 1
ATOM 2904 C C . LYS A 1 378 ? -1.706 17.526 -14.299 1.00 91.44 378 LYS A C 1
ATOM 2906 O O . LYS A 1 378 ? -1.902 16.406 -13.839 1.00 91.44 378 LYS A O 1
ATOM 2911 N N . ALA A 1 379 ? -2.197 17.907 -15.476 1.00 88.69 379 ALA A N 1
ATOM 2912 C CA . ALA A 1 379 ? -2.950 16.995 -16.328 1.00 88.69 379 ALA A CA 1
ATOM 2913 C C . ALA A 1 379 ? -2.066 15.819 -16.800 1.00 88.69 379 ALA A C 1
ATOM 2915 O O . ALA A 1 379 ? -0.899 16.036 -17.155 1.00 88.69 379 ALA A O 1
ATOM 2916 N N . PRO A 1 380 ? -2.600 14.584 -16.829 1.00 90.50 380 PRO A N 1
ATOM 2917 C CA . PRO A 1 380 ? -1.875 13.441 -17.363 1.00 90.50 380 PRO A CA 1
ATOM 2918 C C . PRO A 1 380 ? -1.650 13.590 -18.883 1.00 90.50 380 PRO A C 1
ATOM 2920 O O . PRO A 1 380 ? -2.383 14.327 -19.552 1.00 90.50 380 PRO A O 1
ATOM 2923 N N . PRO A 1 381 ? -0.653 12.889 -19.458 1.00 87.12 381 PRO A N 1
ATOM 2924 C CA . PRO A 1 381 ? -0.409 12.884 -20.900 1.00 87.12 381 PRO A CA 1
ATOM 2925 C C . PRO A 1 381 ? -1.628 12.435 -21.719 1.00 87.12 381 PRO A C 1
ATOM 2927 O O . PRO A 1 381 ? -2.499 11.715 -21.228 1.00 87.12 381 PRO A O 1
ATOM 2930 N N . ALA A 1 382 ? -1.668 12.815 -23.000 1.00 82.62 382 ALA A N 1
ATOM 2931 C CA . ALA A 1 382 ? -2.785 12.501 -23.889 1.00 82.62 382 ALA A CA 1
ATOM 2932 C C . ALA A 1 382 ? -3.114 10.995 -23.915 1.00 82.62 382 ALA A C 1
ATOM 2934 O O . ALA A 1 382 ? -2.233 10.142 -24.029 1.00 82.62 382 ALA A O 1
ATOM 2935 N N . GLY A 1 383 ? -4.406 10.673 -23.806 1.00 82.31 383 GLY A N 1
ATOM 2936 C CA . GLY A 1 383 ? -4.901 9.294 -23.773 1.00 82.31 383 GLY A CA 1
ATOM 2937 C C . GLY A 1 383 ? -4.734 8.576 -22.429 1.00 82.31 383 GLY A C 1
ATOM 2938 O O . GLY A 1 383 ? -5.104 7.407 -22.334 1.00 82.31 383 GLY A O 1
ATOM 2939 N N . ARG A 1 384 ? -4.203 9.244 -21.395 1.00 87.94 384 ARG A N 1
ATOM 2940 C CA . ARG A 1 384 ? -4.057 8.709 -20.033 1.00 87.94 384 ARG A CA 1
ATOM 2941 C C . ARG A 1 384 ? -5.000 9.425 -19.085 1.00 87.94 384 ARG A C 1
ATOM 2943 O O . ARG A 1 384 ? -5.252 10.617 -19.248 1.00 87.94 384 ARG A O 1
ATOM 2950 N N . ARG A 1 385 ? -5.534 8.696 -18.107 1.00 91.25 385 ARG A N 1
ATOM 2951 C CA . ARG A 1 385 ? -6.507 9.247 -17.162 1.00 91.25 385 ARG A CA 1
ATOM 2952 C C . ARG A 1 385 ? -6.171 8.849 -15.740 1.00 91.25 385 ARG A C 1
ATOM 2954 O O . ARG A 1 385 ? -5.800 7.704 -15.485 1.00 91.25 385 ARG A O 1
ATOM 2961 N N . LEU A 1 386 ? -6.314 9.809 -14.839 1.00 94.31 386 LEU A N 1
ATOM 2962 C CA . LEU A 1 386 ? -5.882 9.709 -13.458 1.00 94.31 386 LEU A CA 1
ATOM 2963 C C . LEU A 1 386 ? -7.025 10.106 -12.524 1.00 94.31 386 LEU A C 1
ATOM 2965 O O . LEU A 1 386 ? -7.629 11.170 -12.659 1.00 94.31 386 LEU A O 1
ATOM 2969 N N . PHE A 1 387 ? -7.296 9.246 -11.553 1.00 95.44 387 PHE A N 1
ATOM 2970 C CA . PHE A 1 387 ? -8.184 9.523 -10.436 1.00 95.44 387 PHE A CA 1
ATOM 2971 C C . PHE A 1 387 ? -7.355 9.626 -9.157 1.00 95.44 387 PHE A C 1
ATOM 2973 O O . PHE A 1 387 ? -6.610 8.704 -8.830 1.00 95.44 387 PHE A O 1
ATOM 2980 N N . VAL A 1 388 ? -7.4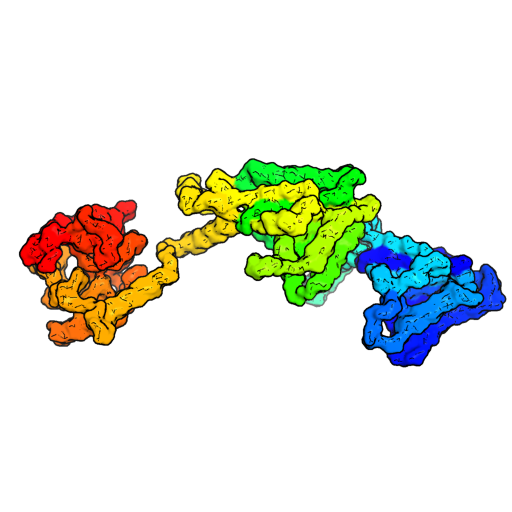58 10.736 -8.431 1.00 96.25 388 VAL A N 1
ATOM 2981 C CA . VAL A 1 388 ? -6.735 10.922 -7.165 1.00 96.25 388 VAL A CA 1
ATOM 2982 C C . VAL A 1 388 ? -7.735 11.035 -6.026 1.00 96.25 388 VAL A C 1
ATOM 2984 O O . VAL A 1 388 ? -8.648 11.850 -6.098 1.00 96.25 388 VAL A O 1
ATOM 2987 N N . ILE A 1 389 ? -7.552 10.250 -4.967 1.00 96.06 389 ILE A N 1
ATOM 2988 C CA . ILE A 1 389 ? -8.346 10.334 -3.738 1.00 96.06 389 ILE A CA 1
ATOM 2989 C C . ILE A 1 389 ? -7.419 10.743 -2.597 1.00 96.06 389 ILE A C 1
ATOM 2991 O O . ILE A 1 389 ? -6.504 10.002 -2.262 1.00 96.06 389 ILE A O 1
ATOM 2995 N N . GLY A 1 390 ? -7.644 11.905 -1.999 1.00 96.12 390 GLY A N 1
ATOM 2996 C CA . GLY A 1 390 ? -6.977 12.343 -0.779 1.00 96.12 390 GLY A CA 1
ATOM 2997 C C . GLY A 1 390 ? -7.797 12.004 0.457 1.00 96.12 390 GLY A C 1
ATOM 2998 O O . GLY A 1 390 ? -9.020 12.112 0.421 1.00 96.12 390 GLY A O 1
ATOM 2999 N N . THR A 1 391 ? -7.154 11.632 1.560 1.00 95.69 391 THR A N 1
ATOM 3000 C CA . THR A 1 391 ? -7.806 11.520 2.871 1.00 95.69 391 THR A CA 1
ATOM 3001 C C . THR A 1 391 ? -7.188 12.509 3.852 1.00 95.69 391 THR A C 1
ATOM 3003 O O . THR A 1 391 ? -5.975 12.725 3.868 1.00 95.69 391 THR A O 1
ATOM 3006 N N . THR A 1 392 ? -8.027 13.133 4.678 1.00 95.12 392 THR A N 1
ATOM 3007 C CA . THR A 1 392 ? -7.555 14.008 5.755 1.00 95.12 392 THR A CA 1
ATOM 3008 C C . THR A 1 392 ? -8.453 13.950 6.981 1.00 95.12 392 THR A C 1
ATOM 3010 O O . THR A 1 392 ? -9.676 13.799 6.881 1.00 95.12 392 THR A O 1
ATOM 3013 N N . SER A 1 393 ? -7.851 14.058 8.164 1.00 93.50 393 SER A N 1
ATOM 3014 C CA . SER A 1 393 ? -8.576 14.274 9.418 1.00 93.50 393 SER A CA 1
ATOM 3015 C C . SER A 1 393 ? -8.668 15.744 9.833 1.00 93.50 393 SER A C 1
ATOM 3017 O O . SER A 1 393 ? -9.415 16.058 10.757 1.00 93.50 393 SER A O 1
ATOM 3019 N N . LEU A 1 394 ? -7.947 16.639 9.150 1.00 91.06 394 LEU A N 1
ATOM 3020 C CA . LEU A 1 394 ? -7.811 18.056 9.488 1.00 91.06 394 LEU A CA 1
ATOM 3021 C C . LEU A 1 394 ? -8.234 18.947 8.307 1.00 91.06 394 LEU A C 1
ATOM 3023 O O . LEU A 1 394 ? -7.428 19.713 7.784 1.00 91.06 394 LEU A O 1
ATOM 3027 N N . GLY A 1 395 ? -9.507 18.860 7.900 1.00 88.31 395 GLY A N 1
ATOM 3028 C CA . GLY A 1 395 ? -10.047 19.606 6.749 1.00 88.31 395 GLY A CA 1
ATOM 3029 C C . GLY A 1 395 ? -9.773 21.114 6.815 1.00 88.31 395 GLY A C 1
ATOM 3030 O O . GLY A 1 395 ? -9.182 21.664 5.892 1.00 88.31 395 GLY A O 1
ATOM 3031 N N . MET A 1 396 ? -10.057 21.747 7.961 1.00 88.38 396 MET A N 1
ATOM 3032 C CA . MET A 1 396 ? -9.821 23.187 8.174 1.00 88.38 396 MET A CA 1
ATOM 3033 C C . MET A 1 396 ? -8.361 23.606 7.934 1.00 88.38 396 MET A C 1
ATOM 3035 O O . MET A 1 396 ? -8.102 24.646 7.341 1.00 88.38 396 MET A O 1
ATOM 3039 N N . VAL A 1 397 ? -7.391 22.781 8.341 1.00 90.00 397 VAL A N 1
ATOM 3040 C CA . VAL A 1 397 ? -5.963 23.080 8.135 1.00 90.00 397 VAL A CA 1
ATOM 3041 C C . VAL A 1 397 ? -5.608 23.015 6.648 1.00 90.00 397 VAL A C 1
ATOM 3043 O O . VAL A 1 397 ? -4.866 23.854 6.146 1.00 90.00 397 VAL A O 1
ATOM 3046 N N . LEU A 1 398 ? -6.144 22.032 5.921 1.00 89.81 398 LEU A N 1
ATOM 3047 C CA . LEU A 1 398 ? -5.920 21.911 4.479 1.00 89.81 398 LEU A CA 1
ATOM 3048 C C . LEU A 1 398 ? -6.621 23.017 3.677 1.00 89.81 398 LEU A C 1
ATOM 3050 O O . LEU A 1 398 ? -6.136 23.368 2.599 1.00 89.81 398 LEU A O 1
ATOM 3054 N N . GLU A 1 399 ? -7.734 23.556 4.178 1.00 89.12 399 GLU A N 1
ATOM 3055 C CA . GLU A 1 399 ? -8.377 24.753 3.625 1.00 89.12 399 GLU A CA 1
ATOM 3056 C C . GLU A 1 399 ? -7.494 25.993 3.803 1.00 89.12 399 GLU A C 1
ATOM 3058 O O . GLU A 1 399 ? -7.270 26.715 2.833 1.00 89.12 399 GLU A O 1
ATOM 3063 N N . GLU A 1 400 ? -6.920 26.203 4.993 1.00 88.06 400 GLU A N 1
ATOM 3064 C CA . GLU A 1 400 ? -5.981 27.307 5.259 1.00 88.06 400 GLU A CA 1
ATOM 3065 C C . GLU A 1 400 ? -4.703 27.223 4.405 1.00 88.06 400 GLU A C 1
ATOM 3067 O O . GLU A 1 400 ? -4.126 28.246 4.039 1.00 88.06 400 GLU A O 1
ATOM 3072 N N . MET A 1 401 ? -4.268 26.008 4.059 1.00 86.50 401 MET A N 1
ATOM 3073 C CA . MET A 1 401 ? -3.102 25.754 3.203 1.00 86.50 401 MET A CA 1
ATOM 3074 C C . MET A 1 401 ? -3.406 25.793 1.694 1.00 86.50 401 MET A C 1
ATOM 3076 O O . MET A 1 401 ? -2.513 25.502 0.897 1.00 86.50 401 MET A O 1
ATOM 3080 N N . ASP A 1 402 ? -4.644 26.103 1.293 1.00 86.31 402 ASP A N 1
ATOM 3081 C CA . ASP A 1 402 ? -5.127 26.105 -0.102 1.00 86.31 402 ASP A CA 1
ATOM 3082 C C . ASP A 1 402 ? -5.028 24.736 -0.819 1.00 86.31 402 ASP A C 1
ATOM 3084 O O . ASP A 1 402 ? -5.203 24.616 -2.031 1.00 86.31 402 ASP A O 1
ATOM 3088 N N . VAL A 1 403 ? -4.782 23.654 -0.071 1.00 88.44 403 VAL A N 1
ATOM 3089 C CA . VAL A 1 403 ? -4.713 22.288 -0.611 1.00 88.44 403 VAL A CA 1
ATOM 3090 C C . VAL A 1 403 ? -6.106 21.787 -0.943 1.00 88.44 403 VAL A C 1
ATOM 3092 O O . VAL A 1 403 ? -6.307 21.206 -2.008 1.00 88.44 403 VAL A O 1
ATOM 3095 N N . ALA A 1 404 ? -7.081 22.032 -0.065 1.00 87.50 404 ALA A N 1
ATOM 3096 C CA . ALA A 1 404 ? -8.448 21.554 -0.247 1.00 87.50 404 ALA A CA 1
ATOM 3097 C C . ALA A 1 404 ? -9.078 22.074 -1.552 1.00 87.50 404 ALA A C 1
ATOM 3099 O O . ALA A 1 404 ? -9.729 21.312 -2.263 1.00 87.50 404 ALA A O 1
ATOM 3100 N N . GLN A 1 405 ? -8.796 23.328 -1.927 1.00 87.06 405 GLN A N 1
ATOM 3101 C CA . GLN A 1 405 ? -9.317 23.951 -3.152 1.00 87.06 405 GLN A CA 1
ATOM 3102 C C . GLN A 1 405 ? -8.690 23.390 -4.437 1.00 87.06 405 GLN A C 1
ATOM 3104 O O . GLN A 1 405 ? -9.230 23.580 -5.526 1.00 87.06 405 GLN A O 1
ATOM 3109 N N . THR A 1 406 ? -7.556 22.685 -4.340 1.00 90.06 406 THR A N 1
ATOM 3110 C CA . THR A 1 406 ? -6.968 21.996 -5.501 1.00 90.06 406 THR A CA 1
ATOM 3111 C C . THR A 1 406 ? -7.697 20.711 -5.870 1.00 90.06 406 THR A C 1
ATOM 3113 O O . THR A 1 406 ? -7.548 20.229 -6.996 1.00 90.06 406 THR A O 1
ATOM 3116 N N . PHE A 1 407 ? -8.499 20.166 -4.953 1.00 93.81 407 PHE A N 1
ATOM 3117 C CA . PHE A 1 407 ? -9.346 19.023 -5.240 1.00 93.81 407 PHE A CA 1
ATOM 3118 C C . PHE A 1 407 ? -10.606 19.467 -5.988 1.00 93.81 407 PHE A C 1
ATOM 3120 O O . PHE A 1 407 ? -11.222 20.472 -5.648 1.00 93.81 407 PHE A O 1
ATOM 3127 N N . ASN A 1 408 ? -11.020 18.716 -7.012 1.00 92.38 408 ASN A N 1
ATOM 3128 C CA . ASN A 1 408 ? -12.231 19.043 -7.769 1.00 92.38 408 ASN A CA 1
ATOM 3129 C C . ASN A 1 408 ? -13.503 18.847 -6.939 1.00 92.38 408 ASN A C 1
ATOM 3131 O O . ASN A 1 408 ? -14.488 19.554 -7.147 1.00 92.38 408 ASN A O 1
ATOM 3135 N N . VAL A 1 409 ? -13.497 17.862 -6.039 1.00 93.19 409 VAL A N 1
ATOM 3136 C CA . VAL A 1 409 ? -14.637 17.522 -5.183 1.00 93.19 409 VAL A CA 1
ATOM 3137 C C . VAL A 1 409 ? -14.139 17.256 -3.767 1.00 93.19 409 VAL A C 1
ATOM 3139 O O . VAL A 1 409 ? -13.274 16.407 -3.573 1.00 93.19 409 VAL A O 1
ATOM 3142 N N . ALA A 1 410 ? -14.715 17.927 -2.772 1.00 93.19 410 ALA A N 1
ATOM 3143 C CA . ALA A 1 410 ? -14.524 17.603 -1.360 1.00 93.19 410 ALA A CA 1
ATOM 3144 C C . ALA A 1 410 ? -15.778 16.906 -0.816 1.00 93.19 410 ALA A C 1
ATOM 3146 O O . ALA A 1 410 ? -16.905 17.324 -1.086 1.00 93.19 410 ALA A O 1
ATOM 3147 N N . MET A 1 411 ? -15.590 15.814 -0.080 1.00 93.69 411 MET A N 1
ATOM 3148 C CA . MET A 1 411 ? -16.661 14.995 0.474 1.00 93.69 411 MET A CA 1
ATOM 3149 C C . MET A 1 411 ? -16.423 14.767 1.963 1.00 93.69 411 MET A C 1
ATOM 3151 O O . MET A 1 411 ? -15.363 14.292 2.372 1.00 93.69 411 MET A O 1
ATOM 3155 N N . HIS A 1 412 ? -17.447 15.052 2.764 1.00 93.00 412 HIS A N 1
ATOM 3156 C CA . HIS A 1 412 ? -17.374 14.933 4.212 1.00 93.00 412 HIS A CA 1
ATOM 3157 C C . HIS A 1 412 ? -17.822 13.548 4.705 1.00 93.00 412 HIS A C 1
ATOM 3159 O O . HIS A 1 412 ? -18.966 13.132 4.509 1.00 93.00 412 HIS A O 1
ATOM 3165 N N . VAL A 1 413 ? -16.924 12.845 5.392 1.00 92.44 413 VAL A N 1
ATOM 3166 C CA . VAL A 1 413 ? -17.138 11.549 6.042 1.00 92.44 413 VAL A CA 1
ATOM 3167 C C . VAL A 1 413 ? -17.339 11.772 7.541 1.00 92.44 413 VAL A C 1
ATOM 3169 O O . VAL A 1 413 ? -16.396 11.743 8.340 1.00 92.44 413 VAL A O 1
ATOM 3172 N N . ALA A 1 414 ? -18.597 12.003 7.911 1.00 89.31 414 ALA A N 1
ATOM 3173 C CA . ALA A 1 414 ? -19.010 12.241 9.289 1.00 89.31 414 ALA A CA 1
ATOM 3174 C C . ALA A 1 414 ? -18.867 10.994 10.180 1.00 89.31 414 ALA A C 1
ATOM 3176 O O . ALA A 1 414 ? -18.817 9.858 9.703 1.00 89.31 414 ALA A O 1
ATOM 3177 N N . ALA A 1 415 ? -18.849 11.218 11.495 1.00 90.69 415 ALA A N 1
ATOM 3178 C CA . ALA A 1 415 ? -18.997 10.146 12.471 1.00 90.69 415 ALA A CA 1
ATOM 3179 C C . ALA A 1 415 ? -20.416 9.545 12.453 1.00 90.69 415 ALA A C 1
ATOM 3181 O O . ALA A 1 415 ? -21.354 10.144 11.907 1.00 90.69 415 ALA A O 1
ATOM 3182 N N . LEU A 1 416 ? -20.546 8.346 13.028 1.00 89.44 416 LEU A N 1
ATOM 3183 C CA . LEU A 1 416 ? -21.789 7.583 13.005 1.00 89.44 416 LEU A CA 1
ATOM 3184 C C . LEU A 1 416 ? -22.838 8.247 13.899 1.00 89.44 416 LEU A C 1
ATOM 3186 O O . LEU A 1 416 ? -22.545 8.617 15.036 1.00 89.44 416 LEU A O 1
ATOM 3190 N N . SER A 1 417 ? -24.052 8.361 13.369 1.00 89.69 417 SER A N 1
ATOM 3191 C CA . SER A 1 417 ? -25.246 8.672 14.163 1.00 89.69 417 SER A CA 1
ATOM 3192 C C . SER A 1 417 ? -25.761 7.427 14.888 1.00 89.69 417 SER A C 1
ATOM 3194 O O . SER A 1 417 ? -25.456 6.309 14.471 1.00 89.69 417 SER A O 1
ATOM 3196 N N . SER A 1 418 ? -26.587 7.590 15.923 1.00 85.81 418 SER A N 1
ATOM 3197 C CA . SER A 1 418 ? -27.214 6.466 16.645 1.00 85.81 418 SER A CA 1
ATOM 3198 C C . SER A 1 418 ? -27.894 5.435 15.730 1.00 85.81 418 SER A C 1
ATOM 3200 O O . SER A 1 418 ? -27.665 4.236 15.878 1.00 85.81 418 SER A O 1
ATOM 3202 N N . GLU A 1 419 ? -28.652 5.878 14.722 1.00 85.75 419 GLU A N 1
ATOM 3203 C CA . GLU A 1 419 ? -29.316 4.984 13.755 1.00 85.75 419 GLU A CA 1
ATOM 3204 C C . GLU A 1 419 ? -28.320 4.216 12.870 1.00 85.75 419 GLU A C 1
ATOM 3206 O O . GLU A 1 419 ? -28.504 3.040 12.557 1.00 85.75 419 GLU A O 1
ATOM 3211 N N . GLU A 1 420 ? -27.224 4.860 12.473 1.00 87.88 420 GLU A N 1
ATOM 3212 C CA . GLU A 1 420 ? -26.188 4.214 11.664 1.00 87.88 420 GLU A CA 1
ATOM 3213 C C . GLU A 1 420 ? -25.343 3.252 12.506 1.00 87.88 420 GLU A C 1
ATOM 3215 O O . GLU A 1 420 ? -24.998 2.172 12.030 1.00 87.88 420 GLU A O 1
ATOM 3220 N N . MET A 1 421 ? -25.061 3.588 13.772 1.00 87.06 421 MET A N 1
ATOM 3221 C CA . MET A 1 421 ? -24.418 2.678 14.728 1.00 87.06 421 MET A CA 1
ATOM 3222 C C . MET A 1 421 ? -25.248 1.409 14.906 1.00 87.06 421 MET A C 1
ATOM 3224 O O . MET A 1 421 ? -24.705 0.306 14.845 1.00 87.06 421 MET A O 1
ATOM 3228 N N . LYS A 1 422 ? -26.569 1.559 15.029 1.00 86.31 422 LYS A N 1
ATOM 3229 C CA . LYS A 1 422 ? -27.514 0.444 15.083 1.00 86.31 422 LYS A CA 1
ATOM 3230 C C . LYS A 1 422 ? -27.399 -0.462 13.851 1.00 86.31 422 LYS A C 1
ATOM 3232 O O . LYS A 1 422 ? -27.300 -1.679 13.994 1.00 86.31 422 LYS A O 1
ATOM 3237 N N . SER A 1 423 ? -27.345 0.123 12.650 1.00 85.69 423 SER A N 1
ATOM 3238 C CA . SER A 1 423 ? -27.160 -0.625 11.396 1.00 85.69 423 SER A CA 1
ATOM 3239 C C . SER A 1 423 ? -25.822 -1.373 11.350 1.00 85.69 423 SER A C 1
ATOM 3241 O O . SER A 1 423 ? -25.787 -2.538 10.955 1.00 85.69 423 SER A O 1
ATOM 3243 N N . VAL A 1 424 ? -24.726 -0.735 11.777 1.00 86.62 424 VAL A N 1
ATOM 3244 C CA . VAL A 1 424 ? -23.390 -1.360 11.830 1.00 86.62 424 VAL A CA 1
ATOM 3245 C C . VAL A 1 424 ? -23.380 -2.553 12.776 1.00 86.62 424 VAL A C 1
ATOM 3247 O O . VAL A 1 424 ? -22.963 -3.643 12.391 1.00 86.62 424 VAL A O 1
ATOM 3250 N N . LEU A 1 425 ? -23.855 -2.361 14.008 1.00 85.12 425 LEU A N 1
ATOM 3251 C CA . LEU A 1 425 ? -23.860 -3.403 15.034 1.00 85.12 425 LEU A CA 1
ATOM 3252 C C . LEU A 1 425 ? -24.753 -4.588 14.643 1.00 85.12 425 LEU A C 1
ATOM 3254 O O . LEU A 1 425 ? -24.392 -5.737 14.905 1.00 85.12 425 LEU A O 1
ATOM 3258 N N . ALA A 1 426 ? -25.873 -4.320 13.962 1.00 83.56 426 ALA A N 1
ATOM 3259 C CA . ALA A 1 426 ? -26.763 -5.353 13.447 1.00 83.56 426 ALA A CA 1
ATOM 3260 C C . ALA A 1 426 ? -26.096 -6.183 12.337 1.00 83.56 426 ALA A C 1
ATOM 3262 O O . ALA A 1 426 ? -26.181 -7.409 12.358 1.00 83.56 426 ALA A O 1
ATOM 3263 N N . GLN A 1 427 ? -25.389 -5.542 11.398 1.00 81.75 427 GLN A N 1
ATOM 3264 C CA . GLN A 1 427 ? -24.668 -6.243 10.324 1.00 81.75 427 GLN A CA 1
ATOM 3265 C C . GLN A 1 427 ? -23.490 -7.074 10.839 1.00 81.75 427 GLN A C 1
ATOM 3267 O O . GLN A 1 427 ? -23.209 -8.141 10.299 1.00 81.75 427 GLN A O 1
ATOM 3272 N N . LEU A 1 428 ? -22.817 -6.612 11.895 1.00 79.88 428 LEU A N 1
ATOM 3273 C CA . LEU A 1 428 ? -21.717 -7.341 12.531 1.00 79.88 428 LEU A CA 1
ATOM 3274 C C . LEU A 1 428 ? -22.193 -8.517 13.400 1.00 79.88 428 LEU A C 1
ATOM 3276 O O . LEU A 1 428 ? -21.350 -9.245 13.932 1.00 79.88 428 LEU A O 1
ATOM 3280 N N . GLY A 1 429 ? -23.512 -8.697 13.555 1.00 74.94 429 GLY A N 1
ATOM 3281 C CA . GLY A 1 429 ? -24.121 -9.806 14.291 1.00 74.94 429 GLY A CA 1
ATOM 3282 C C . GLY A 1 429 ? -23.714 -9.857 15.763 1.00 74.94 429 GLY A C 1
ATOM 3283 O O . GLY A 1 429 ? -23.585 -10.940 16.321 1.00 74.94 429 GLY A O 1
ATOM 3284 N N . ALA A 1 430 ? -23.422 -8.705 16.374 1.00 67.56 430 ALA A N 1
ATOM 3285 C CA . ALA A 1 430 ? -22.785 -8.664 17.687 1.00 67.56 430 ALA A CA 1
ATOM 3286 C C . ALA A 1 430 ? -23.753 -8.724 18.880 1.00 67.56 430 ALA A C 1
ATOM 3288 O O . ALA A 1 430 ? -23.332 -9.126 19.959 1.00 67.56 430 ALA A O 1
ATOM 3289 N N . PHE A 1 431 ? -25.020 -8.341 18.695 1.00 73.00 431 PHE A N 1
ATOM 3290 C CA . PHE A 1 431 ? -26.016 -8.234 19.768 1.00 73.00 431 PHE A CA 1
ATOM 3291 C C . PHE A 1 431 ? -27.384 -8.758 19.323 1.00 73.00 431 PHE A C 1
ATOM 3293 O O . PHE A 1 431 ? -27.734 -8.671 18.141 1.00 73.00 431 PHE A O 1
ATOM 3300 N N . SER A 1 432 ? -28.186 -9.255 20.269 1.00 72.38 432 SER A N 1
ATOM 3301 C CA . SER A 1 432 ? -29.608 -9.528 20.032 1.00 72.38 432 SER A CA 1
ATOM 3302 C C . SER A 1 432 ? -30.417 -8.222 19.938 1.00 72.38 432 SER A C 1
ATOM 3304 O O . SER A 1 432 ? -29.981 -7.163 20.386 1.00 72.38 432 SER A O 1
ATOM 3306 N N . GLY A 1 433 ? -31.614 -8.261 19.340 1.00 67.81 433 GLY A N 1
ATOM 3307 C CA . GLY A 1 433 ? -32.368 -7.044 18.992 1.00 67.81 433 GLY A CA 1
ATOM 3308 C C . GLY A 1 433 ? -32.695 -6.096 20.159 1.00 67.81 433 GLY A C 1
ATOM 3309 O O . GLY A 1 433 ? -32.785 -4.893 19.936 1.00 67.81 433 GLY A O 1
ATOM 3310 N N . GLN A 1 434 ? -32.847 -6.605 21.389 1.00 70.94 434 GLN A N 1
ATOM 3311 C CA . GLN A 1 434 ? -33.057 -5.769 22.584 1.00 70.94 434 GLN A CA 1
ATOM 3312 C C . GLN A 1 434 ? -31.743 -5.220 23.159 1.00 70.94 434 GLN A C 1
ATOM 3314 O O . GLN A 1 434 ? -31.698 -4.068 23.578 1.00 70.94 434 GLN A O 1
ATOM 3319 N N . GLU A 1 435 ? -30.667 -6.008 23.137 1.00 74.62 435 GLU A N 1
ATOM 3320 C CA . GLU A 1 435 ? -29.331 -5.584 23.587 1.00 74.62 435 GLU A CA 1
ATOM 3321 C C . GLU A 1 435 ? -28.743 -4.500 22.680 1.00 74.62 435 GLU A C 1
ATOM 3323 O O . GLU A 1 435 ? -28.043 -3.608 23.148 1.00 74.62 435 GLU A O 1
ATOM 3328 N N . LEU A 1 436 ? -29.070 -4.547 21.387 1.00 78.75 436 LEU A N 1
ATOM 3329 C CA . LEU A 1 436 ? -28.622 -3.583 20.388 1.00 78.75 436 LEU A CA 1
ATOM 3330 C C . LEU A 1 436 ? -29.123 -2.158 20.686 1.00 78.75 436 LEU A C 1
ATOM 3332 O O . LEU A 1 436 ? -28.363 -1.204 20.552 1.00 78.75 436 LEU A O 1
ATOM 3336 N N . GLU A 1 437 ? -30.382 -2.008 21.109 1.00 79.12 437 GLU A N 1
ATOM 3337 C CA . GLU A 1 437 ? -30.954 -0.705 21.494 1.00 79.12 437 GLU A CA 1
ATOM 3338 C C . GLU A 1 437 ? -30.272 -0.139 22.740 1.00 79.12 437 GLU A C 1
ATOM 3340 O O . GLU A 1 437 ? -29.896 1.032 22.770 1.00 79.12 437 GLU A O 1
ATOM 3345 N N . VAL A 1 438 ? -30.056 -0.986 23.750 1.00 79.81 438 VAL A N 1
ATOM 3346 C CA . VAL A 1 438 ? -29.371 -0.594 24.989 1.00 79.81 438 VAL A CA 1
ATOM 3347 C C . VAL A 1 438 ? -27.924 -0.194 24.694 1.00 79.81 438 VAL A C 1
ATOM 3349 O O . VAL A 1 438 ? -27.475 0.863 25.128 1.00 79.81 438 VAL A O 1
ATOM 3352 N N . ALA A 1 439 ? -27.208 -0.975 23.883 1.00 78.00 439 ALA A N 1
ATOM 3353 C CA . ALA A 1 439 ? -25.828 -0.681 23.506 1.00 78.00 439 ALA A CA 1
ATOM 3354 C C . ALA A 1 439 ? -25.696 0.653 22.753 1.00 78.00 439 ALA A C 1
ATOM 3356 O O . ALA A 1 439 ? -24.762 1.412 23.002 1.00 78.00 439 ALA A O 1
ATOM 3357 N N . VAL A 1 440 ? -26.631 0.973 21.852 1.00 81.88 440 VAL A N 1
ATOM 3358 C CA . VAL A 1 440 ? -26.617 2.247 21.113 1.00 81.88 440 VAL A CA 1
ATOM 3359 C C . VAL A 1 440 ? -26.915 3.441 22.026 1.00 81.88 440 VAL A C 1
ATOM 3361 O O . VAL A 1 440 ? -26.366 4.513 21.787 1.00 81.88 440 VAL A O 1
ATOM 3364 N N . GLN A 1 441 ? -27.732 3.277 23.073 1.00 81.06 441 GLN A N 1
ATOM 3365 C CA . GLN A 1 441 ? -27.994 4.340 24.055 1.00 81.06 441 GLN A CA 1
ATOM 3366 C C . GLN A 1 441 ? -26.783 4.638 24.950 1.00 81.06 441 GLN A C 1
ATOM 3368 O O . GLN A 1 441 ? -26.547 5.797 25.287 1.00 81.06 441 GLN A O 1
ATOM 3373 N N . GLU A 1 442 ? -26.002 3.616 25.298 1.00 79.94 442 GLU A N 1
ATOM 3374 C CA . GLU A 1 442 ? -24.777 3.759 26.099 1.00 79.94 442 GLU A CA 1
ATOM 3375 C C . GLU A 1 442 ? -23.614 4.376 25.296 1.00 79.94 442 GLU A C 1
ATOM 3377 O O . GLU A 1 442 ? -22.725 5.032 25.847 1.00 79.94 442 GLU A O 1
ATOM 3382 N N . ILE A 1 443 ? -23.604 4.199 23.971 1.00 81.31 443 ILE A N 1
ATOM 3383 C CA . ILE A 1 443 ? -22.560 4.747 23.102 1.00 81.31 443 ILE A CA 1
ATOM 3384 C C . ILE A 1 443 ? -22.897 6.190 22.720 1.00 81.31 443 ILE A C 1
ATOM 3386 O O . ILE A 1 443 ? -23.914 6.487 22.097 1.00 81.31 443 ILE A O 1
ATOM 3390 N N . LYS A 1 444 ? -21.977 7.108 23.032 1.00 80.00 444 LYS A N 1
ATOM 3391 C CA . LYS A 1 444 ? -22.113 8.529 22.691 1.00 80.00 444 LYS A CA 1
ATOM 3392 C C . LYS A 1 444 ? -22.338 8.731 21.186 1.00 80.00 444 LYS A C 1
ATOM 3394 O O . LYS A 1 444 ? -21.570 8.222 20.364 1.00 80.00 444 LYS A O 1
ATOM 3399 N N . ASP A 1 445 ? -23.330 9.550 20.845 1.00 82.12 445 ASP A N 1
ATOM 3400 C CA . ASP A 1 445 ? -23.593 9.961 19.465 1.00 82.12 445 ASP A CA 1
ATOM 3401 C C . ASP A 1 445 ? -22.373 10.662 18.836 1.00 82.12 445 ASP A C 1
ATOM 3403 O O . ASP A 1 445 ? -21.618 11.376 19.508 1.00 82.12 445 ASP A O 1
ATOM 3407 N N . GLY A 1 446 ? -22.146 10.419 17.544 1.00 83.56 446 GLY A N 1
ATOM 3408 C CA . GLY A 1 446 ? -20.953 10.889 16.838 1.00 83.56 446 GLY A CA 1
ATOM 3409 C C . GLY A 1 446 ? -19.690 10.065 17.116 1.00 83.56 446 GLY A C 1
ATOM 3410 O O . GLY A 1 446 ? -18.575 10.578 16.986 1.00 83.56 446 GLY A O 1
ATOM 3411 N N . THR A 1 447 ? -19.823 8.789 17.486 1.00 88.25 447 THR A N 1
ATOM 3412 C CA . THR A 1 447 ? -18.671 7.888 17.640 1.00 88.25 447 THR A CA 1
ATOM 3413 C C . THR A 1 447 ? -18.123 7.452 16.264 1.00 88.25 447 THR A C 1
ATOM 3415 O O . THR A 1 447 ? -18.884 7.021 15.395 1.00 88.25 447 THR A O 1
ATOM 3418 N N . PRO A 1 448 ? -16.801 7.547 16.006 1.00 91.50 448 PRO A N 1
ATOM 3419 C CA . PRO A 1 448 ? -16.209 7.071 14.752 1.00 91.50 448 PRO A CA 1
ATOM 3420 C C . PRO A 1 448 ? -16.249 5.540 14.613 1.00 91.50 448 PRO A C 1
ATOM 3422 O O . PRO A 1 448 ? -16.065 4.824 15.596 1.00 91.50 448 PRO A O 1
ATOM 3425 N N . ILE A 1 449 ? -16.382 5.025 13.384 1.00 89.44 449 ILE A N 1
ATOM 3426 C CA . ILE A 1 449 ? -16.511 3.578 13.121 1.00 89.44 449 ILE A CA 1
ATOM 3427 C C . ILE A 1 449 ? -15.337 2.742 13.652 1.00 89.44 449 ILE A C 1
ATOM 3429 O O . ILE A 1 449 ? -15.566 1.693 14.242 1.00 89.44 449 ILE A O 1
ATOM 3433 N N . LYS A 1 450 ? -14.083 3.208 13.535 1.00 88.88 450 LYS A N 1
ATOM 3434 C CA . LYS A 1 450 ? -12.925 2.482 14.095 1.00 88.88 450 LYS A CA 1
ATOM 3435 C C . LYS A 1 450 ? -13.009 2.364 15.619 1.00 88.88 450 LYS A C 1
ATOM 3437 O O . LYS A 1 450 ? -12.622 1.342 16.173 1.00 88.88 450 LYS A O 1
ATOM 3442 N N . LYS A 1 451 ? -13.528 3.396 16.294 1.00 89.38 451 LYS A N 1
ATOM 3443 C CA . LYS A 1 451 ? -13.732 3.376 17.747 1.00 89.38 451 LYS A CA 1
ATOM 3444 C C . LYS A 1 451 ? -14.873 2.430 18.121 1.00 89.38 451 LYS A C 1
ATOM 3446 O O . LYS A 1 451 ? -14.738 1.707 19.096 1.00 89.38 451 LYS A O 1
ATOM 3451 N N . LEU A 1 452 ? -15.947 2.396 17.331 1.00 88.31 452 LEU A N 1
ATOM 3452 C CA . LEU A 1 452 ? -17.047 1.449 17.518 1.00 88.31 452 LEU A CA 1
ATOM 3453 C C . LEU A 1 452 ? -16.580 -0.008 17.380 1.00 88.31 452 LEU A C 1
ATOM 3455 O O . LEU A 1 452 ? -16.900 -0.821 18.237 1.00 88.31 452 LEU A O 1
ATOM 3459 N N . LEU A 1 453 ? -15.791 -0.326 16.348 1.00 86.88 453 LEU A N 1
ATOM 3460 C CA . LEU A 1 453 ? -15.221 -1.666 16.155 1.00 86.88 453 LEU A CA 1
ATOM 3461 C C . LEU A 1 453 ? -14.291 -2.065 17.307 1.00 86.88 453 LEU A C 1
ATOM 3463 O O . LEU A 1 453 ? -14.395 -3.175 17.811 1.00 86.88 453 LEU A O 1
ATOM 3467 N N . LEU A 1 454 ? -13.446 -1.144 17.781 1.00 85.88 454 LEU A N 1
ATOM 3468 C CA . LEU A 1 454 ? -12.604 -1.384 18.955 1.00 85.88 454 LEU A CA 1
ATOM 3469 C C . LEU A 1 454 ? -13.443 -1.677 20.206 1.00 85.88 454 LEU A C 1
ATOM 3471 O O . LEU A 1 454 ? -13.151 -2.623 20.927 1.00 85.88 454 LEU A O 1
ATOM 3475 N N . LEU A 1 455 ? -14.485 -0.880 20.467 1.00 85.31 455 LEU A N 1
ATOM 3476 C CA . LEU A 1 455 ? -15.389 -1.109 21.598 1.00 85.31 455 LEU A CA 1
ATOM 3477 C C . LEU A 1 455 ? -16.101 -2.460 21.483 1.00 85.31 455 LEU A C 1
ATOM 3479 O O . LEU A 1 455 ? -16.264 -3.147 22.486 1.00 85.31 455 LEU A O 1
ATOM 3483 N N . LEU A 1 456 ? -16.483 -2.854 20.267 1.00 84.12 456 LEU A N 1
ATOM 3484 C CA . LEU A 1 456 ? -17.092 -4.148 19.991 1.00 84.12 456 LEU A CA 1
ATOM 3485 C C . LEU A 1 456 ? -16.133 -5.307 20.280 1.00 84.12 456 LEU A C 1
ATOM 3487 O O . LEU A 1 456 ? -16.525 -6.272 20.928 1.00 84.12 456 LEU A O 1
ATOM 3491 N N . ASP A 1 457 ? -14.891 -5.220 19.808 1.00 82.00 457 ASP A N 1
ATOM 3492 C CA . ASP A 1 457 ? -13.893 -6.268 20.020 1.00 82.00 457 ASP A CA 1
ATOM 3493 C C . ASP A 1 457 ? -13.506 -6.381 21.497 1.00 82.00 457 ASP A C 1
ATOM 3495 O O . ASP A 1 457 ? -13.416 -7.492 22.018 1.00 82.00 457 ASP A O 1
ATOM 3499 N N . LEU A 1 458 ? -13.373 -5.251 22.201 1.00 79.94 458 LEU A N 1
ATOM 3500 C CA . LEU A 1 458 ? -13.183 -5.233 23.655 1.00 79.94 458 LEU A CA 1
ATOM 3501 C C . LEU A 1 458 ? -14.370 -5.879 24.383 1.00 79.94 458 LEU A C 1
ATOM 3503 O O . LEU A 1 458 ? -14.170 -6.688 25.286 1.00 79.94 458 LEU A O 1
ATOM 3507 N N . ALA A 1 459 ? -15.602 -5.577 23.966 1.00 76.06 459 ALA A N 1
ATOM 3508 C CA . ALA A 1 459 ? -16.800 -6.182 24.542 1.00 76.06 459 ALA A CA 1
ATOM 3509 C C . ALA A 1 459 ? -16.878 -7.694 24.267 1.00 76.06 459 ALA A C 1
ATOM 3511 O O . ALA A 1 459 ? -17.231 -8.456 25.161 1.00 76.06 459 ALA A O 1
ATOM 3512 N N . ARG A 1 460 ? -16.501 -8.148 23.063 1.00 75.06 460 ARG A N 1
ATOM 3513 C CA . ARG A 1 460 ? -16.443 -9.575 22.695 1.00 75.06 460 ARG A CA 1
ATOM 3514 C C . ARG A 1 460 ? -15.395 -10.339 23.494 1.00 75.06 460 ARG A C 1
ATOM 3516 O O . ARG A 1 460 ? -15.658 -11.459 23.914 1.00 75.06 460 ARG A O 1
ATOM 3523 N N . GLN A 1 461 ? -14.227 -9.746 23.723 1.00 67.75 461 GLN A N 1
ATOM 3524 C CA . GLN A 1 461 ? -13.202 -10.339 24.587 1.00 67.75 461 GLN A CA 1
ATOM 3525 C C . GLN A 1 461 ? -13.669 -10.400 26.047 1.00 67.75 461 GLN A C 1
ATOM 3527 O O . GLN A 1 461 ? -13.380 -11.371 26.739 1.00 67.75 461 GLN A O 1
ATOM 3532 N N . GLY A 1 462 ? -14.484 -9.431 26.475 1.00 55.12 462 GLY A N 1
ATOM 3533 C CA . GLY A 1 462 ? -15.161 -9.449 27.770 1.00 55.12 462 GLY A CA 1
ATOM 3534 C C . GLY A 1 462 ? -16.254 -10.518 27.921 1.00 55.12 462 GLY A C 1
ATOM 3535 O O . GLY A 1 462 ? -16.624 -10.826 29.045 1.00 55.12 462 GLY A O 1
ATOM 3536 N N . GLN A 1 463 ? -16.753 -11.145 26.845 1.00 47.09 463 GLN A N 1
ATOM 3537 C CA . GLN A 1 463 ? -17.793 -12.189 26.945 1.00 47.09 463 GLN A CA 1
ATOM 3538 C C . GLN A 1 463 ? -17.281 -13.536 27.499 1.00 47.09 463 GLN A C 1
ATOM 3540 O O . GLN A 1 463 ? -18.086 -14.422 27.774 1.00 47.09 463 GLN A O 1
ATOM 3545 N N . GLY A 1 464 ? -15.965 -13.700 27.685 1.00 38.50 464 GLY A N 1
ATOM 3546 C CA . GLY A 1 464 ? -15.372 -14.822 28.431 1.00 38.50 464 GLY A CA 1
ATOM 3547 C C . GLY A 1 464 ? -15.075 -14.508 29.902 1.00 38.50 464 GLY A C 1
ATOM 3548 O O . GLY A 1 464 ? -14.782 -15.415 30.677 1.00 38.50 464 GLY A O 1
ATOM 3549 N N . GLU A 1 465 ? -15.173 -13.237 30.286 1.00 37.69 465 GLU A N 1
ATOM 3550 C CA . GLU A 1 465 ? -14.934 -12.733 31.632 1.00 37.69 465 GLU A CA 1
ATOM 3551 C C . GLU A 1 465 ? -16.141 -11.879 32.034 1.00 37.69 465 GLU A C 1
ATOM 3553 O O . GLU A 1 465 ? -16.092 -10.649 32.050 1.00 37.69 465 GLU A O 1
ATOM 3558 N N . GLU A 1 466 ? -17.246 -12.531 32.410 1.00 36.72 466 GLU A N 1
ATOM 3559 C CA . GLU A 1 466 ? -18.236 -11.921 33.310 1.00 36.72 466 GLU A CA 1
ATOM 3560 C C . GLU A 1 466 ? -17.598 -11.692 34.700 1.00 36.72 466 GLU A C 1
ATOM 3562 O O . GLU A 1 466 ? -18.006 -12.235 35.721 1.00 36.72 466 GLU A O 1
ATOM 3567 N N . GLU A 1 467 ? -16.561 -10.861 34.748 1.00 37.22 467 GLU A N 1
ATOM 3568 C CA . GLU A 1 467 ? -16.070 -10.177 35.932 1.00 37.22 467 GLU A CA 1
ATOM 3569 C C . GLU A 1 467 ? -15.899 -8.703 35.561 1.00 37.22 467 GLU A C 1
ATOM 3571 O O . GLU A 1 467 ? -14.833 -8.244 35.175 1.00 37.22 467 GLU A O 1
ATOM 3576 N N . THR A 1 468 ? -17.004 -7.963 35.680 1.00 35.69 468 THR A N 1
ATOM 3577 C CA . THR A 1 468 ? -17.098 -6.501 35.843 1.00 35.69 468 THR A CA 1
ATOM 3578 C C . THR A 1 468 ? -15.741 -5.779 35.939 1.00 35.69 468 THR A C 1
ATOM 3580 O O . THR A 1 468 ? -15.182 -5.630 37.035 1.00 35.69 468 THR A O 1
ATOM 3583 N N . ALA A 1 469 ? -15.220 -5.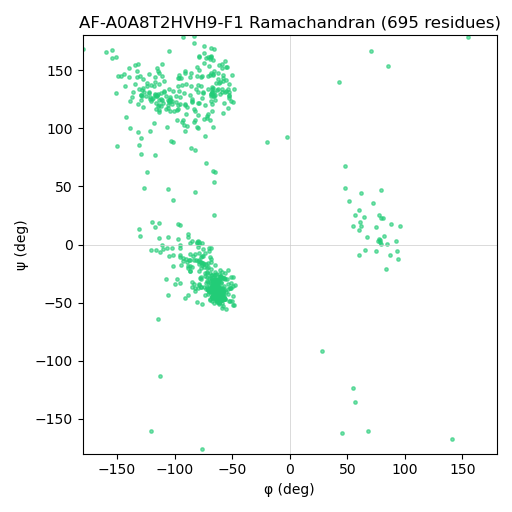310 34.805 1.00 35.00 469 ALA A N 1
ATOM 3584 C CA . ALA A 1 469 ? -14.026 -4.479 34.761 1.00 35.00 469 ALA A CA 1
ATOM 3585 C C . ALA A 1 469 ? -14.367 -3.064 35.259 1.00 35.00 469 ALA A C 1
ATOM 3587 O O . ALA A 1 469 ? -14.812 -2.199 34.506 1.00 35.00 469 ALA A O 1
ATOM 3588 N N . VAL A 1 470 ? -14.158 -2.826 36.554 1.00 40.59 470 VAL A N 1
ATOM 3589 C CA . VAL A 1 470 ? -13.949 -1.472 37.081 1.00 40.59 470 VAL A CA 1
ATOM 3590 C C . VAL A 1 470 ? -12.603 -0.987 36.518 1.00 40.59 470 VAL A C 1
ATOM 3592 O O . VAL A 1 470 ? -11.655 -1.775 36.516 1.00 40.59 470 VAL A O 1
ATOM 3595 N N . PRO A 1 471 ? -12.471 0.258 36.021 1.00 42.34 471 PRO A N 1
ATOM 3596 C CA . PRO A 1 471 ? -11.215 0.739 35.451 1.00 42.34 471 PRO A CA 1
ATOM 3597 C C . PRO A 1 471 ? -10.054 0.540 36.435 1.00 42.34 471 PRO A C 1
ATOM 3599 O O . PRO A 1 471 ? -10.042 1.142 37.509 1.00 42.34 471 PRO A O 1
ATOM 3602 N N . LEU A 1 472 ? -9.066 -0.281 36.056 1.00 39.78 472 LEU A N 1
ATOM 3603 C CA . LEU A 1 472 ? -7.870 -0.594 36.858 1.00 39.78 472 LEU A CA 1
ATOM 3604 C C . LEU A 1 472 ? -7.150 0.666 37.378 1.00 39.78 472 LEU A C 1
ATOM 3606 O O . LEU A 1 472 ? -6.563 0.636 38.456 1.00 39.78 472 LEU A O 1
ATOM 3610 N N . ALA A 1 473 ? -7.270 1.791 36.665 1.00 41.47 473 ALA A N 1
ATOM 3611 C CA . ALA A 1 473 ? -6.688 3.077 37.045 1.00 41.47 473 ALA A CA 1
ATOM 3612 C C . ALA A 1 473 ? -7.212 3.649 38.381 1.00 41.47 473 ALA A C 1
ATOM 3614 O O . ALA A 1 473 ? -6.482 4.385 39.035 1.00 41.47 473 ALA A O 1
ATOM 3615 N N . ASN A 1 474 ? -8.423 3.289 38.828 1.00 53.09 474 ASN A N 1
ATOM 3616 C CA . ASN A 1 474 ? -8.989 3.797 40.088 1.00 53.09 474 ASN A CA 1
ATOM 3617 C C . ASN A 1 474 ? -8.710 2.886 41.297 1.00 53.09 474 ASN A C 1
ATOM 3619 O O . ASN A 1 474 ? -8.915 3.304 42.439 1.00 53.09 474 ASN A O 1
ATOM 3623 N N . MET A 1 475 ? -8.266 1.643 41.077 1.00 53.94 475 MET A N 1
ATOM 3624 C CA . MET A 1 475 ? -8.218 0.642 42.148 1.00 53.94 475 MET A CA 1
ATOM 3625 C C . MET A 1 475 ? -6.937 0.721 42.988 1.00 53.94 475 MET A C 1
ATOM 3627 O O . MET A 1 475 ? -6.993 0.585 44.209 1.00 53.94 475 MET A O 1
ATOM 3631 N N . GLU A 1 476 ? -5.792 1.033 42.373 1.00 61.69 476 GLU A N 1
ATOM 3632 C CA . GLU A 1 476 ? -4.561 1.337 43.121 1.00 61.69 476 GLU A CA 1
ATOM 3633 C C . GLU A 1 476 ? -4.718 2.601 43.975 1.00 61.69 476 GLU A C 1
ATOM 3635 O O . GLU A 1 476 ? -4.311 2.621 45.139 1.00 61.69 476 GLU A O 1
ATOM 3640 N N . GLU A 1 477 ? -5.369 3.637 43.439 1.00 63.28 477 GLU A N 1
ATOM 3641 C CA . GLU A 1 477 ? -5.643 4.873 44.174 1.00 63.28 477 GLU A CA 1
ATOM 3642 C C . GLU A 1 477 ? -6.587 4.619 45.360 1.00 63.28 477 GLU A C 1
ATOM 3644 O O . GLU A 1 477 ? -6.294 5.043 46.484 1.00 63.28 477 GLU A O 1
ATOM 3649 N N . TYR A 1 478 ? -7.657 3.842 45.147 1.00 65.00 478 TYR A N 1
ATOM 3650 C CA . TYR A 1 478 ? -8.579 3.410 46.198 1.00 65.00 478 TYR A CA 1
ATOM 3651 C C . TYR A 1 478 ? -7.882 2.598 47.301 1.00 65.00 478 TYR A C 1
ATOM 3653 O O . TYR A 1 478 ? -8.058 2.889 48.486 1.00 65.00 478 TYR A O 1
ATOM 3661 N N . ASN A 1 479 ? -7.029 1.638 46.937 1.00 67.12 479 ASN A N 1
ATOM 3662 C CA . ASN A 1 479 ? -6.271 0.837 47.902 1.00 67.12 479 ASN A CA 1
ATOM 3663 C C . ASN A 1 479 ? -5.260 1.697 48.680 1.00 67.12 479 ASN A C 1
ATOM 3665 O O . ASN A 1 479 ? -5.131 1.568 49.900 1.00 67.12 479 ASN A O 1
ATOM 3669 N N . SER A 1 480 ? -4.595 2.640 48.002 1.00 69.38 480 SER A N 1
ATOM 3670 C CA . SER A 1 480 ? -3.656 3.571 48.639 1.00 69.38 480 SER A CA 1
ATOM 3671 C C . SER A 1 480 ? -4.335 4.480 49.671 1.00 69.38 480 SER A C 1
ATOM 3673 O O . SER A 1 480 ? -3.723 4.835 50.681 1.00 69.38 480 SER A O 1
ATOM 3675 N N . ARG A 1 481 ? -5.608 4.841 49.450 1.00 73.31 481 ARG A N 1
ATOM 3676 C CA . ARG A 1 481 ? -6.397 5.669 50.369 1.00 73.31 481 ARG A CA 1
ATOM 3677 C C . ARG A 1 481 ? -6.612 4.968 51.706 1.00 73.31 481 ARG A C 1
ATOM 3679 O O . ARG A 1 481 ? -6.445 5.596 52.749 1.00 73.31 481 ARG A O 1
ATOM 3686 N N . TRP A 1 482 ? -6.962 3.684 51.687 1.00 71.94 482 TRP A N 1
ATOM 3687 C CA . TRP A 1 482 ? -7.177 2.920 52.917 1.00 71.94 482 TRP A CA 1
ATOM 3688 C C . TRP A 1 482 ? -5.879 2.720 53.695 1.00 71.94 482 TRP A C 1
ATOM 3690 O O . TRP A 1 482 ? -5.862 2.933 54.903 1.00 71.94 482 TRP A O 1
ATOM 3700 N N . GLU A 1 483 ? -4.768 2.438 53.015 1.00 79.31 483 GLU A N 1
ATOM 3701 C CA . GLU A 1 483 ? -3.464 2.341 53.679 1.00 79.31 483 GLU A CA 1
ATOM 3702 C C . GLU A 1 483 ? -3.023 3.679 54.304 1.00 79.31 483 GLU A C 1
ATOM 3704 O O . GLU A 1 483 ? -2.485 3.693 55.412 1.00 79.31 483 GLU A O 1
ATOM 3709 N N . LYS A 1 484 ? -3.307 4.818 53.651 1.00 73.75 484 LYS A N 1
ATOM 3710 C CA . LYS A 1 484 ? -3.095 6.156 54.237 1.00 73.75 484 LYS A CA 1
ATOM 3711 C C . LYS A 1 484 ? -3.967 6.396 55.468 1.00 73.75 484 LYS A C 1
ATOM 3713 O O . LYS A 1 484 ? -3.469 6.921 56.452 1.00 73.75 484 LYS A O 1
ATOM 3718 N N . ASN A 1 485 ? -5.235 5.987 55.441 1.00 71.62 485 ASN A N 1
ATOM 3719 C CA . ASN A 1 485 ? -6.132 6.150 56.586 1.00 71.62 485 ASN A CA 1
ATOM 3720 C C . ASN A 1 485 ? -5.666 5.350 57.815 1.00 71.62 485 ASN A C 1
ATOM 3722 O O . ASN A 1 485 ? -5.904 5.781 58.937 1.00 71.62 485 ASN A O 1
ATOM 3726 N N . TRP A 1 486 ? -5.015 4.199 57.636 1.00 70.50 486 TRP A N 1
ATOM 3727 C CA . TRP A 1 486 ? -4.520 3.377 58.748 1.00 70.50 486 TRP A CA 1
ATOM 3728 C C . TRP A 1 486 ? -3.121 3.768 59.243 1.00 70.50 486 TRP A C 1
ATOM 3730 O O . TRP A 1 486 ? -2.787 3.498 60.399 1.00 70.50 486 TRP A O 1
ATOM 3740 N N . LYS A 1 487 ? -2.308 4.434 58.415 1.00 66.81 487 LYS A N 1
ATOM 3741 C CA . LYS A 1 487 ? -1.008 4.980 58.820 1.00 66.81 487 LYS A CA 1
ATOM 3742 C C . LYS A 1 487 ? -1.190 6.335 59.499 1.00 66.81 487 LYS A C 1
ATOM 3744 O O . LYS A 1 487 ? -1.615 7.298 58.875 1.00 66.81 487 LYS A O 1
ATOM 3749 N N . ALA A 1 488 ? -0.821 6.435 60.774 1.00 55.25 488 ALA A N 1
ATOM 3750 C CA . ALA A 1 488 ? -0.676 7.737 61.416 1.00 55.25 488 ALA A CA 1
ATOM 3751 C C . ALA A 1 488 ? 0.513 8.474 60.776 1.00 55.25 488 ALA A C 1
ATOM 3753 O O . ALA A 1 488 ? 1.653 8.015 60.884 1.00 55.25 488 ALA A O 1
ATOM 3754 N N . GLY A 1 489 ? 0.259 9.592 60.093 1.00 48.94 489 GLY A N 1
ATOM 3755 C CA . GLY A 1 489 ? 1.318 10.510 59.696 1.00 48.94 489 GLY A CA 1
ATOM 3756 C C . GLY A 1 489 ? 1.931 11.214 60.918 1.00 48.94 489 GLY A C 1
ATOM 3757 O O . GLY A 1 489 ? 1.372 11.147 62.019 1.00 48.94 489 GLY A O 1
ATOM 3758 N N . PRO A 1 490 ? 3.062 11.924 60.747 1.00 42.09 490 PRO A N 1
ATOM 3759 C CA . PRO A 1 490 ? 3.675 12.749 61.796 1.00 42.09 490 PRO A CA 1
ATOM 3760 C C . PRO A 1 490 ? 2.712 13.777 62.422 1.00 42.09 490 PRO A C 1
ATOM 3762 O O . PRO A 1 490 ? 2.924 14.191 63.559 1.00 42.09 490 PRO A O 1
ATOM 3765 N N . ASP A 1 491 ? 1.641 14.134 61.703 1.00 46.34 491 ASP A N 1
ATOM 3766 C CA . ASP A 1 491 ? 0.618 15.107 62.098 1.00 46.34 491 ASP A CA 1
ATOM 3767 C C . ASP A 1 491 ? -0.634 14.473 62.756 1.00 46.34 491 ASP A C 1
ATOM 3769 O O . ASP A 1 491 ? -1.547 15.183 63.183 1.00 46.34 491 ASP A O 1
ATOM 3773 N N . GLY A 1 492 ? -0.693 13.140 62.907 1.00 47.41 492 GLY A N 1
ATOM 3774 C CA . GLY A 1 492 ? -1.763 12.453 63.649 1.00 47.41 492 GLY A CA 1
ATOM 3775 C C . GLY A 1 492 ? -3.132 12.423 62.949 1.00 47.41 492 GLY A C 1
ATOM 3776 O O . GLY A 1 492 ? -4.169 12.506 63.616 1.00 47.41 492 GLY A O 1
ATOM 3777 N N . ASP A 1 493 ? -3.118 12.299 61.627 1.00 55.38 493 ASP A N 1
ATOM 3778 C CA . ASP A 1 493 ? -4.213 12.404 60.652 1.00 55.38 493 ASP A CA 1
ATOM 3779 C C . ASP A 1 493 ? -4.865 11.064 60.231 1.00 55.38 493 ASP A C 1
ATOM 3781 O O . ASP A 1 493 ? -5.866 11.065 59.515 1.00 55.38 493 ASP A O 1
ATOM 3785 N N . GLY A 1 494 ? -4.367 9.922 60.718 1.00 61.00 494 GLY A N 1
ATOM 3786 C CA . GLY A 1 494 ? -4.981 8.600 60.502 1.00 61.00 494 GLY A CA 1
ATOM 3787 C C . GLY A 1 494 ? -6.258 8.336 61.328 1.00 61.00 494 GLY A C 1
ATOM 3788 O O . GLY A 1 494 ? -6.597 9.085 62.248 1.00 61.00 494 GLY A O 1
ATOM 3789 N N . LEU A 1 495 ? -6.952 7.229 61.029 1.00 64.12 495 LEU A N 1
ATOM 3790 C CA . LEU A 1 495 ? -8.143 6.730 61.730 1.00 64.12 495 LEU A CA 1
ATOM 3791 C C . LEU A 1 495 ? -7.845 6.486 63.219 1.00 64.12 495 LEU A C 1
ATOM 3793 O O . LEU A 1 495 ? -7.094 5.578 63.591 1.00 64.12 495 LEU A O 1
ATOM 3797 N N . LYS A 1 496 ? -8.472 7.284 64.089 1.00 65.38 496 LYS A N 1
ATOM 3798 C CA . LYS A 1 496 ? -8.380 7.158 65.553 1.00 65.38 496 LYS A CA 1
ATOM 3799 C C . LYS A 1 496 ? -9.493 6.258 66.088 1.00 65.38 496 LYS A C 1
ATOM 3801 O O . LYS A 1 496 ? -10.607 6.264 65.568 1.00 65.38 496 LYS A O 1
ATOM 3806 N N . GLN A 1 497 ? -9.198 5.533 67.167 1.00 63.25 497 GLN A N 1
ATOM 3807 C CA . GLN A 1 497 ? -10.210 4.802 67.935 1.00 63.25 497 GLN A CA 1
ATOM 3808 C C . GLN A 1 497 ? -11.353 5.751 68.336 1.00 63.25 497 GLN A C 1
ATOM 3810 O O . GLN A 1 497 ? -11.098 6.837 68.859 1.00 63.25 497 GLN A O 1
ATOM 3815 N N . GLY A 1 498 ? -12.600 5.358 68.061 1.00 58.78 498 GLY A N 1
ATOM 3816 C CA . GLY A 1 498 ? -13.801 6.145 68.364 1.00 58.78 498 GLY A CA 1
ATOM 3817 C C . GLY A 1 498 ? -14.281 7.071 67.239 1.00 58.78 498 GLY A C 1
ATOM 3818 O O . GLY A 1 498 ? -15.235 7.819 67.446 1.00 58.78 498 GLY A O 1
ATOM 3819 N N . GLN A 1 499 ? -13.643 7.058 66.061 1.00 65.00 499 GLN A N 1
ATOM 3820 C CA . GLN A 1 499 ? -14.112 7.773 64.862 1.00 65.00 499 GLN A CA 1
ATOM 3821 C C . GLN A 1 499 ? -15.173 6.974 64.077 1.00 65.00 499 GLN A C 1
ATOM 3823 O O . GLN A 1 499 ? -15.448 5.821 64.387 1.00 65.00 499 GLN A O 1
ATOM 3828 N N . LEU A 1 500 ? -15.772 7.574 63.033 1.00 59.25 500 LEU A N 1
ATOM 3829 C CA . LEU A 1 500 ? -16.965 7.059 62.330 1.00 59.25 500 LEU A CA 1
ATOM 3830 C C . LEU A 1 500 ? -16.918 5.578 61.900 1.00 59.25 500 LEU A C 1
ATOM 3832 O O . LEU A 1 500 ? -17.982 4.974 61.820 1.00 59.25 500 LEU A O 1
ATOM 3836 N N . PHE A 1 501 ? -15.743 4.998 61.637 1.00 61.56 501 PHE A N 1
ATOM 3837 C CA . PHE A 1 501 ? -15.561 3.593 61.231 1.00 61.56 501 PHE A CA 1
ATOM 3838 C C . PHE A 1 501 ? -15.013 2.671 62.333 1.00 61.56 501 PHE A C 1
ATOM 3840 O O . PHE A 1 501 ? -15.016 1.457 62.152 1.00 61.56 501 PHE A O 1
ATOM 3847 N N . ASP A 1 502 ? -14.568 3.216 63.467 1.00 67.94 502 ASP A N 1
ATOM 3848 C CA . ASP A 1 502 ? -13.954 2.467 64.565 1.00 67.94 502 ASP A CA 1
ATOM 3849 C C . ASP A 1 502 ? -14.760 2.670 65.853 1.00 67.94 502 ASP A C 1
ATOM 3851 O O . ASP A 1 502 ? -14.601 3.654 66.576 1.00 67.94 502 ASP A O 1
ATOM 3855 N N . ALA A 1 503 ? -15.628 1.699 66.128 1.00 63.72 503 ALA A N 1
ATOM 3856 C CA . ALA A 1 503 ? -16.520 1.672 67.279 1.00 63.72 503 ALA A CA 1
ATOM 3857 C C . ALA A 1 503 ? -15.820 1.311 68.606 1.00 63.72 503 ALA A C 1
ATOM 3859 O O . ALA A 1 503 ? -16.485 1.195 69.635 1.00 63.72 503 ALA A O 1
ATOM 3860 N N . THR A 1 504 ? -14.498 1.092 68.617 1.00 70.69 504 THR A N 1
ATOM 3861 C CA . THR A 1 504 ? -13.668 0.665 69.770 1.00 70.69 504 THR A CA 1
ATOM 3862 C C . THR A 1 504 ? -14.024 -0.677 70.426 1.00 70.69 504 THR A C 1
ATOM 3864 O O . THR A 1 504 ? -13.269 -1.172 71.263 1.00 70.69 504 THR A O 1
ATOM 3867 N N . LYS A 1 505 ? -15.155 -1.279 70.049 1.00 78.56 505 LYS A N 1
ATOM 3868 C CA . LYS A 1 505 ? -15.674 -2.565 70.518 1.00 78.56 505 LYS A CA 1
ATOM 3869 C C . LYS A 1 505 ? -16.587 -3.194 69.461 1.00 78.56 505 LYS A C 1
ATOM 3871 O O . LYS A 1 505 ? -17.001 -2.525 68.515 1.00 78.56 505 LYS A O 1
ATOM 3876 N N . SER A 1 506 ? -16.912 -4.470 69.661 1.00 83.06 506 SER A N 1
ATOM 3877 C CA . SER A 1 506 ? -17.899 -5.215 68.870 1.00 83.06 506 SER A CA 1
ATOM 3878 C C . SER A 1 506 ? -19.292 -4.590 68.989 1.00 83.06 506 SER A C 1
ATOM 3880 O O . SER A 1 506 ? -19.609 -3.937 69.989 1.00 83.06 506 SER A O 1
ATOM 3882 N N . SER A 1 507 ? -20.138 -4.801 67.979 1.00 82.94 507 SER A N 1
ATOM 3883 C CA . SER A 1 507 ? -21.534 -4.357 68.034 1.00 82.94 507 SER A CA 1
ATOM 3884 C C . SER A 1 507 ? -22.304 -5.107 69.127 1.00 82.94 507 SER A C 1
ATOM 3886 O O . SER A 1 507 ? -22.312 -6.339 69.147 1.00 82.94 507 SER A O 1
ATOM 3888 N N . ALA A 1 508 ? -22.999 -4.380 70.009 1.00 85.12 508 ALA A N 1
ATOM 3889 C CA . ALA A 1 508 ? -23.856 -4.989 71.030 1.00 85.12 508 ALA A CA 1
ATOM 3890 C C . ALA A 1 508 ? -25.049 -5.734 70.402 1.00 85.12 508 ALA A C 1
ATOM 3892 O O . ALA A 1 508 ? -25.534 -6.709 70.969 1.00 85.12 508 ALA A O 1
ATOM 3893 N N . ALA A 1 509 ? -25.478 -5.324 69.202 1.00 85.12 509 ALA A N 1
ATOM 3894 C CA . ALA A 1 509 ? -26.490 -6.038 68.428 1.00 85.12 509 ALA A CA 1
ATOM 3895 C C . ALA A 1 509 ? -26.000 -7.427 67.975 1.00 85.12 509 ALA A C 1
ATOM 3897 O O . ALA A 1 509 ? -26.766 -8.387 68.007 1.00 85.12 509 ALA A O 1
ATOM 3898 N N . LEU A 1 510 ? -24.715 -7.556 67.609 1.00 87.56 510 LEU A N 1
ATOM 3899 C CA . LEU A 1 510 ? -24.118 -8.854 67.276 1.00 87.56 510 LEU A CA 1
ATOM 3900 C C . LEU A 1 510 ? -24.054 -9.762 68.512 1.00 87.56 510 LEU A C 1
ATOM 3902 O O . LEU A 1 510 ? -24.426 -10.931 68.435 1.00 87.56 510 LEU A O 1
ATOM 3906 N N . GLU A 1 511 ? -23.615 -9.229 69.654 1.00 87.81 511 GLU A N 1
ATOM 3907 C CA . GLU A 1 511 ? -23.565 -9.981 70.916 1.00 87.81 511 GLU A CA 1
ATOM 3908 C C . GLU A 1 511 ? -24.959 -10.467 71.340 1.00 87.81 511 GLU A C 1
ATOM 3910 O O . GLU A 1 511 ? -25.120 -11.630 71.712 1.00 87.81 511 GLU A O 1
ATOM 3915 N N . ALA A 1 512 ? -25.977 -9.609 71.218 1.00 86.56 512 ALA A N 1
ATOM 3916 C CA . ALA A 1 512 ? -27.365 -9.962 71.496 1.00 86.56 512 ALA A CA 1
ATOM 3917 C C . ALA A 1 512 ? -27.886 -11.056 70.549 1.00 86.56 512 ALA A C 1
ATOM 3919 O O . ALA A 1 512 ? -28.521 -12.001 71.011 1.00 86.56 512 ALA A O 1
ATOM 3920 N N . LEU A 1 513 ? -27.576 -10.975 69.250 1.00 86.06 513 LEU A N 1
ATOM 3921 C CA . LEU A 1 513 ? -27.977 -11.981 68.262 1.00 86.06 513 LEU A CA 1
ATOM 3922 C C . LEU A 1 513 ? -27.343 -13.354 68.542 1.00 86.06 513 LEU A C 1
ATOM 3924 O O . LEU A 1 513 ? -28.005 -14.385 68.422 1.00 86.06 513 LEU A O 1
ATOM 3928 N N . ILE A 1 514 ? -26.067 -13.375 68.938 1.00 87.38 514 ILE A N 1
ATOM 3929 C CA . ILE A 1 514 ? -25.371 -14.604 69.342 1.00 87.38 514 ILE A CA 1
ATOM 3930 C C . ILE A 1 514 ? -25.999 -15.179 70.621 1.00 87.38 514 ILE A C 1
ATOM 3932 O O . ILE A 1 514 ? -26.219 -16.387 70.698 1.00 87.38 514 ILE A O 1
ATOM 3936 N N . ALA A 1 515 ? -26.316 -14.333 71.606 1.00 85.75 515 ALA A N 1
ATOM 3937 C CA . ALA A 1 515 ? -26.899 -14.756 72.880 1.00 85.75 515 ALA A CA 1
ATOM 3938 C C . ALA A 1 515 ? -28.342 -15.280 72.750 1.00 85.75 515 ALA A C 1
ATOM 3940 O O . ALA A 1 515 ? -28.693 -16.253 73.415 1.00 85.75 515 ALA A O 1
ATOM 3941 N N . ASP A 1 516 ? -29.161 -14.664 71.892 1.00 84.69 516 ASP A N 1
ATOM 3942 C CA . ASP A 1 516 ? -30.526 -15.114 71.574 1.00 84.69 516 ASP A CA 1
ATOM 3943 C C . ASP A 1 516 ? -30.527 -16.468 70.842 1.00 84.69 516 ASP A C 1
ATOM 3945 O O . ASP A 1 516 ? -31.423 -17.298 70.990 1.00 84.69 516 ASP A O 1
ATOM 3949 N N . GLY A 1 517 ? -29.470 -16.726 70.074 1.00 77.81 517 GLY A N 1
ATOM 3950 C CA . GLY A 1 517 ? -29.209 -18.009 69.442 1.00 77.81 517 GLY A CA 1
ATOM 3951 C C . GLY A 1 517 ? -30.018 -18.302 68.178 1.00 77.81 517 GLY A C 1
ATOM 3952 O O . GLY A 1 517 ? -29.863 -19.377 67.580 1.00 77.81 517 GLY A O 1
ATOM 3953 N N . SER A 1 518 ? -30.823 -17.339 67.729 1.00 77.88 518 SER A N 1
ATOM 3954 C CA . SER A 1 518 ? -31.565 -17.375 66.470 1.00 77.88 518 SER A CA 1
ATOM 3955 C C . SER A 1 518 ? -30.665 -17.621 65.250 1.00 77.88 518 SER A C 1
ATOM 3957 O O . SER A 1 518 ? -29.467 -17.337 65.243 1.00 77.88 518 SER A O 1
ATOM 3959 N N . PHE A 1 519 ? -31.241 -18.209 64.195 1.00 78.06 519 PHE A N 1
ATOM 3960 C CA . PHE A 1 519 ? -30.556 -18.519 62.922 1.00 78.06 519 PHE A CA 1
ATOM 3961 C C . PHE A 1 519 ? -29.301 -19.402 63.068 1.00 78.06 519 PHE A C 1
ATOM 3963 O O . PHE A 1 519 ? -28.397 -19.399 62.235 1.00 78.06 519 PHE A O 1
ATOM 3970 N N . GLY A 1 520 ? -29.247 -20.197 64.142 1.00 68.75 520 GLY A N 1
ATOM 3971 C CA . GLY A 1 520 ? -28.128 -21.086 64.434 1.00 68.75 520 GLY A CA 1
ATOM 3972 C C . GLY A 1 520 ? -26.884 -20.363 64.954 1.00 68.75 520 GLY A C 1
ATOM 3973 O O . GLY A 1 520 ? -25.814 -20.967 64.954 1.00 68.75 520 GLY A O 1
ATOM 3974 N N . LEU A 1 521 ? -26.988 -19.105 65.387 1.00 74.81 521 LEU A N 1
ATOM 3975 C CA . LEU A 1 521 ? -25.865 -18.349 65.953 1.00 74.81 521 LEU A CA 1
ATOM 3976 C C . LEU A 1 521 ? -25.619 -18.651 67.443 1.00 74.81 521 LEU A C 1
ATOM 3978 O O . LEU A 1 521 ? -24.582 -18.265 67.966 1.00 74.81 521 LEU A O 1
ATOM 3982 N N . GLY A 1 522 ? -26.508 -19.406 68.103 1.00 68.44 522 GLY A N 1
ATOM 3983 C CA . GLY A 1 522 ? -26.397 -19.743 69.536 1.00 68.44 522 GLY A CA 1
ATOM 3984 C C . GLY A 1 522 ? -25.416 -20.866 69.874 1.00 68.44 522 GLY A C 1
ATOM 3985 O O . GLY A 1 522 ? -25.068 -21.061 71.034 1.00 68.44 522 GLY A O 1
ATOM 3986 N N . ASN A 1 523 ? -24.960 -21.616 68.867 1.00 77.25 523 ASN A N 1
ATOM 3987 C CA . ASN A 1 523 ? -23.848 -22.551 68.996 1.00 77.25 523 ASN A CA 1
ATOM 3988 C C . ASN A 1 523 ? -22.966 -22.452 67.749 1.00 77.25 523 ASN A C 1
ATOM 3990 O O . ASN A 1 523 ? -23.286 -23.002 66.691 1.00 77.25 523 ASN A O 1
ATOM 3994 N N . LEU A 1 524 ? -21.855 -21.731 67.885 1.00 85.69 524 LEU A N 1
ATOM 3995 C CA . LEU A 1 524 ? -20.873 -21.553 66.818 1.00 85.69 524 LEU A CA 1
ATOM 3996 C C . LEU A 1 524 ? -19.825 -22.674 66.781 1.00 85.69 524 LEU A C 1
ATOM 3998 O O . LEU A 1 524 ? -18.955 -22.664 65.911 1.00 85.69 524 LEU A O 1
ATOM 4002 N N . SER A 1 525 ? -19.923 -23.670 67.670 1.00 84.50 525 SER A N 1
ATOM 4003 C CA . SER A 1 525 ? -19.001 -24.803 67.691 1.00 84.50 525 SER A CA 1
ATOM 4004 C C . SER A 1 525 ? -18.996 -25.523 66.344 1.00 84.50 525 SER A C 1
ATOM 4006 O O . SER A 1 525 ? -20.027 -25.975 65.848 1.00 84.50 525 SER A O 1
ATOM 4008 N N . GLY A 1 526 ? -17.817 -25.601 65.728 1.00 84.12 526 GLY A N 1
ATOM 4009 C CA . GLY A 1 526 ? -17.631 -26.222 64.417 1.00 84.12 526 GLY A CA 1
ATOM 4010 C C . GLY A 1 526 ? -17.857 -25.299 63.214 1.00 84.12 526 GLY A C 1
ATOM 4011 O O . GLY A 1 526 ? -17.506 -25.705 62.108 1.00 84.12 526 GLY A O 1
ATOM 4012 N N . LYS A 1 527 ? -18.377 -24.078 63.405 1.00 90.38 527 LYS A N 1
ATOM 4013 C CA . LYS A 1 527 ? -18.697 -23.142 62.315 1.00 90.38 527 LYS A CA 1
ATOM 4014 C C . LYS A 1 527 ? -17.507 -22.284 61.894 1.00 90.38 527 LYS A C 1
ATOM 4016 O O . LYS A 1 527 ? -16.712 -21.863 62.739 1.00 90.38 527 LYS A O 1
ATOM 4021 N N . ARG A 1 528 ? -17.431 -22.003 60.591 1.00 93.62 528 ARG A N 1
ATOM 4022 C CA . ARG A 1 528 ? -16.473 -21.094 59.952 1.00 93.62 528 ARG A CA 1
ATOM 4023 C C . ARG A 1 528 ? -17.137 -19.755 59.653 1.00 93.62 528 ARG A C 1
ATOM 4025 O O . ARG A 1 528 ? -18.233 -19.722 59.093 1.00 93.62 528 ARG A O 1
ATOM 4032 N N . ILE A 1 529 ? -16.473 -18.662 60.006 1.00 94.25 529 ILE A N 1
ATOM 4033 C CA . ILE A 1 529 ? -17.036 -17.311 59.933 1.00 94.25 529 ILE A CA 1
ATOM 4034 C C . ILE A 1 529 ? -16.145 -16.421 59.074 1.00 94.25 529 ILE A C 1
ATOM 4036 O O . ILE A 1 529 ? -14.922 -16.502 59.168 1.00 94.25 529 ILE A O 1
ATOM 4040 N N . PHE A 1 530 ? -16.758 -15.579 58.244 1.00 94.88 530 PHE A N 1
ATOM 4041 C CA . PHE A 1 530 ? -16.059 -14.674 57.338 1.00 94.88 530 PHE A CA 1
ATOM 4042 C C . PHE A 1 530 ? -16.490 -13.219 57.536 1.00 94.88 530 PHE A C 1
ATOM 4044 O O . PHE A 1 530 ? -17.683 -12.910 57.502 1.00 94.88 530 PHE A O 1
ATOM 4051 N N . VAL A 1 531 ? -15.512 -12.329 57.718 1.00 94.25 531 VAL A N 1
ATOM 4052 C CA . VAL A 1 531 ? -15.727 -10.904 58.008 1.00 94.25 531 VAL A CA 1
ATOM 4053 C C . VAL A 1 531 ? -14.845 -10.038 57.092 1.00 94.25 531 VAL A C 1
ATOM 4055 O O . VAL A 1 531 ? -13.660 -9.852 57.386 1.00 94.25 531 VAL A O 1
ATOM 4058 N N . PRO A 1 532 ? -15.366 -9.511 55.966 1.00 92.56 532 PRO A N 1
ATOM 4059 C CA . PRO A 1 532 ? -14.621 -8.581 55.125 1.00 92.56 532 PRO A CA 1
ATOM 4060 C C . PRO A 1 532 ? -14.586 -7.180 55.745 1.00 92.56 532 PRO A C 1
ATOM 4062 O O . PRO A 1 532 ? -15.556 -6.743 56.361 1.00 92.56 532 PRO A O 1
ATOM 4065 N N . GLY A 1 533 ? -13.472 -6.467 55.569 1.00 88.12 533 GLY A N 1
ATOM 4066 C CA . GLY A 1 533 ? -13.273 -5.142 56.158 1.00 88.12 533 GLY A CA 1
ATOM 4067 C C . GLY A 1 533 ? -13.310 -5.178 57.685 1.00 88.12 533 GLY A C 1
ATOM 4068 O O . GLY A 1 533 ? -14.001 -4.374 58.309 1.00 88.12 533 GLY A O 1
ATOM 4069 N N . CYS A 1 534 ? -12.633 -6.155 58.297 1.00 87.62 534 CYS A N 1
ATOM 4070 C CA . CYS A 1 534 ? -12.745 -6.412 59.733 1.00 87.62 534 CYS A CA 1
ATOM 4071 C C . CYS A 1 534 ? -12.116 -5.333 60.635 1.00 87.62 534 CYS A C 1
ATOM 4073 O O . CYS A 1 534 ? -12.217 -5.424 61.864 1.00 87.62 534 CYS A O 1
ATOM 4075 N N . GLY A 1 535 ? -11.434 -4.336 60.066 1.00 86.50 535 GLY A N 1
ATOM 4076 C CA . GLY A 1 535 ? -10.791 -3.254 60.799 1.00 86.50 535 GLY A CA 1
ATOM 4077 C C . GLY A 1 535 ? -9.819 -3.779 61.853 1.00 86.50 535 GLY A C 1
ATOM 4078 O O . GLY A 1 535 ? -8.923 -4.552 61.541 1.00 86.50 535 GLY A O 1
ATOM 4079 N N . ARG A 1 536 ? -10.010 -3.392 63.124 1.00 86.25 536 ARG A N 1
ATOM 4080 C CA . ARG A 1 536 ? -9.169 -3.847 64.254 1.00 86.25 536 ARG A CA 1
ATOM 4081 C C . ARG A 1 536 ? -9.518 -5.246 64.782 1.00 86.25 536 ARG A C 1
ATOM 4083 O O . ARG A 1 536 ? -8.935 -5.674 65.772 1.00 86.25 536 ARG A O 1
ATOM 4090 N N . GLY A 1 537 ? -10.467 -5.954 64.169 1.00 87.25 537 GLY A N 1
ATOM 4091 C CA . GLY A 1 537 ? -10.795 -7.335 64.534 1.00 87.25 537 GLY A CA 1
ATOM 4092 C C . GLY A 1 537 ? -11.679 -7.494 65.778 1.00 87.25 537 GLY A C 1
ATOM 4093 O O . GLY A 1 537 ? -11.673 -8.560 66.389 1.00 87.25 537 GLY A O 1
ATOM 4094 N N . TYR A 1 538 ? -12.449 -6.470 66.166 1.00 89.12 538 TYR A N 1
ATOM 4095 C CA . TYR A 1 538 ? -13.344 -6.541 67.331 1.00 89.12 538 TYR A CA 1
ATOM 4096 C C . TYR A 1 538 ? -14.381 -7.663 67.214 1.00 89.12 538 TYR A C 1
ATOM 4098 O O . TYR A 1 538 ? -14.498 -8.489 68.118 1.00 89.12 538 TYR A O 1
ATOM 4106 N N . ASP A 1 539 ? -15.088 -7.728 66.084 1.00 89.81 539 ASP A N 1
ATOM 4107 C CA . ASP A 1 539 ? -16.137 -8.728 65.864 1.00 89.81 539 ASP A CA 1
ATOM 4108 C C . ASP A 1 539 ? -15.555 -10.151 65.757 1.00 89.81 539 ASP A C 1
ATOM 4110 O O . ASP A 1 539 ? -16.188 -11.117 66.183 1.00 89.81 539 ASP A O 1
ATOM 4114 N N . LEU A 1 540 ? -14.310 -10.293 65.277 1.00 91.31 540 LEU A N 1
ATOM 4115 C CA . LEU A 1 540 ? -13.618 -11.586 65.218 1.00 91.31 540 LEU A CA 1
ATOM 4116 C C . LEU A 1 540 ? -13.432 -12.178 66.617 1.00 91.31 540 LEU A C 1
ATOM 4118 O O . LEU A 1 540 ? -13.698 -13.361 66.834 1.00 91.31 540 LEU A O 1
ATOM 4122 N N . VAL A 1 541 ? -13.008 -11.349 67.574 1.00 90.44 541 VAL A N 1
ATOM 4123 C CA . VAL A 1 541 ? -12.831 -11.762 68.972 1.00 90.44 541 VAL A CA 1
ATOM 4124 C C . VAL A 1 541 ? -14.160 -12.208 69.583 1.00 90.44 541 VAL A C 1
ATOM 4126 O O . VAL A 1 541 ? -14.192 -13.214 70.294 1.00 90.44 541 VAL A O 1
ATOM 4129 N N . THR A 1 542 ? -15.255 -11.506 69.286 1.00 90.69 542 THR A N 1
ATOM 4130 C CA . THR A 1 542 ? -16.606 -11.870 69.743 1.00 90.69 542 THR A CA 1
ATOM 4131 C C . THR A 1 542 ? -17.021 -13.242 69.225 1.00 90.69 542 THR A C 1
ATOM 4133 O O . THR A 1 542 ? -17.453 -14.093 70.003 1.00 90.69 542 THR A O 1
ATOM 4136 N N . PHE A 1 543 ? -16.822 -13.500 67.932 1.00 91.69 543 PHE A N 1
ATOM 4137 C CA . PHE A 1 543 ? -17.143 -14.788 67.323 1.00 91.69 543 PHE A CA 1
ATOM 4138 C C . PHE A 1 543 ? -16.318 -15.951 67.896 1.00 91.69 543 PHE A C 1
ATOM 4140 O O . PHE A 1 543 ? -16.874 -17.018 68.168 1.00 91.69 543 PHE A O 1
ATOM 4147 N N . VAL A 1 544 ? -15.017 -15.753 68.143 1.00 90.88 544 VAL A N 1
ATOM 4148 C CA . VAL A 1 544 ? -14.174 -16.776 68.790 1.00 90.88 544 VAL A CA 1
ATOM 4149 C C . VAL A 1 544 ? -14.634 -17.051 70.222 1.00 90.88 544 VAL A C 1
ATOM 4151 O O . VAL A 1 544 ? -14.796 -18.211 70.598 1.00 90.88 544 VAL A O 1
ATOM 4154 N N . LYS A 1 545 ? -14.918 -16.008 71.016 1.00 88.88 545 LYS A N 1
ATOM 4155 C CA . LYS A 1 545 ? -15.426 -16.163 72.395 1.00 88.88 545 LYS A CA 1
ATOM 4156 C C . LYS A 1 545 ? -16.777 -16.880 72.448 1.00 88.88 545 LYS A C 1
ATOM 4158 O O . LYS A 1 545 ? -17.050 -17.593 73.409 1.00 88.88 545 LYS A O 1
ATOM 4163 N N . ALA A 1 546 ? -17.588 -16.736 71.404 1.00 87.38 546 ALA A N 1
ATOM 4164 C CA . ALA A 1 546 ? -18.847 -17.450 71.225 1.00 87.38 546 ALA A CA 1
ATOM 4165 C C . ALA A 1 546 ? -18.682 -18.905 70.721 1.00 87.38 546 ALA A C 1
ATOM 4167 O O . ALA A 1 546 ? -19.672 -19.612 70.527 1.00 87.38 546 ALA A O 1
ATOM 4168 N N . GLY A 1 547 ? -17.444 -19.382 70.543 1.00 88.00 547 GLY A N 1
ATOM 4169 C CA . GLY A 1 547 ? -17.123 -20.783 70.268 1.00 88.00 547 GLY A CA 1
ATOM 4170 C C . GLY A 1 547 ? -16.938 -21.137 68.792 1.00 88.00 547 GLY A C 1
ATOM 4171 O O . GLY A 1 547 ? -16.974 -22.323 68.462 1.00 88.00 547 GLY A O 1
ATOM 4172 N N . ALA A 1 548 ? -16.749 -20.153 67.904 1.00 90.38 548 ALA A N 1
ATOM 4173 C CA . ALA A 1 548 ? -16.467 -20.404 66.490 1.00 90.38 548 ALA A CA 1
ATOM 4174 C C . ALA A 1 548 ? -15.207 -21.269 66.300 1.00 90.38 548 ALA A C 1
ATOM 4176 O O . ALA A 1 548 ? -14.208 -21.105 67.000 1.00 90.38 548 ALA A O 1
ATOM 4177 N N . LYS A 1 549 ? -15.244 -22.196 65.334 1.00 89.56 549 LYS A N 1
ATOM 4178 C CA . LYS A 1 549 ? -14.092 -23.059 65.019 1.00 89.56 549 LYS A CA 1
ATOM 4179 C C . LYS A 1 549 ? -12.978 -22.268 64.339 1.00 89.56 549 LYS A C 1
ATOM 4181 O O . LYS A 1 549 ? -11.807 -22.491 64.630 1.00 89.56 549 LYS A O 1
ATOM 4186 N N . GLU A 1 550 ? -13.368 -21.404 63.411 1.00 91.75 550 GLU A N 1
ATOM 4187 C CA . GLU A 1 550 ? -12.472 -20.624 62.566 1.00 91.75 550 GLU A CA 1
ATOM 4188 C C . GLU A 1 550 ? -13.165 -19.312 62.199 1.00 91.75 550 GLU A C 1
ATOM 4190 O O . GLU A 1 550 ? -14.316 -19.315 61.756 1.00 91.75 550 GLU A O 1
ATOM 4195 N N . VAL A 1 551 ? -12.469 -18.194 62.373 1.00 93.81 551 VAL A N 1
ATOM 4196 C CA . VAL A 1 551 ? -12.942 -16.866 61.989 1.00 93.81 551 VAL A CA 1
ATOM 4197 C C . VAL A 1 551 ? -11.880 -16.212 61.115 1.00 93.81 551 VAL A C 1
ATOM 4199 O O . VAL A 1 551 ? -10.756 -15.987 61.565 1.00 93.81 551 VAL A O 1
ATOM 4202 N N . LEU A 1 552 ? -12.232 -15.907 59.868 1.00 94.00 552 LEU A N 1
ATOM 4203 C CA . LEU A 1 552 ? -11.356 -15.224 58.925 1.00 94.00 552 LEU A CA 1
ATOM 4204 C C . LEU A 1 552 ? -11.800 -13.770 58.745 1.00 94.00 552 LEU A C 1
ATOM 4206 O O . LEU A 1 552 ? -12.913 -13.500 58.291 1.00 94.00 552 LEU A O 1
ATOM 4210 N N . GLY A 1 553 ? -10.903 -12.845 59.070 1.00 93.25 553 GLY A N 1
ATOM 4211 C CA . GLY A 1 553 ? -10.995 -11.440 58.696 1.00 93.25 553 GLY A CA 1
ATOM 4212 C C . GLY A 1 553 ? -10.230 -11.168 57.408 1.00 93.25 553 GLY A C 1
ATOM 4213 O O . GLY A 1 553 ? -9.112 -11.659 57.232 1.00 93.25 553 GLY A O 1
ATOM 4214 N N . LEU A 1 554 ? -10.817 -10.371 56.521 1.00 91.94 554 LEU A N 1
ATOM 4215 C CA . LEU A 1 554 ? -10.160 -9.920 55.299 1.00 91.94 554 LEU A CA 1
ATOM 4216 C C . LEU A 1 554 ? -9.985 -8.404 55.329 1.00 91.94 554 LEU A C 1
ATOM 4218 O O . LEU A 1 554 ? -10.964 -7.684 55.524 1.00 91.94 554 LEU A O 1
ATOM 4222 N N . GLU A 1 555 ? -8.767 -7.920 55.098 1.00 89.69 555 GLU A N 1
ATOM 4223 C CA . GLU A 1 555 ? -8.482 -6.486 55.013 1.00 89.69 555 GLU A CA 1
ATOM 4224 C C . GLU A 1 555 ? -7.624 -6.124 53.801 1.00 89.69 555 GLU A C 1
ATOM 4226 O O . GLU A 1 555 ? -6.714 -6.855 53.412 1.00 89.69 555 GLU A O 1
ATOM 4231 N N . LEU A 1 556 ? -7.901 -4.959 53.213 1.00 84.81 556 LEU A N 1
ATOM 4232 C CA . LEU A 1 556 ? -7.167 -4.457 52.044 1.00 84.81 556 LEU A CA 1
ATOM 4233 C C . LEU A 1 556 ? -5.830 -3.821 52.451 1.00 84.81 556 LEU A C 1
ATOM 4235 O O . LEU A 1 556 ? -4.832 -3.954 51.738 1.00 84.81 556 LEU A O 1
ATOM 4239 N N . ALA A 1 557 ? -5.811 -3.129 53.593 1.00 83.75 557 ALA A N 1
ATOM 4240 C CA . ALA A 1 557 ? -4.670 -2.360 54.081 1.00 83.75 557 ALA A CA 1
ATOM 4241 C C . ALA A 1 557 ? -3.734 -3.226 54.953 1.00 83.75 557 ALA A C 1
ATOM 4243 O O . ALA A 1 557 ? -4.160 -3.673 56.024 1.00 83.75 557 ALA A O 1
ATOM 4244 N N . PRO A 1 558 ? -2.452 -3.428 54.575 1.00 84.69 558 PRO A N 1
ATOM 4245 C CA . PRO A 1 558 ? -1.477 -4.133 55.412 1.00 84.69 558 PRO A CA 1
ATOM 4246 C C . PRO A 1 558 ? -1.392 -3.591 56.844 1.00 84.69 558 PRO A C 1
ATOM 4248 O O . PRO A 1 558 ? -1.248 -4.357 57.798 1.00 84.69 558 PRO A O 1
ATOM 4251 N N . SER A 1 559 ? -1.513 -2.268 57.009 1.00 83.25 559 SER A N 1
ATOM 4252 C CA . SER A 1 559 ? -1.472 -1.633 58.330 1.00 83.25 559 SER A CA 1
ATOM 4253 C C . SER A 1 559 ? -2.664 -2.045 59.208 1.00 83.25 559 SER A C 1
ATOM 4255 O O . SER A 1 559 ? -2.490 -2.273 60.405 1.00 83.25 559 SER A O 1
ATOM 4257 N N . ALA A 1 560 ? -3.855 -2.216 58.623 1.00 83.50 560 ALA A N 1
ATOM 4258 C CA . ALA A 1 560 ? -5.040 -2.696 59.339 1.00 83.50 560 ALA A CA 1
ATOM 4259 C C . ALA A 1 560 ? -4.869 -4.151 59.801 1.00 83.50 560 ALA A C 1
ATOM 4261 O O . ALA A 1 560 ? -5.167 -4.471 60.951 1.00 83.50 560 ALA A O 1
ATOM 4262 N N . VAL A 1 561 ? -4.306 -5.007 58.939 1.00 87.75 561 VAL A N 1
ATOM 4263 C CA . VAL A 1 561 ? -4.013 -6.416 59.253 1.00 87.75 561 VAL A CA 1
ATOM 4264 C C . VAL A 1 561 ? -3.077 -6.532 60.460 1.00 87.75 561 VAL A C 1
ATOM 4266 O O . VAL A 1 561 ? -3.328 -7.339 61.356 1.00 87.75 561 VAL A O 1
ATOM 4269 N N . SER A 1 562 ? -2.022 -5.711 60.526 1.00 85.62 562 SER A N 1
ATOM 4270 C CA . SER A 1 562 ? -1.094 -5.703 61.670 1.00 85.62 562 SER A CA 1
ATOM 4271 C C . SER A 1 562 ? -1.808 -5.341 62.973 1.00 85.62 562 SER A C 1
ATOM 4273 O O . SER A 1 562 ? -1.719 -6.072 63.958 1.00 85.62 562 SER A O 1
ATOM 4275 N N . VAL A 1 563 ? -2.578 -4.249 62.959 1.00 86.06 563 VAL A N 1
ATOM 4276 C CA . VAL A 1 563 ? -3.323 -3.767 64.130 1.00 86.06 563 VAL A CA 1
ATOM 4277 C C . VAL A 1 563 ? -4.361 -4.788 64.602 1.00 86.06 563 VAL A C 1
ATOM 4279 O O . VAL A 1 563 ? -4.531 -4.987 65.806 1.00 86.06 563 VAL A O 1
ATOM 4282 N N . ALA A 1 564 ? -5.062 -5.438 63.672 1.00 87.44 564 ALA A N 1
ATOM 4283 C CA . ALA A 1 564 ? -6.056 -6.451 63.998 1.00 87.44 564 ALA A CA 1
ATOM 4284 C C . ALA A 1 564 ? -5.420 -7.669 64.673 1.00 87.44 564 ALA A C 1
ATOM 4286 O O . ALA A 1 564 ? -5.915 -8.142 65.696 1.00 87.44 564 ALA A O 1
ATOM 4287 N N . ASN A 1 565 ? -4.291 -8.142 64.139 1.00 88.62 565 ASN A N 1
ATOM 4288 C CA . ASN A 1 565 ? -3.557 -9.266 64.710 1.00 88.62 565 ASN A CA 1
ATOM 4289 C C . ASN A 1 565 ? -3.011 -8.943 66.112 1.00 88.62 565 ASN A C 1
ATOM 4291 O O . ASN A 1 565 ? -3.121 -9.783 67.005 1.00 88.62 565 ASN A O 1
ATOM 4295 N N . GLU A 1 566 ? -2.499 -7.730 66.347 1.00 87.25 566 GLU A N 1
ATOM 4296 C CA . GLU A 1 566 ? -2.081 -7.278 67.685 1.00 87.25 566 GLU A CA 1
ATOM 4297 C C . GLU A 1 566 ? -3.249 -7.282 68.683 1.00 87.25 566 GLU A C 1
ATOM 4299 O O . GLU A 1 566 ? -3.128 -7.800 69.799 1.00 87.25 566 GLU A O 1
ATOM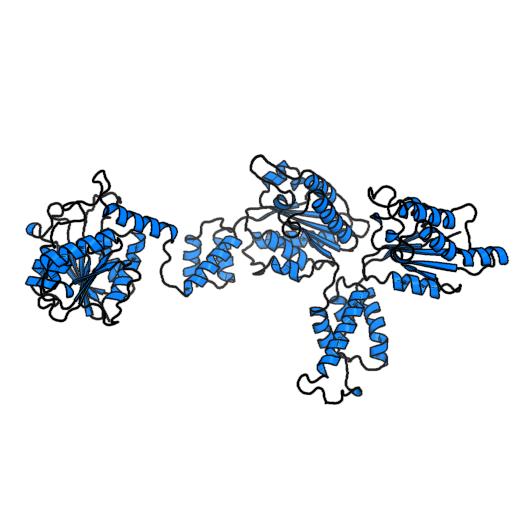 4304 N N . TYR A 1 567 ? -4.408 -6.751 68.280 1.00 86.81 567 TYR A N 1
ATOM 4305 C CA . TYR A 1 567 ? -5.599 -6.736 69.127 1.00 86.81 567 TYR A CA 1
ATOM 4306 C C . TYR A 1 567 ? -6.089 -8.155 69.444 1.00 86.81 567 TYR A C 1
ATOM 4308 O O . TYR A 1 567 ? -6.301 -8.484 70.614 1.00 86.81 567 TYR A O 1
ATOM 4316 N N . ILE A 1 568 ? -6.196 -9.019 68.431 1.00 88.50 568 ILE A N 1
ATOM 4317 C CA . ILE A 1 568 ? -6.594 -10.425 68.575 1.00 88.50 568 ILE A CA 1
ATOM 4318 C C . ILE A 1 568 ? -5.656 -11.163 69.535 1.00 88.50 568 ILE A C 1
ATOM 4320 O O . ILE A 1 568 ? -6.131 -11.823 70.460 1.00 88.50 568 ILE A O 1
ATOM 4324 N N . GLN A 1 569 ? -4.338 -11.007 69.384 1.00 86.88 569 GLN A N 1
ATOM 4325 C CA . GLN A 1 569 ? -3.360 -11.618 70.287 1.00 86.88 569 GLN A CA 1
ATOM 4326 C C . GLN A 1 569 ? -3.529 -11.129 71.731 1.00 86.88 569 GLN A C 1
ATOM 4328 O O . GLN A 1 569 ? -3.484 -11.941 72.658 1.00 86.88 569 GLN A O 1
ATOM 4333 N N . SER A 1 570 ? -3.792 -9.831 71.927 1.00 86.56 570 SER A N 1
ATOM 4334 C CA . SER A 1 570 ? -4.002 -9.254 73.261 1.00 86.56 570 SER A CA 1
ATOM 4335 C C . SER A 1 570 ? -5.258 -9.785 73.966 1.00 86.56 570 SER A C 1
ATOM 4337 O O . SER A 1 570 ? -5.272 -9.894 75.191 1.00 86.56 570 SER A O 1
ATOM 4339 N N . GLN A 1 571 ? -6.311 -10.121 73.210 1.00 87.31 571 GLN A N 1
ATOM 4340 C CA . GLN A 1 571 ? -7.613 -10.515 73.758 1.00 87.31 571 GLN A CA 1
ATOM 4341 C C . GLN A 1 571 ? -7.832 -12.028 73.830 1.00 87.31 571 GLN A C 1
ATOM 4343 O O . GLN A 1 571 ? -8.603 -12.479 74.679 1.00 87.31 571 GLN A O 1
ATOM 4348 N N . LEU A 1 572 ? -7.216 -12.803 72.930 1.00 83.50 572 LEU A N 1
ATOM 4349 C CA . LEU A 1 572 ? -7.509 -14.228 72.753 1.00 83.50 572 LEU A CA 1
ATOM 4350 C C . LEU A 1 572 ? -6.392 -15.177 73.194 1.00 83.50 572 LEU A C 1
ATOM 4352 O O . LEU A 1 572 ? -6.618 -16.372 73.099 1.00 83.50 572 LEU A O 1
ATOM 4356 N N . ALA A 1 573 ? -5.241 -14.710 73.695 1.00 73.06 573 ALA A N 1
ATOM 4357 C CA . ALA A 1 573 ? -4.149 -15.518 74.274 1.00 73.06 573 ALA A CA 1
ATOM 4358 C C . ALA A 1 573 ? -4.023 -16.969 73.724 1.00 73.06 573 ALA A C 1
ATOM 4360 O O . ALA A 1 573 ? -3.363 -17.183 72.706 1.00 73.06 573 ALA A O 1
ATOM 4361 N N . SER A 1 574 ? -4.669 -17.961 74.362 1.00 70.88 574 SER A N 1
ATOM 4362 C CA . SER A 1 574 ? -4.643 -19.395 74.007 1.00 70.88 574 SER A CA 1
ATOM 4363 C C . SER A 1 574 ? -5.538 -19.829 72.829 1.00 70.88 574 SER A C 1
ATOM 4365 O O . SER A 1 574 ? -5.341 -20.916 72.295 1.00 70.88 574 SER A O 1
ATOM 4367 N N . GLN A 1 575 ? -6.506 -19.008 72.419 1.00 76.12 575 GLN A N 1
ATOM 4368 C CA . GLN A 1 575 ? -7.446 -19.222 71.306 1.00 76.12 575 GLN A CA 1
ATOM 4369 C C . GLN A 1 575 ? -7.116 -18.367 70.070 1.00 76.12 575 GLN A C 1
ATOM 4371 O O . GLN A 1 575 ? -7.869 -18.357 69.099 1.00 76.12 575 GLN A O 1
ATOM 4376 N N . SER A 1 576 ? -5.989 -17.649 70.081 1.00 73.44 576 SER A N 1
ATOM 4377 C CA . SER A 1 576 ? -5.582 -16.743 68.995 1.00 73.44 576 SER A CA 1
ATOM 4378 C C . SER A 1 576 ? -5.481 -17.427 67.626 1.00 73.44 576 SER A C 1
ATOM 4380 O O . SER A 1 576 ? -5.771 -16.796 66.620 1.00 73.44 576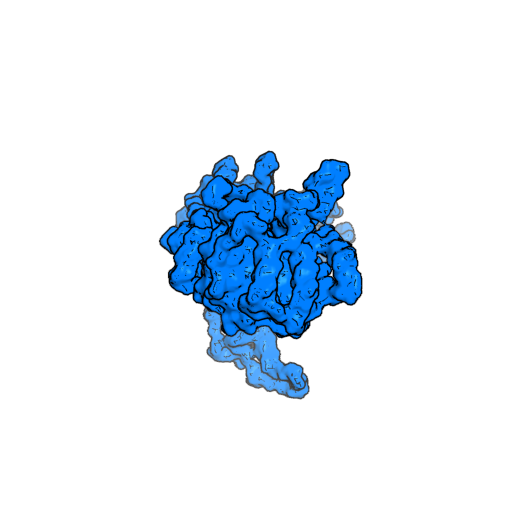 SER A O 1
ATOM 4382 N N . SER A 1 577 ? -5.171 -18.726 67.572 1.00 78.12 577 SER A N 1
ATOM 4383 C CA . SER A 1 577 ? -5.124 -19.503 66.324 1.00 78.12 577 SER A CA 1
ATOM 4384 C C . SER A 1 577 ? -6.488 -19.725 65.656 1.00 78.12 577 SER A C 1
ATOM 4386 O O . SER A 1 577 ? -6.529 -20.162 64.509 1.00 78.12 577 SER A O 1
ATOM 4388 N N . GLN A 1 578 ? -7.600 -19.441 66.344 1.00 86.69 578 GLN A N 1
ATOM 4389 C CA . GLN A 1 578 ? -8.955 -19.574 65.796 1.00 86.69 578 GLN A CA 1
ATOM 4390 C C . GLN A 1 578 ? -9.400 -18.340 64.999 1.00 86.69 578 GLN A C 1
ATOM 4392 O O . GLN A 1 578 ? -10.324 -18.456 64.195 1.00 86.69 578 GLN A O 1
ATOM 4397 N N . ALA A 1 579 ? -8.757 -17.181 65.189 1.00 91.06 579 ALA A N 1
ATOM 4398 C CA . ALA A 1 579 ? -9.011 -15.963 64.421 1.00 91.06 579 ALA A CA 1
ATOM 4399 C C . ALA A 1 579 ? -7.789 -15.604 63.573 1.00 91.06 579 ALA A C 1
ATOM 4401 O O . ALA A 1 579 ? -6.714 -15.341 64.102 1.00 91.06 579 ALA A O 1
ATOM 4402 N N . THR A 1 580 ? -7.966 -15.558 62.255 1.00 91.06 580 THR A N 1
ATOM 4403 C CA . THR A 1 580 ? -6.911 -15.169 61.312 1.00 91.06 580 THR A CA 1
ATOM 4404 C C . THR A 1 580 ? -7.343 -13.919 60.562 1.00 91.06 580 THR A C 1
ATOM 4406 O O . THR A 1 580 ? -8.484 -13.837 60.117 1.00 91.06 580 THR A O 1
ATOM 4409 N N . VAL A 1 581 ? -6.439 -12.954 60.397 1.00 91.88 581 VAL A N 1
ATOM 4410 C CA . VAL A 1 581 ? -6.653 -11.797 59.519 1.00 91.88 581 VAL A CA 1
ATOM 4411 C C . VAL A 1 581 ? -5.627 -11.845 58.402 1.00 91.88 581 VAL A C 1
ATOM 4413 O O . VAL A 1 581 ? -4.424 -11.853 58.674 1.00 91.88 581 VAL A O 1
ATOM 4416 N N . ILE A 1 582 ? -6.096 -11.877 57.156 1.00 90.94 582 ILE A N 1
ATOM 4417 C CA . ILE A 1 582 ? -5.232 -11.889 55.973 1.00 90.94 582 ILE A CA 1
ATOM 4418 C C . ILE A 1 582 ? -5.413 -10.611 55.160 1.00 90.94 582 ILE A C 1
ATOM 4420 O O . ILE A 1 582 ? -6.499 -10.025 55.110 1.00 90.94 582 ILE A O 1
ATOM 4424 N N . GLN A 1 583 ? -4.334 -10.206 54.495 1.00 89.62 583 GLN A N 1
ATOM 4425 C CA . GLN A 1 583 ? -4.412 -9.165 53.486 1.00 89.62 583 GLN A CA 1
ATOM 4426 C C . GLN A 1 583 ? -5.019 -9.748 52.207 1.00 89.62 583 GLN A C 1
ATOM 4428 O O . GLN A 1 583 ? -4.506 -10.735 51.679 1.00 89.62 583 GLN A O 1
ATOM 4433 N N . GLY A 1 584 ? -6.074 -9.132 51.684 1.00 84.88 584 GLY A N 1
ATOM 4434 C CA . GLY A 1 584 ? -6.678 -9.579 50.435 1.00 84.88 584 GLY A CA 1
ATOM 4435 C C . GLY A 1 584 ? -7.864 -8.737 49.989 1.00 84.88 584 GLY A C 1
ATOM 4436 O O . GLY A 1 584 ? -8.393 -7.915 50.734 1.00 84.88 584 GLY A O 1
ATOM 4437 N N . ASP A 1 585 ? -8.280 -8.957 48.746 1.00 86.25 585 ASP A N 1
ATOM 4438 C CA . ASP A 1 585 ? -9.446 -8.308 48.157 1.00 86.25 585 ASP A CA 1
ATOM 4439 C C . ASP A 1 585 ? -10.659 -9.246 48.214 1.00 86.25 585 ASP A C 1
ATOM 4441 O O . ASP A 1 585 ? -10.642 -10.358 47.683 1.00 86.25 585 ASP A O 1
ATOM 4445 N N . PHE A 1 586 ? -11.738 -8.780 48.845 1.00 87.44 586 PHE A N 1
ATOM 4446 C CA . PHE A 1 586 ? -12.991 -9.522 48.988 1.00 87.44 586 PHE A CA 1
ATOM 4447 C C . PHE A 1 586 ? -13.539 -10.007 47.644 1.00 87.44 586 PHE A C 1
ATOM 4449 O O . PHE A 1 586 ? -14.027 -11.134 47.533 1.00 87.44 586 PHE A O 1
ATOM 4456 N N . PHE A 1 587 ? -13.416 -9.184 46.601 1.00 86.19 587 PHE A N 1
ATOM 4457 C CA . PHE A 1 587 ? -13.971 -9.492 45.289 1.00 86.19 587 PHE A CA 1
ATOM 4458 C C . PHE A 1 587 ? -13.216 -10.608 44.567 1.00 86.19 587 PHE A C 1
ATOM 4460 O O . PHE A 1 587 ? -13.802 -11.268 43.708 1.00 86.19 587 PHE A O 1
ATOM 4467 N N . THR A 1 588 ? -11.972 -10.897 44.955 1.00 85.00 588 THR A N 1
ATOM 4468 C CA . THR A 1 588 ? -11.145 -11.976 44.383 1.00 85.00 588 THR A CA 1
ATOM 4469 C C . THR A 1 588 ? -10.863 -13.117 45.365 1.00 85.00 588 THR A C 1
ATOM 4471 O O . THR A 1 588 ? -10.343 -14.154 44.953 1.00 85.00 588 THR A O 1
ATOM 4474 N N . HIS A 1 589 ? -11.260 -12.975 46.637 1.00 84.25 589 HIS A N 1
ATOM 4475 C CA . HIS A 1 589 ? -11.058 -13.986 47.675 1.00 84.25 589 HIS A CA 1
ATOM 4476 C C . HIS A 1 589 ? -11.663 -15.343 47.295 1.00 84.25 589 HIS A C 1
ATOM 4478 O O . HIS A 1 589 ? -12.838 -15.439 46.911 1.00 84.25 589 HIS A O 1
ATOM 4484 N N . LYS A 1 590 ? -10.857 -16.396 47.460 1.00 81.62 590 LYS A N 1
ATOM 4485 C CA . LYS A 1 590 ? -11.237 -17.800 47.283 1.00 81.62 590 LYS A CA 1
ATOM 4486 C C . LYS A 1 590 ? -10.966 -18.547 48.584 1.00 81.62 590 LYS A C 1
ATOM 4488 O O . LYS A 1 590 ? -9.878 -18.455 49.140 1.00 81.62 590 LYS A O 1
ATOM 4493 N N . ASP A 1 591 ? -11.957 -19.295 49.058 1.00 79.88 591 ASP A N 1
ATOM 4494 C CA . ASP A 1 591 ? -11.791 -20.175 50.214 1.00 79.88 591 ASP A CA 1
ATOM 4495 C C . ASP A 1 591 ? -10.933 -21.384 49.821 1.00 79.88 591 ASP A C 1
ATOM 4497 O O . ASP A 1 591 ? -11.391 -22.259 49.084 1.00 79.88 591 ASP A O 1
ATOM 4501 N N . GLU A 1 592 ? -9.697 -21.442 50.318 1.00 72.75 592 GLU A N 1
ATOM 4502 C CA . GLU A 1 592 ? -8.738 -22.515 50.019 1.00 72.75 592 GLU A CA 1
ATOM 4503 C C . GLU A 1 592 ? -9.270 -23.908 50.383 1.00 72.75 592 GLU A C 1
ATOM 4505 O O . GLU A 1 592 ? -8.945 -24.896 49.728 1.00 72.75 592 GLU A O 1
ATOM 4510 N N . SER A 1 593 ? -10.143 -23.998 51.391 1.00 71.62 593 SER A N 1
ATOM 4511 C CA . SER A 1 593 ? -10.743 -25.269 51.804 1.00 71.62 593 SER A CA 1
ATOM 4512 C C . SER A 1 593 ? -11.851 -25.758 50.863 1.00 71.62 593 SER A C 1
ATOM 4514 O O . SER A 1 593 ? -12.244 -26.922 50.938 1.00 71.62 593 SER A O 1
ATOM 4516 N N . SER A 1 594 ? -12.371 -24.881 49.992 1.00 73.44 594 SER A N 1
ATOM 4517 C CA . SER A 1 594 ? -13.544 -25.115 49.133 1.00 73.44 594 SER A CA 1
ATOM 4518 C C . SER A 1 594 ? -14.824 -25.538 49.880 1.00 73.44 594 SER A C 1
ATOM 4520 O O . SER A 1 594 ? -15.761 -26.035 49.256 1.00 73.44 594 SER A O 1
ATOM 4522 N N . GLN A 1 595 ? -14.895 -25.352 51.205 1.00 78.69 595 GLN A N 1
ATOM 4523 C CA . GLN A 1 595 ? -16.060 -25.727 52.024 1.00 78.69 595 GLN A CA 1
ATOM 4524 C C . GLN A 1 595 ? -17.109 -24.606 52.112 1.00 78.69 595 GLN A C 1
ATOM 4526 O O . GLN A 1 595 ? -18.275 -24.876 52.410 1.00 78.69 595 GLN A O 1
ATOM 4531 N N . GLY A 1 596 ? -16.710 -23.360 51.841 1.00 86.50 596 GLY A N 1
ATOM 4532 C CA . GLY A 1 596 ? -17.504 -22.163 52.097 1.00 86.50 596 GLY A CA 1
ATOM 4533 C C . GLY A 1 596 ? -17.629 -21.859 53.595 1.00 86.50 596 GLY A C 1
ATOM 4534 O O . GLY A 1 596 ? -17.302 -22.685 54.455 1.00 86.50 596 GLY A O 1
ATOM 4535 N N . TYR A 1 597 ? -18.098 -20.655 53.917 1.00 92.62 597 TYR A N 1
ATOM 4536 C CA . TYR A 1 597 ? -18.284 -20.216 55.305 1.00 92.62 597 TYR A CA 1
ATOM 4537 C C . TYR A 1 597 ? -19.725 -20.432 55.771 1.00 92.62 597 TYR A C 1
ATOM 4539 O O . TYR A 1 597 ? -20.661 -20.254 55.002 1.00 92.62 597 TYR A O 1
ATOM 4547 N N . ASP A 1 598 ? -19.913 -20.810 57.036 1.00 92.88 598 ASP A N 1
ATOM 4548 C CA . ASP A 1 598 ? -21.238 -20.984 57.640 1.00 92.88 598 ASP A CA 1
ATOM 4549 C C . ASP A 1 598 ? -21.949 -19.643 57.854 1.00 92.88 598 ASP A C 1
ATOM 4551 O O . ASP A 1 598 ? -23.174 -19.561 57.722 1.00 92.88 598 ASP A O 1
ATOM 4555 N N . VAL A 1 599 ? -21.179 -18.624 58.252 1.00 93.12 599 VAL A N 1
ATOM 4556 C CA . VAL A 1 599 ? -21.677 -17.296 58.618 1.00 93.12 599 VAL A CA 1
ATOM 4557 C C . VAL A 1 599 ? -20.799 -16.216 57.995 1.00 93.12 599 VAL A C 1
ATOM 4559 O O . VAL A 1 599 ? -19.577 -16.243 58.114 1.00 93.12 599 VAL A O 1
ATOM 4562 N N . GLY A 1 600 ? -21.435 -15.246 57.355 1.00 93.81 600 GLY A N 1
ATOM 4563 C CA . GLY A 1 600 ? -20.828 -14.020 56.863 1.00 93.81 600 GLY A CA 1
ATOM 4564 C C . GLY A 1 600 ? -21.307 -12.858 57.714 1.00 93.81 600 GLY A C 1
ATOM 4565 O O . GLY A 1 600 ? -22.481 -12.823 58.082 1.00 93.81 600 GLY A O 1
ATOM 4566 N N . TYR A 1 601 ? -20.429 -11.915 58.029 1.00 94.12 601 TYR A N 1
ATOM 4567 C CA . TYR A 1 601 ? -20.798 -10.722 58.783 1.00 94.12 601 TYR A CA 1
ATOM 4568 C C . TYR A 1 601 ? -20.257 -9.468 58.100 1.00 94.12 601 TYR A C 1
ATOM 4570 O O . TYR A 1 601 ? -19.050 -9.336 57.916 1.00 94.12 601 TYR A O 1
ATOM 4578 N N . ASP A 1 602 ? -21.158 -8.560 57.724 1.00 91.62 602 ASP A N 1
ATOM 4579 C CA . ASP A 1 602 ? -20.839 -7.240 57.176 1.00 91.62 602 ASP A CA 1
ATOM 4580 C C . ASP A 1 602 ? -21.422 -6.163 58.092 1.00 91.62 602 ASP A C 1
ATOM 4582 O O . ASP A 1 602 ? -22.623 -6.157 58.372 1.00 91.62 602 ASP A O 1
ATOM 4586 N N . TYR A 1 603 ? -20.575 -5.247 58.553 1.00 87.25 603 TYR A N 1
ATOM 4587 C CA . TYR A 1 603 ? -21.016 -4.096 59.332 1.00 87.25 603 TYR A CA 1
ATOM 4588 C C . TYR A 1 603 ? -20.777 -2.784 58.589 1.00 87.25 603 TYR A C 1
ATOM 4590 O O . TYR A 1 603 ? -21.710 -2.055 58.266 1.00 87.25 603 TYR A O 1
ATOM 4598 N N . THR A 1 604 ? -19.521 -2.451 58.325 1.00 83.00 604 THR A N 1
ATOM 4599 C CA . THR A 1 604 ? -19.151 -1.184 57.683 1.00 83.00 604 THR A CA 1
ATOM 4600 C C . THR A 1 604 ? -18.558 -1.383 56.296 1.00 83.00 604 THR A C 1
ATOM 4602 O O . THR A 1 604 ? -18.129 -0.412 55.675 1.00 83.00 604 THR A O 1
ATOM 4605 N N . PHE A 1 605 ? -18.538 -2.614 55.782 1.00 88.19 605 PHE A N 1
ATOM 4606 C CA . PHE A 1 605 ? -17.831 -2.923 54.551 1.00 88.19 605 PHE A CA 1
ATOM 4607 C C . PHE A 1 605 ? -18.617 -2.425 53.335 1.00 88.19 605 PHE A C 1
ATOM 4609 O O . PHE A 1 605 ? -18.083 -1.632 52.561 1.00 88.19 605 PHE A O 1
ATOM 4616 N N . LEU A 1 606 ? -19.912 -2.748 53.203 1.00 88.12 606 LEU A N 1
ATOM 4617 C CA . LEU A 1 606 ? -20.699 -2.272 52.052 1.00 88.12 606 LEU A CA 1
ATOM 4618 C C . LEU A 1 606 ? -20.805 -0.738 51.969 1.00 88.12 606 LEU A C 1
ATOM 4620 O O . LEU A 1 606 ? -20.747 -0.168 50.877 1.00 88.12 606 LEU A O 1
ATOM 4624 N N . CYS A 1 607 ? -20.963 -0.046 53.100 1.00 85.12 607 CYS A N 1
ATOM 4625 C CA . CYS A 1 607 ? -21.075 1.417 53.110 1.00 85.12 607 CYS A CA 1
ATOM 4626 C C . CYS A 1 607 ? -19.730 2.130 52.895 1.00 85.12 607 CYS A C 1
ATOM 4628 O O . CYS A 1 607 ? -19.716 3.315 52.553 1.00 85.12 607 CYS A O 1
ATOM 4630 N N . ALA A 1 608 ? -18.616 1.408 53.044 1.00 82.69 608 ALA A N 1
ATOM 4631 C CA . ALA A 1 608 ? -17.271 1.850 52.701 1.00 82.69 608 ALA A CA 1
ATOM 4632 C C . ALA A 1 608 ? -16.894 1.585 51.231 1.00 82.69 608 ALA A C 1
ATOM 4634 O O . ALA A 1 608 ? -15.860 2.090 50.794 1.00 82.69 608 ALA A O 1
ATOM 4635 N N . LEU A 1 609 ? -17.718 0.849 50.468 1.00 83.06 609 LEU A N 1
ATOM 4636 C CA . LEU A 1 609 ? -17.524 0.561 49.040 1.00 83.06 609 LEU A CA 1
ATOM 4637 C C . LEU A 1 609 ? -18.176 1.602 48.127 1.00 83.06 609 LEU A C 1
ATOM 4639 O O . LEU A 1 609 ? -19.325 2.006 48.354 1.00 83.06 609 LEU A O 1
ATOM 4643 N N . MET A 1 610 ? -17.457 1.977 47.059 1.00 81.62 610 MET A N 1
ATOM 4644 C CA . MET A 1 610 ? -17.983 2.886 46.036 1.00 81.62 610 MET A CA 1
ATOM 4645 C C . MET A 1 610 ? -19.303 2.334 45.467 1.00 81.62 610 MET A C 1
ATOM 4647 O O . MET A 1 610 ? -19.415 1.110 45.314 1.00 81.62 610 MET A O 1
ATOM 4651 N N . PRO A 1 611 ? -20.312 3.179 45.168 1.00 81.38 611 PRO A N 1
ATOM 4652 C CA . PRO A 1 611 ? -21.616 2.723 44.681 1.00 81.38 611 PRO A CA 1
ATOM 4653 C C . PRO A 1 611 ? -21.545 1.728 43.514 1.00 81.38 611 PRO A C 1
ATOM 4655 O O . PRO A 1 611 ? -22.320 0.773 43.479 1.00 81.38 611 PRO A O 1
ATOM 4658 N N . GLU A 1 612 ? -20.571 1.892 42.621 1.00 79.94 612 GLU A N 1
ATOM 4659 C CA . GLU A 1 612 ? -20.337 1.063 41.435 1.00 79.94 612 GLU A CA 1
ATOM 4660 C C . GLU A 1 612 ? -19.893 -0.369 41.790 1.00 79.94 612 GLU A C 1
ATOM 4662 O O . GLU A 1 612 ? -20.143 -1.308 41.038 1.00 79.94 612 GLU A O 1
ATOM 4667 N N . MET A 1 613 ? -19.274 -0.572 42.959 1.00 81.56 613 MET A N 1
ATOM 4668 C CA . MET A 1 613 ? -18.772 -1.878 43.410 1.00 81.56 613 MET A CA 1
ATOM 4669 C C . MET A 1 613 ? -19.836 -2.722 44.129 1.00 81.56 613 MET A C 1
ATOM 4671 O O . MET A 1 613 ? -19.646 -3.919 44.358 1.00 81.56 613 MET A O 1
ATOM 4675 N N . ARG A 1 614 ? -20.971 -2.120 44.501 1.00 86.00 614 ARG A N 1
ATOM 4676 C CA . ARG A 1 614 ? -21.989 -2.759 45.353 1.00 86.00 614 ARG A CA 1
ATOM 4677 C C . ARG A 1 614 ? -22.706 -3.921 44.673 1.00 86.00 614 ARG A C 1
ATOM 4679 O O . ARG A 1 614 ? -23.067 -4.880 45.346 1.00 86.00 614 ARG A O 1
ATOM 4686 N N . ALA A 1 615 ? -22.864 -3.874 43.349 1.00 82.62 615 ALA A N 1
ATOM 4687 C CA . ALA A 1 615 ? -23.411 -4.995 42.583 1.00 82.62 615 ALA A CA 1
ATOM 4688 C C . ALA A 1 615 ? -22.527 -6.247 42.722 1.00 82.62 615 ALA A C 1
ATOM 4690 O O . ALA A 1 615 ? -23.022 -7.329 43.036 1.00 82.62 615 ALA A O 1
ATOM 4691 N N . LYS A 1 616 ? -21.202 -6.074 42.591 1.00 82.69 616 LYS A N 1
ATOM 4692 C CA . LYS A 1 616 ? -20.215 -7.153 42.756 1.00 82.69 616 LYS A CA 1
ATOM 4693 C C . LYS A 1 616 ? -20.182 -7.691 44.188 1.00 82.69 616 LYS A C 1
ATOM 4695 O O . LYS A 1 616 ? -19.875 -8.860 44.401 1.00 82.69 616 LYS A O 1
ATOM 4700 N N . TRP A 1 617 ? -20.501 -6.865 45.184 1.00 89.31 617 TRP A N 1
ATOM 4701 C CA . TRP A 1 617 ? -20.544 -7.295 46.585 1.00 89.31 617 TRP A CA 1
ATOM 4702 C C . TRP A 1 617 ? -21.603 -8.379 46.833 1.00 89.31 617 TRP A C 1
ATOM 4704 O O . TRP A 1 617 ? -21.299 -9.388 47.471 1.00 89.31 617 TRP A O 1
ATOM 4714 N N . GLY A 1 618 ? -22.807 -8.230 46.267 1.00 86.69 618 GLY A N 1
ATOM 4715 C CA . GLY A 1 618 ? -23.885 -9.216 46.416 1.00 86.69 618 GLY A CA 1
ATOM 4716 C C . GLY A 1 618 ? -23.535 -10.574 45.795 1.00 86.69 618 GLY A C 1
ATOM 4717 O O . GLY A 1 618 ? -23.687 -11.613 46.441 1.00 86.69 618 GLY A O 1
ATOM 4718 N N . THR A 1 619 ? -22.980 -10.573 44.576 1.00 84.75 619 THR A N 1
ATOM 4719 C CA . THR A 1 619 ? -22.539 -11.808 43.897 1.00 84.75 619 THR A CA 1
ATOM 4720 C C . THR A 1 619 ? -21.353 -12.465 44.605 1.00 84.75 619 THR A C 1
ATOM 4722 O O . THR A 1 619 ? -21.279 -13.692 44.698 1.00 84.75 619 THR A O 1
ATOM 4725 N N . SER A 1 620 ? -20.448 -11.665 45.175 1.00 87.81 620 SER A N 1
ATOM 4726 C CA . SER A 1 620 ? -19.267 -12.168 45.886 1.00 87.81 620 SER A CA 1
ATOM 4727 C C . SER A 1 620 ? -19.656 -12.880 47.181 1.00 87.81 620 SER A C 1
ATOM 4729 O O . SER A 1 620 ? -19.107 -13.940 47.481 1.00 87.81 620 SER A O 1
ATOM 4731 N N . TRP A 1 621 ? -20.669 -12.387 47.903 1.00 89.75 621 TRP A N 1
ATOM 4732 C CA . TRP A 1 621 ? -21.239 -13.128 49.028 1.00 89.75 621 TRP A CA 1
ATOM 4733 C C . TRP A 1 621 ? -21.810 -14.472 48.601 1.00 89.75 621 TRP A C 1
ATOM 4735 O O . TRP A 1 621 ? -21.540 -15.464 49.274 1.00 89.75 621 TRP A O 1
ATOM 4745 N N . HIS A 1 622 ? -22.514 -14.557 47.467 1.00 85.44 622 HIS A N 1
ATOM 4746 C CA . HIS A 1 622 ? -22.967 -15.854 46.961 1.00 85.44 622 HIS A CA 1
ATOM 4747 C C . HIS A 1 622 ? -21.789 -16.812 46.735 1.00 85.44 622 HIS A C 1
ATOM 4749 O O . HIS A 1 622 ? -21.882 -17.971 47.108 1.00 85.44 622 HIS A O 1
ATOM 4755 N N . ARG A 1 623 ? -20.641 -16.356 46.225 1.00 86.62 623 ARG A N 1
ATOM 4756 C CA . ARG A 1 623 ? -19.451 -17.215 46.078 1.00 86.62 623 ARG A CA 1
ATOM 4757 C C . ARG A 1 623 ? -18.908 -17.710 47.425 1.00 86.62 623 ARG A C 1
ATOM 4759 O O . ARG A 1 623 ? -18.622 -18.896 47.574 1.00 86.62 623 ARG A O 1
ATOM 4766 N N . VAL A 1 624 ? -18.781 -16.817 48.404 1.00 88.56 624 VAL A N 1
ATOM 4767 C CA . VAL A 1 624 ? -18.090 -17.075 49.681 1.00 88.56 624 VAL A CA 1
ATOM 4768 C C . VAL A 1 624 ? -18.875 -18.030 50.602 1.00 88.56 624 VAL A C 1
ATOM 4770 O O . VAL A 1 624 ? -18.284 -18.814 51.344 1.00 88.56 624 VAL A O 1
ATOM 4773 N N . LEU A 1 625 ? -20.210 -18.010 50.562 1.00 90.75 625 LEU A N 1
ATOM 4774 C CA . LEU A 1 625 ? -21.003 -18.374 51.743 1.00 90.75 625 LEU A CA 1
ATOM 4775 C C . LEU A 1 625 ? -21.553 -19.794 51.932 1.00 90.75 625 LEU A C 1
ATOM 4777 O O . LEU A 1 625 ? -22.463 -19.889 52.704 1.00 90.75 625 LEU A O 1
ATOM 4781 N N . ARG A 1 626 ? -21.147 -20.886 51.289 1.00 91.00 626 ARG A N 1
ATOM 4782 C CA . ARG A 1 626 ? -21.861 -22.206 51.301 1.00 91.00 626 ARG A CA 1
ATOM 4783 C C . ARG A 1 626 ? -23.426 -22.216 51.150 1.00 91.00 626 ARG A C 1
ATOM 4785 O O . ARG A 1 626 ? -24.169 -21.450 51.758 1.00 91.00 626 ARG A O 1
ATOM 4792 N N . PRO A 1 627 ? -24.019 -23.153 50.399 1.00 89.75 627 PRO A N 1
ATOM 4793 C CA . PRO A 1 627 ? -25.482 -23.307 50.375 1.00 89.75 627 PRO A CA 1
ATOM 4794 C C . PRO A 1 627 ? -26.095 -23.451 51.788 1.00 89.75 627 PRO A C 1
ATOM 4796 O O . PRO A 1 627 ? -25.629 -24.263 52.588 1.00 89.75 627 PRO A O 1
ATOM 4799 N N . GLY A 1 628 ? -27.108 -22.640 52.118 1.00 88.69 628 GLY A N 1
ATOM 4800 C CA . GLY A 1 628 ? -27.737 -22.599 53.447 1.00 88.69 628 GLY A CA 1
ATOM 4801 C C . GLY A 1 628 ? -26.958 -21.846 54.538 1.00 88.69 628 GLY A C 1
ATOM 4802 O O . GLY A 1 628 ? -27.369 -21.871 55.698 1.00 88.69 628 GLY A O 1
ATOM 4803 N N . GLY A 1 629 ? -25.834 -21.198 54.209 1.00 91.31 629 GLY A N 1
ATOM 4804 C CA . GLY A 1 629 ? -25.128 -20.284 55.114 1.00 91.31 629 GLY A CA 1
ATOM 4805 C C . GLY A 1 629 ? -25.904 -18.986 55.372 1.00 91.31 629 GLY A C 1
ATOM 4806 O O . GLY A 1 629 ? -26.780 -18.603 54.588 1.00 91.31 629 GLY A O 1
ATOM 4807 N N . PHE A 1 630 ? -25.576 -18.295 56.467 1.00 93.69 63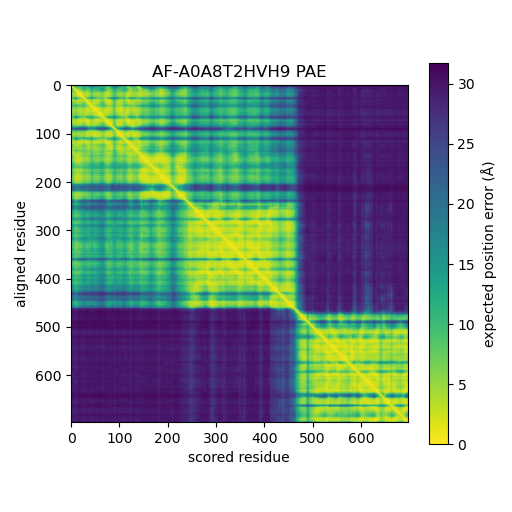0 PHE A N 1
ATOM 4808 C CA . PHE A 1 630 ? -26.234 -17.044 56.860 1.00 93.69 630 PHE A CA 1
ATOM 4809 C C . PHE A 1 630 ? -25.316 -15.834 56.679 1.00 93.69 630 PHE A C 1
ATOM 4811 O O . PHE A 1 630 ? -24.182 -15.839 57.141 1.00 93.69 630 PHE A O 1
ATOM 4818 N N . LEU A 1 631 ? -25.820 -14.771 56.061 1.00 94.00 631 LEU A N 1
ATOM 4819 C CA . LEU A 1 631 ? -25.188 -13.455 56.022 1.00 94.00 631 LEU A CA 1
ATOM 4820 C C . LEU A 1 631 ? -25.896 -12.540 57.025 1.00 94.00 631 LEU A C 1
ATOM 4822 O O . LEU A 1 631 ? -27.105 -12.342 56.929 1.00 94.00 631 LEU A O 1
ATOM 4826 N N . VAL A 1 632 ? -25.156 -11.974 57.970 1.00 93.56 632 VAL A N 1
ATOM 4827 C CA . VAL A 1 632 ? -25.640 -10.969 58.920 1.00 93.56 632 VAL A CA 1
ATOM 4828 C C . VAL A 1 632 ? -25.103 -9.610 58.483 1.00 93.56 632 VAL A C 1
ATOM 4830 O O . VAL A 1 632 ? -23.895 -9.433 58.356 1.00 93.56 632 VAL A O 1
ATOM 4833 N N . THR A 1 633 ? -25.996 -8.654 58.236 1.00 92.81 633 THR A N 1
ATOM 4834 C CA . THR A 1 633 ? -25.637 -7.300 57.795 1.00 92.81 633 THR A CA 1
ATOM 4835 C C . THR A 1 633 ? -26.148 -6.265 58.783 1.00 92.81 633 THR A C 1
ATOM 4837 O O . THR A 1 633 ? -27.361 -6.189 59.008 1.00 92.81 633 THR A O 1
ATOM 4840 N N . LEU A 1 634 ? -25.257 -5.433 59.315 1.00 89.50 634 LEU A N 1
ATOM 4841 C CA . LEU A 1 634 ? -25.624 -4.210 60.024 1.00 89.50 634 LEU A CA 1
ATOM 4842 C C . LEU A 1 634 ? -25.634 -3.046 59.029 1.00 89.50 634 LEU A C 1
ATOM 4844 O O . LEU A 1 634 ? -24.610 -2.579 58.550 1.00 89.50 634 LEU A O 1
ATOM 4848 N N . ILE A 1 635 ? -26.831 -2.596 58.687 1.00 89.38 635 ILE A N 1
ATOM 4849 C CA . ILE A 1 635 ? -27.097 -1.578 57.679 1.00 89.38 635 ILE A CA 1
ATOM 4850 C C . ILE A 1 635 ? -26.913 -0.205 58.328 1.00 89.38 635 ILE A C 1
ATOM 4852 O O . ILE A 1 635 ? -27.767 0.245 59.095 1.00 89.38 635 ILE A O 1
ATOM 4856 N N . PHE A 1 636 ? -25.800 0.451 58.003 1.00 82.69 636 PHE A N 1
ATOM 4857 C CA . PHE A 1 636 ? -25.416 1.772 58.504 1.00 82.69 636 PHE A CA 1
ATOM 4858 C C . PHE A 1 636 ? -24.594 2.549 57.455 1.00 82.69 636 PHE A C 1
ATOM 4860 O O . PHE A 1 636 ? -23.766 1.932 56.783 1.00 82.69 636 PHE A O 1
ATOM 4867 N N . PRO A 1 637 ? -24.720 3.888 57.348 1.00 76.94 637 PRO A N 1
ATOM 4868 C CA . PRO A 1 637 ? -25.744 4.744 57.946 1.00 76.94 637 PRO A CA 1
ATOM 4869 C C . PRO A 1 637 ? -27.036 4.740 57.123 1.00 76.94 637 PRO A C 1
ATOM 4871 O O . PRO A 1 637 ? -27.006 4.916 55.903 1.00 76.94 637 PRO A O 1
ATOM 4874 N N . VAL A 1 638 ? -28.174 4.590 57.805 1.00 78.69 638 VAL A N 1
ATOM 4875 C CA . VAL A 1 638 ? -29.496 4.840 57.216 1.00 78.69 638 VAL A CA 1
ATOM 4876 C C . VAL A 1 638 ? -29.857 6.299 57.475 1.00 78.69 638 VAL A C 1
ATOM 4878 O O . VAL A 1 638 ? -30.291 6.647 58.571 1.00 78.69 638 VAL A O 1
ATOM 4881 N N . ASP A 1 639 ? -29.625 7.170 56.492 1.00 66.06 639 ASP A N 1
ATOM 4882 C CA . ASP A 1 639 ? -29.919 8.602 56.610 1.00 66.06 639 ASP A CA 1
ATOM 4883 C C . ASP A 1 639 ? -30.527 9.150 55.310 1.00 66.06 639 ASP A C 1
ATOM 4885 O O . ASP A 1 639 ? -29.940 9.010 54.237 1.00 66.06 639 ASP A O 1
ATOM 4889 N N . SER A 1 640 ? -31.716 9.754 55.403 1.00 53.97 640 SER A N 1
ATOM 4890 C CA . SER A 1 640 ? -32.431 10.361 54.271 1.00 53.97 640 SER A CA 1
ATOM 4891 C C . SER A 1 640 ? -31.933 11.767 53.924 1.00 53.97 640 SER A C 1
ATOM 4893 O O . SER A 1 640 ? -32.288 12.279 52.866 1.00 53.97 640 SER A O 1
ATOM 4895 N N . GLU A 1 641 ? -31.133 12.392 54.798 1.00 54.16 641 GLU A N 1
ATOM 4896 C CA . GLU A 1 641 ? -30.708 13.797 54.674 1.00 54.16 641 GLU A CA 1
ATOM 4897 C C . GLU A 1 641 ? -29.220 13.984 54.328 1.00 54.16 641 GLU A C 1
ATOM 4899 O O . GLU A 1 641 ? -28.778 15.112 54.103 1.00 54.16 641 GLU A O 1
ATOM 4904 N N . MET A 1 642 ? -28.424 12.911 54.243 1.00 56.12 642 MET A N 1
ATOM 4905 C CA . MET A 1 642 ? -27.035 13.030 53.789 1.00 56.12 642 MET A CA 1
ATOM 4906 C C . MET A 1 642 ? -26.974 13.272 52.272 1.00 56.12 642 MET A C 1
ATOM 4908 O O . MET A 1 642 ? -27.377 12.418 51.481 1.00 56.12 642 MET A O 1
ATOM 4912 N N . GLU A 1 643 ? -26.389 14.403 51.851 1.00 54.12 643 GLU A N 1
ATOM 4913 C CA . GLU A 1 643 ? -25.823 14.532 50.498 1.00 54.12 643 GLU A CA 1
ATOM 4914 C C . GLU A 1 643 ? -24.897 13.328 50.233 1.00 54.12 643 GLU A C 1
ATOM 4916 O O . GLU A 1 643 ? -24.240 12.861 51.162 1.00 54.12 643 GLU A O 1
ATOM 4921 N N . GLN A 1 644 ? -24.816 12.819 48.994 1.00 57.69 644 GLN A N 1
ATOM 4922 C CA . GLN A 1 644 ? -23.996 11.654 48.598 1.00 57.69 644 GLN A CA 1
ATOM 4923 C C . GLN A 1 644 ? -22.467 11.898 48.715 1.00 57.69 644 GLN A C 1
ATOM 4925 O O . GLN A 1 644 ? -21.706 11.713 47.769 1.00 57.69 644 GLN A O 1
ATOM 4930 N N . LYS A 1 645 ? -21.986 12.321 49.883 1.00 59.81 645 LYS A N 1
ATOM 4931 C CA . LYS A 1 645 ? -20.583 12.530 50.235 1.00 59.81 645 LYS A CA 1
ATOM 4932 C C . LYS A 1 645 ? -20.136 11.352 51.099 1.00 59.81 645 LYS A C 1
ATOM 4934 O O . LYS A 1 645 ? -20.274 11.390 52.314 1.00 59.81 645 LYS A O 1
ATOM 4939 N N . GLY A 1 646 ? -19.649 10.278 50.479 1.00 62.34 646 GLY A N 1
ATOM 4940 C CA . GLY A 1 646 ? -19.027 9.166 51.211 1.00 62.34 646 GLY A CA 1
ATOM 4941 C C . GLY A 1 646 ? -17.507 9.298 51.343 1.00 62.34 646 GLY A C 1
ATOM 4942 O O . GLY A 1 646 ? -16.914 10.225 50.781 1.00 62.34 646 GLY A O 1
ATOM 4943 N N . PRO A 1 647 ? -16.841 8.339 52.019 1.00 70.75 647 PRO A N 1
ATOM 4944 C CA . PRO A 1 647 ? -17.379 7.253 52.846 1.00 70.75 647 PRO A CA 1
ATOM 4945 C C . PRO A 1 647 ? -17.515 7.660 54.345 1.00 70.75 647 PRO A C 1
ATOM 4947 O O . PRO A 1 647 ? -16.696 8.447 54.825 1.00 70.75 647 PRO A O 1
ATOM 4950 N N . PRO A 1 648 ? -18.497 7.116 55.104 1.00 73.56 648 PRO A N 1
ATOM 4951 C CA . PRO A 1 648 ? -19.449 6.093 54.675 1.00 73.56 648 PRO A CA 1
ATOM 4952 C C . PRO A 1 648 ? -20.550 6.693 53.803 1.00 73.56 648 PRO A C 1
ATOM 4954 O O . PRO A 1 648 ? -21.083 7.759 54.091 1.00 73.56 648 PRO A O 1
ATOM 4957 N N . TRP A 1 649 ? -20.882 6.005 52.717 1.00 82.38 649 TRP A N 1
ATOM 4958 C CA . TRP A 1 649 ? -22.024 6.371 51.886 1.00 82.38 649 TRP A CA 1
ATOM 4959 C C . TRP A 1 649 ? -23.323 5.851 52.521 1.00 82.38 649 TRP A C 1
ATOM 4961 O O . TRP A 1 649 ? -23.321 4.735 53.045 1.00 82.38 649 TRP A O 1
ATOM 4971 N N . PRO A 1 650 ? -24.446 6.584 52.412 1.00 83.88 650 PRO A N 1
ATOM 4972 C CA . PRO A 1 650 ? -25.728 6.120 52.927 1.00 83.88 650 PRO A CA 1
ATOM 4973 C C . PRO A 1 650 ? -26.183 4.828 52.231 1.00 83.88 650 PRO A C 1
ATOM 4975 O O . PRO A 1 650 ? -25.974 4.627 51.025 1.00 83.88 650 PRO A O 1
ATOM 4978 N N . VAL A 1 651 ? -26.797 3.941 53.014 1.00 86.88 651 VAL A N 1
ATOM 4979 C CA . VAL A 1 651 ? -27.338 2.645 52.577 1.00 86.88 651 VAL A CA 1
ATOM 4980 C C . VAL A 1 651 ? -28.737 2.437 53.157 1.00 86.88 651 VAL A C 1
ATOM 4982 O O . VAL A 1 651 ? -29.075 2.995 54.197 1.00 86.88 651 VAL A O 1
ATOM 4985 N N . THR A 1 652 ? -29.565 1.630 52.492 1.00 88.88 652 THR A N 1
ATOM 4986 C CA . THR A 1 652 ? -30.938 1.329 52.932 1.00 88.88 652 THR A CA 1
ATOM 4987 C C . THR A 1 652 ? -31.217 -0.174 52.898 1.00 88.88 652 THR A C 1
ATOM 4989 O O . THR A 1 652 ? -30.594 -0.891 52.109 1.00 88.88 652 THR A O 1
ATOM 4992 N N . PRO A 1 653 ? -32.169 -0.688 53.697 1.00 88.75 653 PRO A N 1
ATOM 4993 C CA . PRO A 1 653 ? -32.616 -2.078 53.585 1.00 88.75 653 PRO A CA 1
ATOM 4994 C C . PRO A 1 653 ? -33.065 -2.472 52.173 1.00 88.75 653 PRO A C 1
ATOM 4996 O O . PRO A 1 653 ? -32.828 -3.599 51.741 1.00 88.75 653 PRO A O 1
ATOM 4999 N N . GLU A 1 654 ? -33.664 -1.549 51.424 1.00 87.31 654 GLU A N 1
ATOM 5000 C CA . GLU A 1 654 ? -34.092 -1.748 50.037 1.00 87.31 654 GLU A CA 1
ATOM 5001 C C . GLU A 1 654 ? -32.901 -1.965 49.099 1.00 87.31 654 GLU A C 1
ATOM 5003 O O . GLU A 1 654 ? -32.969 -2.835 48.231 1.00 87.31 654 GLU A O 1
ATOM 5008 N N . LEU A 1 655 ? -31.793 -1.240 49.305 1.00 88.19 655 LEU A N 1
ATOM 5009 C CA . LEU A 1 655 ? -30.553 -1.454 48.558 1.00 88.19 655 LEU A CA 1
ATOM 5010 C C . LEU A 1 655 ? -30.027 -2.877 48.780 1.00 88.19 655 LEU A C 1
ATOM 5012 O O . LEU A 1 655 ? -29.757 -3.580 47.811 1.00 88.19 655 LEU A O 1
ATOM 5016 N N . TYR A 1 656 ? -29.944 -3.335 50.033 1.00 89.62 656 TYR A N 1
ATOM 5017 C CA . TYR A 1 656 ? -29.502 -4.702 50.339 1.00 89.62 656 TYR A CA 1
ATOM 5018 C C . TYR A 1 656 ? -30.428 -5.759 49.724 1.00 89.62 656 TYR A C 1
ATOM 5020 O O . TYR A 1 656 ? -29.944 -6.728 49.142 1.00 89.62 656 TYR A O 1
ATOM 5028 N N . LYS A 1 657 ? -31.755 -5.555 49.779 1.00 88.44 657 LYS A N 1
ATOM 5029 C CA . LYS A 1 657 ? -32.721 -6.438 49.101 1.00 88.44 657 LYS A CA 1
ATOM 5030 C C . LYS A 1 657 ? -32.461 -6.491 47.593 1.00 88.44 657 LYS A C 1
ATOM 5032 O O . LYS A 1 657 ? -32.459 -7.578 47.026 1.00 88.44 657 LYS A O 1
ATOM 5037 N N . GLY A 1 658 ? -32.207 -5.349 46.955 1.00 86.56 658 GLY A N 1
ATOM 5038 C CA . GLY A 1 658 ? -31.884 -5.283 45.528 1.00 86.56 658 GLY A CA 1
ATOM 5039 C C . GLY A 1 658 ? -30.603 -6.039 45.163 1.00 86.56 658 GLY A C 1
ATOM 5040 O O . GLY A 1 658 ? -30.583 -6.737 44.155 1.00 86.56 658 GLY A O 1
ATOM 5041 N N . LEU A 1 659 ? -29.568 -5.946 46.005 1.00 88.12 659 LEU A N 1
ATOM 5042 C CA . LEU A 1 659 ? -28.264 -6.580 45.778 1.00 88.12 659 LEU A CA 1
ATOM 5043 C C . LEU A 1 659 ? -28.251 -8.091 46.057 1.00 88.12 659 LEU A C 1
ATOM 5045 O O . LEU A 1 659 ? -27.545 -8.823 45.372 1.00 88.12 659 LEU A O 1
ATOM 5049 N N . LEU A 1 660 ? -28.989 -8.555 47.071 1.00 86.88 660 LEU A N 1
ATOM 5050 C CA . LEU A 1 660 ? -28.939 -9.948 47.537 1.00 86.88 660 LEU A CA 1
ATOM 5051 C C . LEU A 1 660 ? -30.093 -10.814 47.018 1.00 86.88 660 LEU A C 1
ATOM 5053 O O . LEU A 1 660 ? -29.905 -12.008 46.790 1.00 86.88 660 LEU A O 1
ATOM 5057 N N . VAL A 1 661 ? -31.286 -10.237 46.846 1.00 80.50 661 VAL A N 1
ATOM 5058 C CA . VAL A 1 661 ? -32.471 -10.975 46.375 1.00 80.50 661 VAL A CA 1
ATOM 5059 C C . VAL A 1 661 ? -32.562 -10.907 44.849 1.00 80.50 661 VAL A C 1
ATOM 5061 O O . VAL A 1 661 ? -32.710 -11.952 44.229 1.00 80.50 661 VAL A O 1
ATOM 5064 N N . GLY A 1 662 ? -32.382 -9.715 44.259 1.00 66.50 662 GLY A N 1
ATOM 5065 C CA . GLY A 1 662 ? -32.083 -9.491 42.832 1.00 66.50 662 GLY A CA 1
ATOM 5066 C C . GLY A 1 662 ? -32.900 -10.282 41.792 1.00 66.50 662 GLY A C 1
ATOM 5067 O O . GLY A 1 662 ? -33.981 -10.790 42.074 1.00 66.50 662 GLY A O 1
ATOM 5068 N N . LYS A 1 663 ? -32.395 -10.368 40.551 1.00 52.38 663 LYS A N 1
ATOM 5069 C CA . LYS A 1 663 ? -33.004 -11.187 39.477 1.00 52.38 663 LYS A CA 1
ATOM 5070 C C . LYS A 1 663 ? -32.812 -12.697 39.689 1.00 52.38 663 LYS A C 1
ATOM 5072 O O . LYS A 1 663 ? -33.628 -13.469 39.195 1.00 52.38 663 LYS A O 1
ATOM 5077 N N . ASP A 1 664 ? -31.791 -13.090 40.452 1.00 60.50 664 ASP A N 1
ATOM 5078 C CA . ASP A 1 664 ? -31.316 -14.479 40.524 1.00 60.50 664 ASP A CA 1
ATOM 5079 C C . ASP A 1 664 ? -31.690 -15.205 41.831 1.00 60.50 664 ASP A C 1
ATOM 5081 O O . ASP A 1 664 ? -31.405 -16.389 41.981 1.00 60.50 664 ASP A O 1
ATOM 5085 N N . GLY A 1 665 ? -32.332 -14.529 42.797 1.00 71.56 665 GLY A N 1
ATOM 5086 C CA . GLY A 1 665 ? -32.850 -15.168 44.016 1.00 71.56 665 GLY A CA 1
ATOM 5087 C C . GLY A 1 665 ? -31.783 -15.760 44.948 1.00 71.56 665 GLY A C 1
ATOM 5088 O O . GLY A 1 665 ? -32.089 -16.669 45.720 1.00 71.56 665 GLY A O 1
ATOM 5089 N N . LEU A 1 666 ? -30.541 -15.263 44.886 1.00 80.06 666 LEU A N 1
ATOM 5090 C CA . LEU A 1 666 ? -29.363 -15.865 45.535 1.00 80.06 666 LEU A CA 1
ATOM 5091 C C . LEU A 1 666 ? -29.476 -15.952 47.067 1.00 80.06 666 LEU A C 1
ATOM 5093 O O . LEU A 1 666 ? -28.900 -16.855 47.682 1.00 80.06 666 LEU A O 1
ATOM 5097 N N . PHE A 1 667 ? -30.211 -15.027 47.687 1.00 90.00 667 PHE A N 1
ATOM 5098 C CA . PHE A 1 667 ? -30.448 -14.989 49.128 1.00 90.00 667 PHE A CA 1
ATOM 5099 C C . PHE A 1 667 ? -31.922 -14.765 49.466 1.00 90.00 667 PHE A C 1
ATOM 5101 O O . PHE A 1 667 ? -32.652 -14.050 48.780 1.00 90.00 667 PHE A O 1
ATOM 5108 N N . LYS A 1 668 ? -32.341 -15.319 50.607 1.00 90.56 668 LYS A N 1
ATOM 5109 C CA . LYS A 1 668 ? -33.662 -15.111 51.203 1.00 90.56 668 LYS A CA 1
ATOM 5110 C C . LYS A 1 668 ? -33.541 -14.326 52.505 1.00 90.56 668 LYS A C 1
ATOM 5112 O O . LYS A 1 668 ? -32.846 -14.756 53.421 1.00 90.56 668 LYS A O 1
ATOM 5117 N N . LEU A 1 669 ? -34.259 -13.210 52.616 1.00 92.50 669 LEU A N 1
ATOM 5118 C CA . LEU A 1 669 ? -34.345 -12.436 53.858 1.00 92.50 669 LEU A CA 1
ATOM 5119 C C . LEU A 1 669 ? -35.084 -13.240 54.944 1.00 92.50 669 LEU A C 1
ATOM 5121 O O . LEU A 1 669 ? -36.191 -13.728 54.707 1.00 92.50 669 LEU A O 1
ATOM 5125 N N . LYS A 1 670 ? -34.475 -13.375 56.126 1.00 92.00 670 LYS A N 1
ATOM 5126 C CA . LYS A 1 670 ? -35.024 -14.100 57.286 1.00 92.00 670 LYS A CA 1
ATOM 5127 C C . LYS A 1 670 ? -35.512 -13.172 58.388 1.00 92.00 670 LYS A C 1
ATOM 5129 O O . LYS A 1 670 ? -36.588 -13.405 58.925 1.00 92.00 670 LYS A O 1
ATOM 5134 N N . SER A 1 671 ? -34.741 -12.134 58.697 1.00 92.19 671 SER A N 1
ATOM 5135 C CA . SER A 1 671 ? -35.128 -11.076 59.633 1.00 92.19 671 SER A CA 1
ATOM 5136 C C . SER A 1 671 ? -34.588 -9.733 59.147 1.00 92.19 671 SER A C 1
ATOM 5138 O O . SER A 1 671 ? -33.537 -9.682 58.506 1.00 92.19 671 SER A O 1
ATOM 5140 N N . LEU A 1 672 ? -35.341 -8.670 59.421 1.00 92.12 672 LEU A N 1
ATOM 5141 C CA . LEU A 1 672 ? -34.952 -7.275 59.257 1.00 92.12 672 LEU A CA 1
ATOM 5142 C C . LEU A 1 672 ? -35.544 -6.502 60.435 1.00 92.12 672 LEU A C 1
ATOM 5144 O O . LEU A 1 672 ? -36.756 -6.300 60.496 1.00 92.12 672 LEU A O 1
ATOM 5148 N N . GLU A 1 673 ? -34.688 -6.060 61.345 1.00 90.50 673 GLU A N 1
ATOM 5149 C CA . GLU A 1 673 ? -35.079 -5.398 62.587 1.00 90.50 673 GLU A CA 1
ATOM 5150 C C . GLU A 1 673 ? -34.296 -4.099 62.763 1.00 90.50 673 GLU A C 1
ATOM 5152 O O . GLU A 1 673 ? -33.136 -3.987 62.364 1.00 90.50 673 GLU A O 1
ATOM 5157 N N . LYS A 1 674 ? -34.939 -3.084 63.343 1.00 88.69 674 LYS A N 1
ATOM 5158 C CA . LYS A 1 674 ? -34.251 -1.844 63.706 1.00 88.69 674 LYS A CA 1
ATOM 5159 C C . LYS A 1 674 ? -33.414 -2.106 64.956 1.00 88.69 674 LYS A C 1
ATOM 5161 O O . LYS A 1 674 ? -33.939 -2.656 65.922 1.00 88.69 674 LYS A O 1
ATOM 5166 N N . VAL A 1 675 ? -32.144 -1.706 64.950 1.00 87.00 675 VAL A N 1
ATOM 5167 C CA . VAL A 1 675 ? -31.275 -1.893 66.120 1.00 87.00 675 VAL A CA 1
ATOM 5168 C C . VAL A 1 675 ? -31.762 -0.969 67.246 1.00 87.00 675 VAL A C 1
ATOM 5170 O O . VAL A 1 675 ? -31.939 0.227 66.999 1.00 87.00 675 VAL A O 1
ATOM 5173 N N . PRO A 1 676 ? -32.011 -1.483 68.468 1.00 85.44 676 PRO A N 1
ATOM 5174 C CA . PRO A 1 676 ? -32.380 -0.648 69.607 1.00 85.44 676 PRO A CA 1
ATOM 5175 C C . PRO A 1 676 ? -31.319 0.419 69.897 1.00 85.44 676 PRO A C 1
ATOM 5177 O O . PRO A 1 676 ? -30.121 0.164 69.765 1.00 85.44 676 PRO A O 1
ATOM 5180 N N . ASP A 1 677 ? -31.737 1.600 70.353 1.00 82.25 677 ASP A N 1
ATOM 5181 C CA . ASP A 1 677 ? -30.814 2.714 70.629 1.00 82.25 677 ASP A CA 1
ATOM 5182 C C . ASP A 1 677 ? -29.754 2.348 71.684 1.00 82.25 677 ASP A C 1
ATOM 5184 O O . ASP A 1 677 ? -28.607 2.774 71.586 1.00 82.25 677 ASP A O 1
ATOM 5188 N N . GLU A 1 678 ? -30.114 1.493 72.645 1.00 81.44 678 GLU A N 1
ATOM 5189 C CA . GLU A 1 678 ? -29.227 0.969 73.696 1.00 81.44 678 GLU A CA 1
ATOM 5190 C C . GLU A 1 678 ? -28.154 0.003 73.161 1.00 81.44 678 GLU A C 1
ATOM 5192 O O . GLU A 1 678 ? -27.103 -0.166 73.780 1.00 81.44 678 GLU A O 1
ATOM 5197 N N . GLN A 1 679 ? -28.416 -0.631 72.013 1.00 81.81 679 GLN A N 1
ATOM 5198 C CA . GLN A 1 679 ? -27.517 -1.581 71.346 1.00 81.81 679 GLN A CA 1
ATOM 5199 C C . GLN A 1 679 ? -26.758 -0.951 70.168 1.00 81.81 679 GLN A C 1
ATOM 5201 O O . GLN A 1 679 ? -25.843 -1.569 69.622 1.00 81.81 679 GLN A O 1
ATOM 5206 N N . SER A 1 680 ? -27.122 0.276 69.789 1.00 77.69 680 SER A N 1
ATOM 5207 C CA . SER A 1 680 ? -26.464 1.053 68.738 1.00 77.69 680 SER A CA 1
ATOM 5208 C C . SER A 1 680 ? -25.192 1.719 69.271 1.00 77.69 680 SER A C 1
ATOM 5210 O O . SER A 1 680 ? -25.081 2.048 70.455 1.00 77.69 680 SER A O 1
ATOM 5212 N N . HIS A 1 681 ? -24.211 1.973 68.404 1.00 73.81 681 HIS A N 1
ATOM 5213 C CA . HIS A 1 681 ? -23.025 2.726 68.828 1.00 73.81 681 HIS A CA 1
ATOM 5214 C C . HIS A 1 681 ? -23.392 4.192 69.165 1.00 73.81 681 HIS A C 1
ATOM 5216 O O . HIS A 1 681 ? -24.237 4.777 68.476 1.00 73.81 681 HIS A O 1
ATOM 5222 N N . PRO A 1 682 ? -22.741 4.847 70.154 1.00 66.06 682 PRO A N 1
ATOM 5223 C CA . PRO A 1 682 ? -22.904 6.283 70.389 1.00 66.06 682 PRO A CA 1
ATOM 5224 C C . PRO A 1 682 ? -22.739 7.095 69.092 1.00 66.06 682 PRO A C 1
ATOM 5226 O O . PRO A 1 682 ? -21.721 6.987 68.408 1.00 66.06 682 PRO A O 1
ATOM 5229 N N . GLY A 1 683 ? -23.765 7.870 68.725 1.00 66.81 683 GLY A N 1
ATOM 5230 C CA . GLY A 1 683 ? -23.822 8.634 67.467 1.00 66.81 683 GLY A CA 1
ATOM 5231 C C . GLY A 1 683 ? -24.513 7.934 66.286 1.00 66.81 683 GLY A C 1
ATOM 5232 O O . GLY A 1 683 ? -24.710 8.570 65.253 1.00 66.81 683 GLY A O 1
ATOM 5233 N N . ARG A 1 684 ? -24.917 6.663 66.431 1.00 75.69 684 ARG A N 1
ATOM 5234 C CA . ARG A 1 684 ? -25.632 5.878 65.402 1.00 75.69 684 ARG A CA 1
ATOM 5235 C C . ARG A 1 684 ? -27.056 5.466 65.798 1.00 75.69 684 ARG A C 1
ATOM 5237 O O . ARG A 1 684 ? -27.782 4.926 64.967 1.00 75.69 684 ARG A O 1
ATOM 5244 N N . ALA A 1 685 ? -27.464 5.768 67.034 1.00 77.25 685 ALA A N 1
ATOM 5245 C CA . ALA A 1 685 ? -28.804 5.494 67.556 1.00 77.25 685 ALA A CA 1
ATOM 5246 C C . ALA A 1 685 ? -29.904 5.955 66.584 1.00 77.25 685 ALA A C 1
ATOM 5248 O O . ALA A 1 685 ? -29.845 7.049 66.015 1.00 77.25 685 ALA A O 1
ATOM 5249 N N . GLY A 1 686 ? -30.886 5.085 66.358 1.00 76.44 686 GLY A N 1
ATOM 5250 C CA . GLY A 1 686 ? -31.979 5.305 65.421 1.00 76.44 686 GLY A CA 1
ATOM 5251 C C . GLY A 1 686 ? -31.643 5.168 63.928 1.00 76.44 686 GLY A C 1
ATOM 5252 O O . GLY A 1 686 ? -32.586 5.223 63.133 1.00 76.44 686 GLY A O 1
ATOM 5253 N N . LYS A 1 687 ? -30.370 4.963 63.545 1.00 80.19 687 LYS A N 1
ATOM 5254 C CA . LYS A 1 687 ? -29.875 4.946 62.148 1.00 80.19 687 LYS A CA 1
ATOM 5255 C C . LYS A 1 687 ? -29.291 3.598 61.694 1.00 80.19 687 LYS A C 1
ATOM 5257 O O . LYS A 1 687 ? -28.609 3.544 60.668 1.00 80.19 687 LYS A O 1
ATOM 5262 N N . GLU A 1 688 ? -29.547 2.528 62.445 1.00 85.75 688 GLU A N 1
ATOM 5263 C CA . GLU A 1 688 ? -29.018 1.182 62.191 1.00 85.75 688 GLU A CA 1
ATOM 5264 C C . GLU A 1 688 ? -30.154 0.156 62.071 1.00 85.75 688 GLU A C 1
ATOM 5266 O O . GLU A 1 688 ? -31.108 0.150 62.855 1.00 85.75 688 GLU A O 1
ATOM 5271 N N . TYR A 1 689 ? -30.046 -0.730 61.082 1.00 90.25 689 TYR A N 1
ATOM 5272 C CA . TYR A 1 689 ? -30.890 -1.922 60.955 1.00 90.25 689 TYR A CA 1
ATOM 5273 C C . TYR A 1 689 ? -30.009 -3.161 60.925 1.00 90.25 689 TYR A C 1
ATOM 5275 O O . TYR A 1 689 ? -28.920 -3.134 60.364 1.00 90.25 689 TYR A O 1
ATOM 5283 N N . MET A 1 690 ? -30.492 -4.263 61.478 1.00 91.38 690 MET A N 1
ATOM 5284 C CA . MET A 1 690 ? -29.861 -5.566 61.354 1.00 91.38 690 MET A CA 1
ATOM 5285 C C . MET A 1 690 ? -30.717 -6.440 60.447 1.00 91.38 690 MET A C 1
ATOM 5287 O O . MET A 1 690 ? -31.931 -6.530 60.625 1.00 91.38 690 MET A O 1
ATOM 5291 N N . ALA A 1 691 ? -30.087 -7.079 59.466 1.00 92.75 691 ALA A N 1
ATOM 5292 C CA . ALA A 1 691 ? -30.748 -8.039 58.597 1.00 92.75 691 ALA A CA 1
ATOM 5293 C C . ALA A 1 691 ? -29.980 -9.358 58.550 1.00 92.75 691 ALA A C 1
ATOM 5295 O O . ALA A 1 691 ? -28.749 -9.375 58.553 1.00 92.75 691 ALA A O 1
ATOM 5296 N N . VAL A 1 692 ? -30.727 -10.459 58.494 1.00 92.75 692 VAL A N 1
ATOM 5297 C CA . VAL A 1 692 ? -30.190 -11.815 58.362 1.00 92.75 692 VAL A CA 1
ATOM 5298 C C . VAL A 1 692 ? -30.705 -12.420 57.065 1.00 92.75 692 VAL A C 1
ATOM 5300 O O . VAL A 1 692 ? -31.916 -12.477 56.834 1.00 92.75 692 VAL A O 1
ATOM 5303 N N . TRP A 1 693 ? -29.788 -12.896 56.231 1.00 93.25 693 TRP A N 1
ATOM 5304 C CA . TRP A 1 693 ? -30.059 -13.456 54.911 1.00 93.25 693 TRP A CA 1
ATOM 5305 C C . TRP A 1 693 ? -29.569 -14.900 54.856 1.00 93.25 693 TRP A C 1
ATOM 5307 O O . TRP A 1 693 ? -28.482 -15.202 55.331 1.00 93.25 693 TRP A O 1
ATOM 5317 N N . GLU A 1 694 ? -30.345 -15.799 54.266 1.00 92.75 694 GLU A N 1
ATOM 5318 C CA . GLU A 1 694 ? -29.955 -17.195 54.051 1.00 92.75 694 GLU A CA 1
ATOM 5319 C C . GLU A 1 694 ? -29.612 -17.410 52.579 1.00 92.75 694 GLU A C 1
ATOM 5321 O O . GLU A 1 694 ? -30.451 -17.164 51.703 1.00 92.75 694 GLU A O 1
ATOM 5326 N N . ARG A 1 695 ? -28.399 -17.898 52.309 1.00 90.31 695 ARG A N 1
ATOM 5327 C CA . ARG A 1 695 ? -27.964 -18.260 50.959 1.00 90.31 695 ARG A CA 1
ATOM 5328 C C . ARG A 1 695 ? -28.799 -19.433 50.442 1.00 90.31 695 ARG A C 1
ATOM 5330 O O . ARG A 1 695 ? -28.850 -20.484 51.080 1.00 90.31 695 ARG A O 1
ATOM 5337 N N . GLN A 1 696 ? -29.431 -19.253 49.286 1.00 88.00 696 GLN A N 1
ATOM 5338 C CA . GLN A 1 696 ? -30.177 -20.319 48.615 1.00 88.00 696 GLN A CA 1
ATOM 5339 C C . GLN A 1 696 ? -29.229 -21.277 47.869 1.00 88.00 696 GLN A C 1
ATOM 5341 O O . GLN A 1 696 ? -28.047 -20.967 47.688 1.00 88.00 696 GLN A O 1
ATOM 5346 N N . ALA A 1 697 ? -29.742 -22.468 47.540 1.00 74.06 697 ALA A N 1
ATOM 5347 C CA . ALA A 1 697 ? -28.977 -23.572 46.954 1.00 74.06 697 ALA A CA 1
ATOM 5348 C C . ALA A 1 697 ? -28.465 -23.279 45.542 1.00 74.06 697 ALA A C 1
ATOM 5350 O O . ALA A 1 697 ? -29.225 -22.653 44.770 1.00 74.06 697 ALA A O 1
#

pLDDT: mean 82.22, std 11.26, range [35.0, 96.38]

Foldseek 3Di:
DAAEAEEEEAPQQCLVVVLQVVQVVQPFDHEAEDEQVNLDDPDPPSSLVSLVVLCVVVLVQCVVQPPNGTAYEYEYEANLSLFFAPPPDPPDPCSSVVNNVSNCCAQPNPSHGPRYHYYYYHHDPPGGYVSQCDPSHNPHYDYRFADDLVRQLVLLCVLCVVCVVVVQADPQDDSSVVSLLCQQAHSNLSNQLVVQLLVQLQVVQQDPVDNPDDRPVVPRHRHNVSSVVSPVVRDHPAADDLVVLVVLQVPADADLDDLSVVVLVVLLVVLVCCVPPQVPLEAFEEEEEAPQQSLSSSLSVSQVVSVFRHEEEDDLVVVPPHDLVRLLVVVVVSLVSLLSGLEYEYEDEAVCVSQVADPVVGDGNVSSLVSLLCSLQDRRPRSHGYYYYYYHNCQVVCVVSCNNVSHPYYDYRFADALSSLLSRCVVVVQDDPVVSNVVSVPDDGRHHPSRSVVVSVVVVVCVVPPPDDDPPVVVVVLLVVQQVQLDQDPVRNHDDAPDPLHLVADFLVLLVCLVVCPLNSVQQAPFEEEEEPCQLVRVVLSSVVSHHQAYEYEDQHPSRQVNNLVSLCVRPVVSSVRYHYDHDDLLPDDDPVQQAGQEYEEEQVLLQDDPSCLLSVQVSCLRRHPAFHKYKYKQPQQDPPDDQDDDSGHDDPVSVCCNHCNPPRQKDWDDKAAQAQVRDRVVRRPGIIMTMITGHD

Radius of gyration: 42.37 Å; Cα contacts (8 Å, |Δi|>4): 1128; chains: 1; bounding box: 77×71×124 Å

Sequence (697 aa):
MSKVFYCTAPPGTGKTLIARQIGKMLNGKEPKIVNGPEVLSKYVGASEENVRNLFKDAEADYQRMGDASDLHVIIFDEIDAICKQRGSVQSGSGVHDTVVNQLLTKIDGVDALNNILLIGMTNRKDMLDDALLRPGRLEVQVEIGLPNERGRLQILQIHTSRMSQNSFLSRDVDLYELSQKTKNFSGAEIEGLVKSATSFALNRQVDVNDLSKPIDEENIKVTMVDFLSALDEVKPAFGATIDALDSYRLHGVVDYGRRHQHLLSSCRTLVRQVQSSEVTPLITVLLEGPQGTGKTALAATVAIESGFPFVKVVSAEAMVGYSEAAKCQTISKIFDDAYKSPLSVIVLDEIERLLDYVAIGPRFSNTVLQTLLVLLKKAPPAGRRLFVIGTTSLGMVLEEMDVAQTFNVAMHVAALSSEEMKSVLAQLGAFSGQELEVAVQEIKDGTPIKKLLLLLDLARQGQGEEETAVPLANMEEYNSRWEKNWKAGPDGDGLKQGQLFDATKSSAALEALIADGSFGLGNLSGKRIFVPGCGRGYDLVTFVKAGAKEVLGLELAPSAVSVANEYIQSQLASQSSQATVIQGDFFTHKDESSQGYDVGYDYTFLCALMPEMRAKWGTSWHRVLRPGGFLVTLIFPVDSEMEQKGPPWPVTPELYKGLLVGKDGLFKLKSLEKVPDEQSHPGRAGKEYMAVWERQA

Solvent-accessible surface area (backbone atoms only — not comparable to full-atom values): 38084 Å² total; per-residue (Å²): 109,44,60,20,39,31,41,40,31,65,82,46,52,46,65,71,58,52,54,52,49,52,36,65,69,46,92,45,46,84,54,47,76,44,51,24,67,74,45,61,53,95,51,88,6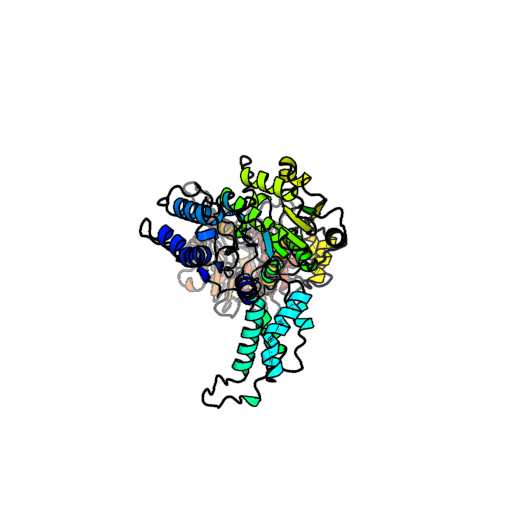5,49,29,47,49,49,54,50,60,70,47,45,62,55,51,54,43,34,75,74,47,46,92,77,32,68,43,37,34,40,35,33,39,46,35,46,70,41,32,45,44,78,86,74,62,98,84,62,90,55,59,52,56,52,39,40,51,51,53,48,44,57,56,67,30,99,75,47,53,61,45,40,35,42,35,40,29,35,72,50,75,86,45,38,33,68,81,50,59,37,81,70,39,38,57,45,76,44,76,51,61,70,56,51,57,71,48,39,34,50,53,52,47,62,71,41,43,64,38,47,76,71,62,31,45,38,90,75,51,56,59,65,63,49,26,67,72,50,64,54,35,28,57,50,51,51,53,46,32,56,50,42,11,47,49,46,35,52,51,74,64,53,47,90,91,48,84,80,63,81,72,63,76,91,72,54,44,35,44,45,66,28,45,55,57,16,53,75,71,54,71,49,90,56,42,56,52,66,68,70,47,46,66,57,30,83,82,58,84,80,81,38,44,72,69,54,52,50,53,52,52,49,53,52,50,52,51,50,41,40,74,68,39,86,88,43,31,56,48,34,35,33,36,26,32,56,74,48,39,47,54,62,34,52,50,41,46,53,51,59,73,62,69,47,66,26,37,44,79,49,46,42,80,86,48,70,92,54,52,67,67,56,48,41,52,52,54,50,50,52,55,58,56,36,55,66,28,60,37,20,34,40,35,37,41,42,48,54,57,59,26,57,56,38,86,82,78,76,39,58,42,62,72,35,46,56,49,49,61,49,58,66,67,55,72,55,57,92,88,23,23,39,38,37,36,36,22,31,59,53,49,71,61,34,49,77,68,54,54,53,75,60,30,78,41,81,44,81,44,64,45,35,44,56,74,27,47,45,43,41,45,57,74,68,67,74,56,56,84,70,55,41,56,54,52,43,69,74,44,65,75,56,44,22,53,53,56,52,52,52,52,48,52,54,50,58,63,40,71,81,47,94,60,85,82,67,67,70,83,54,51,62,57,55,52,50,50,51,36,50,37,56,42,65,48,101,84,66,76,25,76,52,84,67,42,101,90,31,76,81,54,52,59,50,52,56,54,49,45,35,71,73,24,59,97,63,44,52,60,24,66,80,34,34,34,39,25,53,58,38,57,57,31,44,58,51,51,52,45,46,77,58,40,31,51,33,32,41,31,30,24,76,24,66,59,35,33,54,51,13,52,54,46,38,47,74,75,34,68,94,55,33,89,32,51,47,65,43,74,45,52,73,86,73,65,72,66,90,81,72,68,48,25,47,33,38,46,38,54,62,36,72,22,61,46,59,79,86,51,47,63,57,50,32,57,38,48,65,71,49,29,32,72,68,12,37,38,39,37,41,46,38,46,46,57,96,81,66,70,98,71,58,78,65,28,73,45,53,75,66,56,52,46,52,43,36,28,52,98,78,52,52,28,44,83,74,47,78,44,73,46,51,57,92,39,35,57,95,95,40,53,81,26,38,33,40,33,34,30,35,31,46,123

Secondary structure (DSSP, 8-state):
----EEEE--TTS-HHHHHHHHHHHSSSSPPEEEEHHHH--SSTTHHHHHHHHHHHHHHHHHHHHGGGSPPEEEEEESGGGTSBPTT--TTS-SHHHHHHHHHHHHHHSTT--TTEEEEEEES-GGGB-TTTTSTTSS-EEEE--PPPHHHHHHHHHHHHHHHHHTT-B-TT--HHHHHHH-TT--HHHHHHHHHHHHHHHHHTTS-TT-TTSPP-GGG--B-HHHHHHHHHH---SSS--HHHHHGGGTT-----SHHHHHHHHHHHHHHHHHHH-SS-SEEEEEEE-STTSSHHHHHHHHHHHT--SEEEEEEGGGGTT--HHHHHHHHHHHHHHHHTSSEEEEEEE-HHHHTT-BTTTTB--HHHHHHHHHHHH-PPPTT-EEEEEEEES-HHHHHHTT-GGGSSEEEE-PPBPHHHHHHHHHHTT-S-HHHHHHHHHHSPTTB-HHHHHHHHHHHHHHTT--S----GGGHHHHHHHHHHHHS--TT--S--TTSTT--SS--HHHHHHHHH-GGGTT--TT-EEEEET-TTSHHHHHHHHTT-SEEEEEES-HHHHHHHHHHHHHHHGGGGGGEEEEE--TTT---TTSS--SEEEESSHHHHS-GGGHHHHHHHHHHHS-TT-EEEEEE----SS--S--SSPP--HHHHHHHHTTTT--EEEEEEEEPPTTTSPTTTTTS-EEEEEEE--

Mean predicted aligned error: 18.36 Å